Protein AF-A0A1M3BI63-F1 (afdb_monomer_lite)

Foldseek 3Di:
DDDDDDPDPPPPPPPDDDADLAQVLVQQLQVCVQVVVLVSNLVQAAPVQCVVQPSVNSSVLLVVLCLQQLWPGKDKDRWDHWDADPNWTWIWIFMWTAHQAFGTQTAIQIFTDDPSGTHDDSQSSDGPGDPQWDKHWDKDFAAFAFAAEQVGHTCWGTHLVPIDGPLPPLSCLACPHKAADDPVCQVVVSSQVDDHRRIAHPDHNRNLCRPQRRFGMYGFIWIAHPVRDIDTSGTHDTGHHDYFYWHEDSVVSVVQQVVCVPPAAWAWDADLAALGTHYIYHCQFAFWDQPFQLLLLLLVVLCVVVVVFDQQDWDAFAQFDDWPNDTDGFPPSGGDIGGNVRCSVSSGLRVQLQSQQVSNLQSSQVSLVLLPAPHQAQAWDPVSCVVPVGDGFHDDSDQDHTRRSSQVSRRDDPGIDGNSSSNQSVSCVSNVNDRHHNYGGDPPNTGD

Secondary structure (DSSP, 8-state):
-----------------PPPHHHHHHHHHHHHHHHT-HHHHHHTB-HHHHHHH-HHHHHHHHHHHHHHTTEEEEEEPPP---EEETTEEEEEEEEEEEESSS-EEEEEEEEEEETTEE---GGGGSTT--TTEEEEEEEEPPPPPPEE-TTS-EEEBS-GGG-B-TTTHHHHHHH--EEPPPTTTHHHHHHTTPPTT--EE-SHHHHHTHHHHH-B-EEEEEEEETTS-EEEEEEE--B----EEB---HHHHHHHHHHHTT-S-EEEEE-TTT--EEEEEETTTT--B--GGGGHHHHHHHHHHTTS--TT-EEEEESEEEETTEEEEPGGG--EEEEHHHHHHTT-HHHHTTHHHHH-HHHHHHHHHHHTTTB---SS-HHHHHHH-PPPBB--SS--STHHHHHHTTT-TT-BB-HHHHHHHHHHHHTTT-PPP---B-SGGG--

Sequence (448 aa):
MGVLALVAFIVGAAMGVPGSPEKDAANRFAEAWQAKDFAAMYAELNDASQEATGMKKFIAEYREARDIATMRGLVADSAEDSRSEEGETVVPVPLKIKTVAFGIVDSELDLPWSEGGIDWAPFLVFPGLRRGEKLEAETELAPRAPILAADGTPLAEGEATEREHPMGSAAIDVTGEIGEASEEEEPKLAMLGFPPETPVGISGLERAFNRRLAGKPGGKLLAVASGGKSRVLAEGQPVPGAPVKTTIDPYLQETAVAALAGRAGGVALLDAKTGDVRALAGQAFSAPQPPGSTFKIITTVAALEKNLVSLDDEFEIVDGINVGGRFIENANGEYCGGTFRQAFAESCNADFLPLGPQIGNEEMVGIAEKFGFNSPPTLYSAAIAKEVEPAESTIPTEIGEEVDLAVSAIGQGEVLATPLQMASVAQTIANDGVRMPTSIVRTKKLRP

Structure (mmCIF, N/CA/C/O backbone):
data_AF-A0A1M3BI63-F1
#
_entry.id   AF-A0A1M3BI63-F1
#
loop_
_atom_site.group_PDB
_atom_site.id
_atom_site.type_symbol
_atom_site.label_atom_id
_atom_site.label_alt_id
_atom_site.label_comp_id
_atom_site.label_asym_id
_atom_site.label_entity_id
_atom_site.label_seq_id
_atom_site.pdbx_PDB_ins_code
_atom_site.Cartn_x
_atom_site.Cartn_y
_atom_site.Cartn_z
_atom_site.occupancy
_atom_site.B_iso_or_equiv
_atom_site.auth_seq_id
_atom_site.auth_comp_id
_atom_site.auth_asym_id
_atom_site.auth_atom_id
_atom_site.pdbx_PDB_model_num
ATOM 1 N N . MET A 1 1 ? -30.454 0.168 -12.549 1.00 36.97 1 MET A N 1
ATOM 2 C CA . MET A 1 1 ? -31.107 -0.626 -11.486 1.00 36.97 1 MET A CA 1
ATOM 3 C C . MET A 1 1 ? -30.091 -0.778 -10.361 1.00 36.97 1 MET A C 1
ATOM 5 O O . MET A 1 1 ? -29.120 -1.478 -10.564 1.00 36.97 1 MET A O 1
ATOM 9 N N . GLY A 1 2 ? -30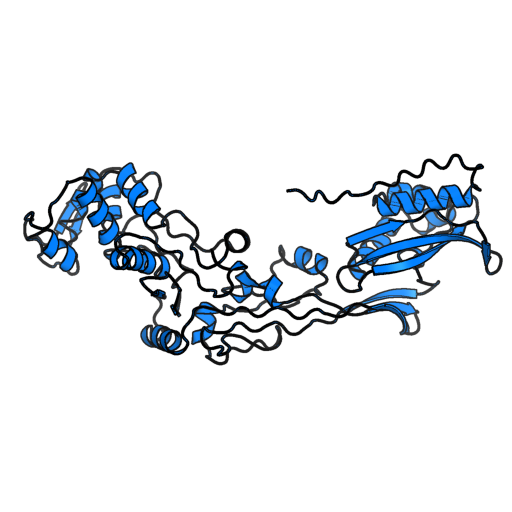.105 -0.052 -9.249 1.00 32.94 2 GLY A N 1
ATOM 10 C CA . GLY A 1 2 ? -31.210 0.585 -8.545 1.00 32.94 2 GLY A CA 1
ATOM 11 C C . GLY A 1 2 ? -31.417 -0.138 -7.216 1.00 32.94 2 GLY A C 1
ATOM 12 O O . GLY A 1 2 ? -32.339 -0.932 -7.130 1.00 32.94 2 GLY A O 1
ATOM 13 N N . VAL A 1 3 ? -30.558 0.119 -6.223 1.00 27.58 3 VAL A N 1
ATOM 14 C CA . VAL A 1 3 ? -30.869 -0.088 -4.797 1.00 27.58 3 VAL A CA 1
ATOM 15 C C . VAL A 1 3 ? -30.186 1.041 -4.019 1.00 27.58 3 VAL A C 1
ATOM 17 O O . VAL A 1 3 ? -29.031 0.932 -3.618 1.00 27.58 3 VAL A O 1
ATOM 20 N N . LEU A 1 4 ? -30.888 2.170 -3.881 1.00 28.48 4 LEU A N 1
ATOM 21 C CA . LEU A 1 4 ? -30.585 3.161 -2.852 1.00 28.48 4 LEU A CA 1
ATOM 22 C C . LEU A 1 4 ? -30.922 2.524 -1.499 1.00 28.48 4 LEU A C 1
ATOM 24 O O . LEU A 1 4 ? -32.070 2.147 -1.267 1.00 28.48 4 LEU A O 1
ATOM 28 N N . ALA A 1 5 ? -29.932 2.403 -0.617 1.00 30.58 5 ALA A N 1
ATOM 29 C CA . ALA A 1 5 ? -30.165 2.060 0.777 1.00 30.58 5 ALA A CA 1
ATOM 30 C C . ALA A 1 5 ? -30.815 3.268 1.465 1.00 30.58 5 ALA A C 1
ATOM 32 O O . ALA A 1 5 ? -30.180 4.297 1.693 1.00 30.58 5 ALA A O 1
ATOM 33 N N . LEU A 1 6 ? -32.113 3.146 1.726 1.00 25.53 6 LEU A N 1
ATOM 34 C CA . LEU A 1 6 ? -32.912 4.114 2.459 1.00 25.53 6 LEU A CA 1
ATOM 35 C C . LEU A 1 6 ? -32.449 4.101 3.927 1.00 25.53 6 LEU A C 1
ATOM 37 O O . LEU A 1 6 ? -32.741 3.161 4.664 1.00 25.53 6 LEU A O 1
ATOM 41 N N . VAL A 1 7 ? -31.704 5.119 4.358 1.00 29.08 7 VAL A N 1
ATOM 42 C CA . VAL A 1 7 ? -31.498 5.384 5.788 1.00 29.08 7 VAL A CA 1
ATOM 43 C C . VAL A 1 7 ? -32.808 5.968 6.304 1.00 29.08 7 VAL A C 1
ATOM 45 O O . VAL A 1 7 ? -33.140 7.118 6.021 1.00 29.08 7 VAL A O 1
ATOM 48 N N . ALA A 1 8 ? -33.598 5.146 6.991 1.00 30.88 8 ALA A N 1
ATOM 49 C CA . ALA A 1 8 ? -34.823 5.586 7.638 1.00 30.88 8 ALA A CA 1
ATOM 50 C C . ALA A 1 8 ? -34.463 6.474 8.837 1.00 30.88 8 ALA A C 1
ATOM 52 O O . ALA A 1 8 ? -34.027 5.991 9.878 1.00 30.88 8 ALA A O 1
ATOM 53 N N . PHE A 1 9 ? -34.628 7.782 8.668 1.00 30.33 9 PHE A N 1
ATOM 54 C CA . PHE A 1 9 ? -34.638 8.744 9.761 1.00 30.33 9 PHE A CA 1
ATOM 55 C C . PHE A 1 9 ? -36.023 8.648 10.416 1.00 30.33 9 PHE A C 1
ATOM 57 O O . PHE A 1 9 ? -37.003 9.174 9.888 1.00 30.33 9 PHE A O 1
ATOM 64 N N . ILE A 1 10 ? -36.142 7.907 11.518 1.00 30.83 10 ILE A N 1
ATOM 65 C CA . ILE A 1 10 ? -37.358 7.942 12.335 1.00 30.83 10 ILE A CA 1
ATOM 66 C C . ILE A 1 10 ? -37.286 9.235 13.150 1.00 30.83 10 ILE A C 1
ATOM 68 O O . ILE A 1 10 ? -36.706 9.269 14.228 1.00 30.83 10 ILE A O 1
ATOM 72 N N . VAL A 1 11 ? -37.857 10.319 12.619 1.00 35.19 11 VAL A N 1
ATOM 73 C CA . VAL A 1 11 ? -38.288 11.438 13.464 1.00 35.19 11 VAL A CA 1
ATOM 74 C C . VAL A 1 11 ? -39.589 10.992 14.116 1.00 35.19 11 VAL A C 1
ATOM 76 O O . VAL A 1 11 ? -40.668 11.100 13.531 1.00 35.19 11 VAL A O 1
ATOM 79 N N . GLY A 1 12 ? -39.485 10.436 15.318 1.00 34.50 12 GLY A N 1
ATOM 80 C CA . GLY A 1 12 ? -40.633 10.249 16.190 1.00 34.50 12 GLY A CA 1
ATOM 81 C C . GLY A 1 12 ? -41.097 11.610 16.692 1.00 34.50 12 GLY A C 1
ATOM 82 O O . GLY A 1 12 ? -40.661 12.061 17.743 1.00 34.50 12 GLY A O 1
ATOM 83 N N . ALA A 1 13 ? -41.981 12.278 15.951 1.00 38.53 13 ALA A N 1
ATOM 84 C CA . ALA A 1 13 ? -42.767 13.380 16.496 1.00 38.53 13 ALA A CA 1
ATOM 85 C C . ALA A 1 13 ? -43.799 12.796 17.477 1.00 38.53 13 ALA A C 1
ATOM 87 O O . ALA A 1 13 ? -44.966 12.599 17.138 1.00 38.53 13 ALA A O 1
ATOM 88 N N . ALA A 1 14 ? -43.350 12.458 18.685 1.00 39.03 14 ALA A N 1
ATOM 89 C CA . ALA A 1 14 ? -44.231 12.123 19.787 1.00 39.03 14 ALA A CA 1
ATOM 90 C C . ALA A 1 14 ? -44.846 13.427 20.315 1.00 39.03 14 ALA A C 1
ATOM 92 O O . ALA A 1 14 ? -44.200 14.201 21.015 1.00 39.03 14 ALA A O 1
ATOM 93 N N . MET A 1 15 ? -46.115 13.681 19.985 1.00 42.97 15 MET A N 1
ATOM 94 C CA . MET A 1 15 ? -46.959 14.553 20.804 1.00 42.97 15 MET A CA 1
ATOM 95 C C . MET A 1 15 ? -47.206 13.828 22.136 1.00 42.97 15 MET A C 1
ATOM 97 O O . MET A 1 15 ? -48.193 13.111 22.288 1.00 42.97 15 MET A O 1
ATOM 101 N N . GLY A 1 16 ? -46.239 13.926 23.048 1.00 37.34 16 GLY A N 1
ATOM 102 C CA . GLY A 1 16 ? -46.241 13.284 24.357 1.00 37.34 16 GLY A CA 1
ATOM 103 C C . GLY A 1 16 ? -46.721 14.222 25.460 1.00 37.34 16 GLY A C 1
ATOM 104 O O . GLY A 1 16 ? -46.484 15.428 25.426 1.00 37.34 16 GLY A O 1
ATOM 105 N N . VAL A 1 17 ? -47.399 13.638 26.448 1.00 49.69 17 VAL A N 1
ATOM 106 C CA . VAL A 1 17 ? -47.542 14.170 27.813 1.00 49.69 17 VAL A CA 1
ATOM 107 C C . VAL A 1 17 ? -46.186 14.742 28.264 1.00 49.69 17 VAL A C 1
ATOM 109 O O . VAL A 1 17 ? -45.181 14.101 27.953 1.00 49.69 17 VAL A O 1
ATOM 112 N N . PRO A 1 18 ? -46.117 15.905 28.951 1.00 55.31 18 PRO A N 1
ATOM 113 C CA . PRO A 1 18 ? -44.840 16.427 29.429 1.00 55.31 18 PRO A CA 1
ATOM 114 C C . PRO A 1 18 ? -44.104 15.326 30.197 1.00 55.31 18 PRO A C 1
ATOM 116 O O . PRO A 1 18 ? -44.678 14.752 31.128 1.00 55.31 18 PRO A O 1
ATOM 119 N N . GLY A 1 19 ? -42.888 14.995 29.759 1.00 62.78 19 GLY A N 1
ATOM 120 C CA . GLY A 1 19 ? -42.015 14.093 30.495 1.00 62.78 19 GLY A CA 1
ATOM 121 C C . GLY A 1 19 ? -41.752 14.658 31.886 1.00 62.78 19 GLY A C 1
ATOM 122 O O . GLY A 1 19 ? -41.910 15.858 32.134 1.00 62.78 19 GLY A O 1
ATOM 123 N N . SER A 1 20 ? -41.400 13.792 32.832 1.00 88.94 20 SER A N 1
ATOM 124 C CA . SER A 1 20 ? -40.892 14.291 34.102 1.00 88.94 20 SER A CA 1
ATOM 125 C C . SER A 1 20 ? -39.556 15.020 33.865 1.00 88.94 20 SER A C 1
ATOM 127 O O . SER A 1 20 ? -38.831 14.662 32.929 1.00 88.94 20 SER A O 1
ATOM 129 N N . PRO A 1 21 ? -39.217 16.055 34.658 1.00 92.56 21 PRO A N 1
ATOM 130 C CA . PRO A 1 21 ? -37.995 16.836 34.452 1.00 92.56 21 PRO A CA 1
ATOM 131 C C . PRO A 1 21 ? -36.731 15.976 34.339 1.00 92.56 21 PRO A C 1
ATOM 133 O O . PRO A 1 21 ? -35.867 16.259 33.509 1.00 92.56 21 PRO A O 1
ATOM 136 N N . GLU A 1 22 ? -36.654 14.898 35.122 1.00 94.75 22 GLU A N 1
ATOM 137 C CA . GLU A 1 22 ? -35.546 13.949 35.094 1.00 94.75 22 GLU A CA 1
ATOM 138 C C . GLU A 1 22 ? -35.460 13.162 33.778 1.00 94.75 22 GLU A C 1
ATOM 140 O O . GLU A 1 22 ? -34.371 12.963 33.239 1.00 94.75 22 GLU A O 1
ATOM 145 N N . LYS A 1 23 ? -36.605 12.775 33.203 1.00 95.81 23 LYS A N 1
ATOM 146 C CA . LYS A 1 23 ? -36.672 12.061 31.923 1.00 95.81 23 LYS A CA 1
ATOM 147 C C . LYS A 1 23 ? -36.265 12.958 30.759 1.00 95.81 23 LYS A C 1
ATOM 149 O O . LYS A 1 23 ? -35.543 12.531 29.857 1.00 95.81 23 LYS A O 1
ATOM 154 N N . ASP A 1 24 ? -36.702 14.213 30.782 1.00 95.69 24 ASP A N 1
ATOM 155 C CA . ASP A 1 24 ? -36.343 15.192 29.758 1.00 95.69 24 ASP A CA 1
ATOM 156 C C . ASP A 1 24 ? -34.837 15.495 29.779 1.00 95.69 24 ASP A C 1
ATOM 158 O O . ASP A 1 24 ? -34.213 15.594 28.721 1.00 95.69 24 ASP A O 1
ATOM 162 N N . ALA A 1 25 ? -34.237 15.607 30.967 1.00 96.62 25 ALA A N 1
ATOM 163 C CA . ALA A 1 25 ? -32.796 15.796 31.114 1.00 96.62 25 ALA A CA 1
ATOM 164 C C . ALA A 1 25 ? -31.989 14.571 30.658 1.00 96.62 25 ALA A C 1
ATOM 166 O O . ALA A 1 25 ? -31.012 14.724 29.927 1.00 96.62 25 ALA A O 1
ATOM 167 N N . ALA A 1 26 ? -32.428 13.356 31.001 1.00 97.62 26 ALA A N 1
ATOM 168 C CA . ALA A 1 26 ? -31.796 12.119 30.539 1.00 97.62 26 ALA A CA 1
ATOM 169 C C . ALA A 1 26 ? -31.791 11.998 29.003 1.00 97.62 26 ALA A C 1
ATOM 171 O O . ALA A 1 26 ? -30.763 11.656 28.415 1.00 97.62 26 ALA A O 1
ATOM 172 N N . ASN A 1 27 ? -32.902 12.344 28.340 1.00 97.94 27 ASN A N 1
ATOM 173 C CA . ASN A 1 27 ? -32.964 12.381 26.875 1.00 97.94 27 ASN A CA 1
ATOM 174 C C . ASN A 1 27 ? -31.972 13.401 26.293 1.00 97.94 27 ASN A C 1
ATOM 176 O O . ASN A 1 27 ? -31.188 13.046 25.415 1.00 97.94 27 ASN A O 1
ATOM 180 N N . ARG A 1 28 ? -31.940 14.641 26.808 1.00 98.19 28 ARG A N 1
ATOM 181 C CA . ARG A 1 28 ? -30.989 15.668 26.336 1.00 98.19 28 ARG A CA 1
ATOM 182 C C . ARG A 1 28 ? -29.536 15.258 26.557 1.00 98.19 28 ARG A C 1
ATOM 184 O O . ARG A 1 28 ? -28.706 15.461 25.673 1.00 98.19 28 ARG A O 1
ATOM 191 N N . PHE A 1 29 ? -29.234 14.638 27.695 1.00 98.44 29 PHE A N 1
ATOM 192 C CA . PHE A 1 29 ? -27.909 14.104 27.990 1.00 98.44 29 PHE A CA 1
ATOM 193 C C . PHE A 1 29 ? -27.486 13.050 26.960 1.00 98.44 29 PHE A C 1
ATOM 195 O O . PHE A 1 29 ? -26.388 13.117 26.405 1.00 98.44 29 PHE A O 1
ATOM 202 N N . ALA A 1 30 ? -28.369 12.095 26.665 1.00 97.62 30 ALA A N 1
ATOM 203 C CA . ALA A 1 30 ? -28.096 11.018 25.723 1.00 97.62 30 ALA A CA 1
ATOM 204 C C . ALA A 1 30 ? -27.988 11.518 24.270 1.00 97.62 30 ALA A C 1
ATOM 206 O O . ALA A 1 30 ? -27.075 11.118 23.541 1.00 97.62 30 ALA A O 1
ATOM 207 N N . GLU A 1 31 ? -28.856 12.448 23.862 1.00 97.62 31 GLU A N 1
ATOM 208 C CA . GLU A 1 31 ? -28.796 13.124 22.561 1.00 97.62 31 GLU A CA 1
ATOM 209 C C . GLU A 1 31 ? -27.489 13.910 22.395 1.00 97.62 31 GLU A C 1
ATOM 211 O O . GLU A 1 31 ? -26.821 13.805 21.360 1.00 97.62 31 GLU A O 1
ATOM 216 N N . ALA A 1 32 ? -27.078 14.646 23.430 1.00 98.12 32 ALA A N 1
ATOM 217 C CA . ALA A 1 32 ? -25.812 15.365 23.451 1.00 98.12 32 ALA A CA 1
ATOM 218 C C . ALA A 1 32 ? -24.616 14.404 23.364 1.00 98.12 32 ALA A C 1
ATOM 220 O O . ALA A 1 32 ? -23.676 14.658 22.606 1.00 98.12 32 ALA A O 1
ATOM 221 N N . TRP A 1 33 ? -24.665 13.256 24.049 1.00 97.38 33 TRP A N 1
ATOM 222 C CA . TRP A 1 33 ? -23.612 12.244 23.956 1.00 97.38 33 TRP A CA 1
ATOM 223 C C . TRP A 1 33 ? -23.505 11.644 22.556 1.00 97.38 33 TRP A C 1
ATOM 225 O O . TRP A 1 33 ? -22.409 11.565 21.990 1.00 97.38 33 TRP A O 1
ATOM 235 N N . GLN A 1 34 ? -24.644 11.304 21.951 1.00 96.56 34 GLN A N 1
ATOM 236 C CA . GLN A 1 34 ? -24.724 10.845 20.567 1.00 96.56 34 GLN A CA 1
ATOM 237 C C . GLN A 1 34 ? -24.146 11.884 19.590 1.00 96.56 34 GLN A C 1
ATOM 239 O O . GLN A 1 34 ? -23.422 11.524 18.656 1.00 96.56 34 GLN A O 1
ATOM 244 N N . ALA A 1 35 ? -24.409 13.173 19.826 1.00 96.69 35 ALA A N 1
ATOM 245 C CA . ALA A 1 35 ? -23.875 14.289 19.046 1.00 96.69 35 ALA A CA 1
ATOM 246 C C . ALA A 1 35 ? -22.408 14.641 19.370 1.00 96.69 35 ALA A C 1
ATOM 248 O O . ALA A 1 35 ? -21.803 15.442 18.654 1.00 96.69 35 ALA A O 1
ATOM 249 N N . LYS A 1 36 ? -21.814 14.023 20.403 1.00 96.19 36 LYS A N 1
ATOM 250 C CA . LYS A 1 36 ? -20.487 14.352 20.963 1.00 96.19 36 LYS A CA 1
ATOM 251 C C . LYS A 1 36 ? -20.392 15.789 21.496 1.00 96.19 36 LYS A C 1
ATOM 253 O O . LYS A 1 36 ? -19.298 16.357 21.549 1.00 96.19 36 LYS A O 1
ATOM 258 N N . ASP A 1 37 ? -21.519 16.364 21.902 1.00 97.94 37 ASP A N 1
ATOM 259 C CA . ASP A 1 37 ? -21.600 17.669 22.550 1.00 97.94 37 ASP A CA 1
ATOM 260 C C . ASP A 1 37 ? -21.446 17.514 24.067 1.00 97.94 37 ASP A C 1
ATOM 262 O O . ASP A 1 37 ? -22.402 17.518 24.842 1.00 97.94 37 ASP A O 1
ATOM 266 N N . PHE A 1 38 ? -20.198 17.355 24.506 1.00 97.81 38 PHE A N 1
ATOM 267 C CA . PHE A 1 38 ? -19.898 17.174 25.925 1.00 97.81 38 PHE A CA 1
ATOM 268 C C . PHE A 1 38 ? -20.241 18.398 26.784 1.00 97.81 38 PHE A C 1
ATOM 270 O O . PHE A 1 38 ? -20.395 18.251 27.992 1.00 97.81 38 PHE A O 1
ATOM 277 N N . ALA A 1 39 ? -20.343 19.594 26.193 1.00 97.88 39 ALA A N 1
ATOM 278 C CA . ALA A 1 39 ? -20.739 20.790 26.928 1.00 97.88 39 ALA A CA 1
ATOM 279 C C . ALA A 1 39 ? -22.238 20.748 27.250 1.00 97.88 39 ALA A C 1
ATOM 281 O O . ALA A 1 39 ? -22.618 21.014 28.388 1.00 97.88 39 ALA A O 1
ATOM 282 N N . ALA A 1 40 ? -23.068 20.341 26.283 1.00 98.25 40 ALA A N 1
ATOM 283 C CA . ALA A 1 40 ? -24.489 20.106 26.512 1.00 98.25 40 ALA A CA 1
ATOM 284 C C . ALA A 1 40 ? -24.728 18.946 27.493 1.00 98.25 40 ALA A C 1
ATOM 286 O O . ALA A 1 40 ? -25.530 19.097 28.405 1.00 98.25 40 ALA A O 1
ATOM 287 N N . MET A 1 41 ? -23.975 17.840 27.392 1.00 98.31 41 MET A N 1
ATOM 288 C CA . MET A 1 41 ? -24.044 16.759 28.392 1.00 98.31 41 MET A CA 1
ATOM 289 C C . MET A 1 41 ? -23.742 17.272 29.804 1.00 98.31 41 MET A C 1
ATOM 291 O O . MET A 1 41 ? -24.447 16.953 30.756 1.00 98.31 41 MET A O 1
ATOM 295 N N . TYR A 1 42 ? -22.682 18.071 29.941 1.00 98.44 42 TYR A N 1
ATOM 296 C CA . TYR A 1 42 ? -22.253 18.607 31.228 1.00 98.44 42 TYR A CA 1
ATOM 297 C C . TYR A 1 42 ? -23.283 19.572 31.838 1.00 98.44 42 TYR A C 1
ATOM 299 O O . TYR A 1 42 ? -23.411 19.638 33.057 1.00 98.44 42 TYR A O 1
ATOM 307 N N . ALA A 1 43 ? -24.036 20.295 31.006 1.00 98.12 43 ALA A N 1
ATOM 308 C CA . ALA A 1 43 ? -25.071 21.223 31.455 1.00 98.12 43 ALA A CA 1
ATOM 309 C C . ALA A 1 43 ? -26.301 20.532 32.075 1.00 98.12 43 ALA A C 1
ATOM 311 O O . ALA A 1 43 ? -27.030 21.176 32.822 1.00 98.12 43 ALA A O 1
ATOM 312 N N . GLU A 1 44 ? -26.523 19.243 31.798 1.00 98.44 44 GLU A N 1
ATOM 313 C CA . GLU A 1 44 ? -27.617 18.456 32.396 1.00 98.44 44 GLU A CA 1
ATOM 314 C C . GLU A 1 44 ? -27.260 17.887 33.785 1.00 98.44 44 GLU A C 1
ATOM 316 O O . GLU A 1 44 ? -28.098 17.269 34.444 1.00 98.44 44 GLU A O 1
ATOM 321 N N . LEU A 1 45 ? -26.015 18.069 34.241 1.00 98.31 45 LEU A N 1
ATOM 322 C CA . LEU A 1 45 ? -25.561 17.619 35.557 1.00 98.31 45 LEU A CA 1
ATOM 323 C C . LEU A 1 45 ? -26.014 18.572 36.666 1.00 98.31 45 LEU A C 1
ATOM 325 O O . LEU A 1 45 ? -26.106 19.778 36.440 1.00 98.31 45 LEU A O 1
ATOM 329 N N . ASN A 1 46 ? -26.208 18.050 37.880 1.00 98.00 46 ASN A N 1
ATOM 330 C CA . ASN A 1 46 ? -26.456 18.887 39.057 1.00 98.00 46 ASN A CA 1
ATOM 331 C C . ASN A 1 46 ? -25.207 19.702 39.465 1.00 98.00 46 ASN A C 1
ATOM 333 O O . ASN A 1 46 ? -24.071 19.362 39.111 1.00 98.00 46 ASN A O 1
ATOM 337 N N . ASP A 1 47 ? -25.412 20.775 40.235 1.00 97.94 47 ASP A N 1
ATOM 338 C CA . ASP A 1 47 ? -24.342 21.706 40.628 1.00 97.94 47 ASP A CA 1
ATOM 339 C C . ASP A 1 47 ? -23.200 20.998 41.382 1.00 97.94 47 ASP A C 1
ATOM 341 O O . ASP A 1 47 ? -22.024 21.257 41.119 1.00 97.94 47 ASP A O 1
ATOM 345 N N . ALA A 1 48 ? -23.535 20.049 42.265 1.00 97.44 48 ALA A N 1
ATOM 346 C CA . ALA A 1 48 ? -22.561 19.280 43.038 1.00 97.44 48 ALA A CA 1
ATOM 347 C C . ALA A 1 48 ? -21.634 18.436 42.141 1.00 97.44 48 ALA A C 1
ATOM 349 O O . ALA A 1 48 ? -20.415 18.423 42.336 1.00 97.44 48 ALA A O 1
ATOM 350 N N . SER A 1 49 ? -22.186 17.771 41.123 1.00 97.62 49 SER A N 1
ATOM 351 C CA . SER A 1 49 ? -21.426 16.972 40.150 1.00 97.62 49 SER A CA 1
ATOM 352 C C . SER A 1 49 ? -20.535 17.846 39.277 1.00 97.62 49 SER A C 1
ATOM 354 O O . SER A 1 49 ? -19.379 17.489 39.005 1.00 97.62 49 SER A O 1
ATOM 356 N N . GLN A 1 50 ? -21.056 19.004 38.852 1.00 97.81 50 GLN A N 1
ATOM 357 C CA . GLN A 1 50 ? -20.293 19.984 38.087 1.00 97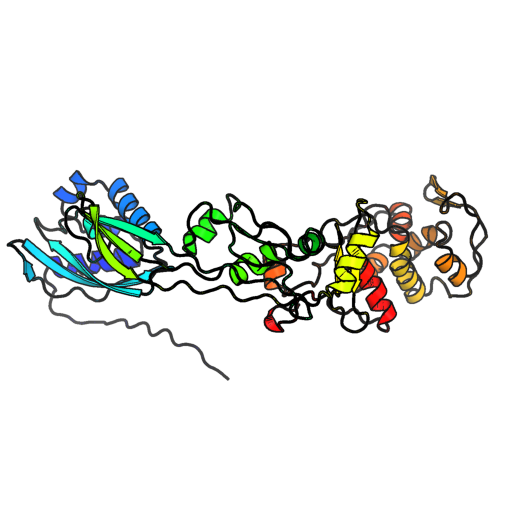.81 50 GLN A CA 1
ATOM 358 C C . GLN A 1 50 ? -19.100 20.504 38.902 1.00 97.81 50 GLN A C 1
ATOM 360 O O . GLN A 1 50 ? -17.972 20.511 38.406 1.00 97.81 50 GLN A O 1
ATOM 365 N N . GLU A 1 51 ? -19.305 20.883 40.164 1.00 96.94 51 GLU A N 1
ATOM 366 C CA . GLU A 1 51 ? -18.228 21.363 41.035 1.00 96.94 51 GLU A CA 1
ATOM 367 C C . GLU A 1 51 ? -17.181 20.272 41.314 1.00 96.94 51 GLU A C 1
ATOM 369 O O . GLU A 1 51 ? -15.978 20.521 41.198 1.00 96.94 51 GLU A O 1
ATOM 374 N N . ALA A 1 52 ? -17.619 19.047 41.621 1.00 96.44 52 ALA A N 1
ATOM 375 C CA . ALA A 1 52 ? -16.730 17.946 41.988 1.00 96.44 52 ALA A CA 1
ATOM 376 C C . ALA A 1 52 ? -15.845 17.452 40.828 1.00 96.44 52 ALA A C 1
ATOM 378 O O . ALA A 1 52 ? -14.701 17.034 41.043 1.00 96.44 52 ALA A O 1
ATOM 379 N N . THR A 1 53 ? -16.361 17.469 39.597 1.00 95.56 53 THR A N 1
ATOM 380 C CA . THR A 1 53 ? -15.653 16.928 38.426 1.00 95.56 53 THR A CA 1
ATOM 381 C C . THR A 1 53 ? -14.981 18.024 37.612 1.00 95.56 53 THR A C 1
ATOM 383 O O . THR A 1 53 ? -13.812 17.895 37.244 1.00 95.56 53 THR A O 1
ATOM 386 N N . GLY A 1 54 ? -15.698 19.111 37.332 1.00 97.75 54 GLY A N 1
ATOM 387 C CA . GLY A 1 54 ? -15.283 20.134 36.383 1.00 97.75 54 GLY A CA 1
ATOM 388 C C . GLY A 1 54 ? -15.343 19.664 34.921 1.00 97.75 54 GLY A C 1
ATOM 389 O O . GLY A 1 54 ? -15.001 18.531 34.574 1.00 97.75 54 GLY A O 1
ATOM 390 N N . MET A 1 55 ? -15.702 20.577 34.014 1.00 97.62 55 MET A N 1
ATOM 391 C CA . MET A 1 55 ? -15.937 20.257 32.596 1.00 97.62 55 MET A CA 1
ATOM 392 C C . MET A 1 55 ? -14.730 19.617 31.890 1.00 97.62 55 MET A C 1
ATOM 394 O O . MET A 1 55 ? -14.889 18.694 31.096 1.00 97.62 55 MET A O 1
ATOM 398 N N . LYS A 1 56 ? -13.498 20.056 32.187 1.00 97.81 56 LYS A N 1
ATOM 399 C CA . LYS A 1 56 ? -12.292 19.485 31.555 1.00 97.81 56 LYS A CA 1
ATOM 400 C C . LYS A 1 56 ? -12.101 18.006 31.891 1.00 97.81 56 LYS A C 1
ATOM 402 O O . LYS A 1 56 ? -11.763 17.233 30.999 1.00 97.81 56 LYS A O 1
ATOM 407 N N . LYS A 1 57 ? -12.311 17.628 33.155 1.00 97.44 57 LYS A N 1
ATOM 408 C CA . LYS A 1 57 ? -12.167 16.242 33.608 1.00 97.44 57 LYS A CA 1
ATOM 409 C C . LYS A 1 57 ? -13.287 15.377 33.043 1.00 97.44 57 LYS A C 1
ATOM 411 O O . LYS A 1 57 ? -12.995 14.329 32.493 1.00 97.44 57 LYS A O 1
ATOM 416 N N . PHE A 1 58 ? -14.529 15.863 33.072 1.00 98.19 58 PHE A N 1
ATOM 417 C CA . PHE A 1 58 ? -15.675 15.180 32.465 1.00 98.19 58 PHE A CA 1
ATOM 418 C C . PHE A 1 58 ? -15.412 14.808 30.996 1.00 98.19 58 PHE A C 1
ATOM 420 O O . PHE A 1 58 ? -15.569 13.656 30.600 1.00 98.19 58 PHE A O 1
ATOM 427 N N . ILE A 1 59 ? -14.928 15.766 30.196 1.00 98.12 59 ILE A N 1
ATOM 428 C CA . ILE A 1 59 ? -14.583 15.525 28.787 1.00 98.12 59 ILE A CA 1
ATOM 429 C C . ILE A 1 59 ? -13.456 14.492 28.653 1.00 98.12 59 ILE A C 1
ATOM 431 O O . ILE A 1 59 ? -13.500 13.664 27.744 1.00 98.12 59 ILE A O 1
ATOM 435 N N . ALA A 1 60 ? -12.434 14.558 29.511 1.00 97.25 60 ALA A N 1
ATOM 436 C CA . ALA A 1 60 ? -11.314 13.621 29.474 1.00 97.25 60 ALA A CA 1
ATOM 437 C C . ALA A 1 60 ? -11.769 12.183 29.768 1.00 97.25 60 ALA A C 1
ATOM 439 O O . ALA A 1 60 ? -11.443 11.292 28.994 1.00 97.25 60 ALA A O 1
ATOM 440 N N . GLU A 1 61 ? -12.596 11.988 30.796 1.00 97.06 61 GLU A N 1
ATOM 441 C CA . GLU A 1 61 ? -13.112 10.677 31.217 1.00 97.06 61 GLU A CA 1
ATOM 442 C C . GLU A 1 61 ? -13.953 10.015 30.105 1.00 97.06 61 GLU A C 1
ATOM 444 O O . GLU A 1 61 ? -13.765 8.843 29.784 1.00 97.06 61 GLU A O 1
ATOM 449 N N . TYR A 1 62 ? -14.820 10.775 29.420 1.00 97.25 62 TYR A N 1
ATOM 450 C CA . TYR A 1 62 ? -15.577 10.244 28.276 1.00 97.25 62 TYR A CA 1
ATOM 451 C C . TYR A 1 62 ? -14.713 9.957 27.045 1.00 97.25 62 TYR A C 1
ATOM 453 O O . TYR A 1 62 ? -15.028 9.047 26.276 1.00 97.25 62 TYR A O 1
ATOM 461 N N . ARG A 1 63 ? -13.650 10.737 26.807 1.00 95.00 63 ARG A N 1
ATOM 462 C CA . ARG A 1 63 ? -12.715 10.476 25.700 1.00 95.00 63 ARG A CA 1
ATOM 463 C C . ARG A 1 63 ? -11.895 9.221 25.967 1.00 95.00 63 ARG A C 1
ATOM 465 O O . ARG A 1 63 ? -11.820 8.374 25.088 1.00 95.00 63 ARG A O 1
ATOM 472 N N . GLU A 1 64 ? -11.378 9.076 27.180 1.00 94.50 64 GLU A N 1
ATOM 473 C CA . GLU A 1 64 ? -10.651 7.885 27.613 1.00 94.50 64 GLU A CA 1
ATOM 474 C C . GLU A 1 64 ? -11.531 6.633 27.504 1.00 94.50 64 GLU A C 1
ATOM 476 O O . GLU A 1 64 ? -11.144 5.669 26.847 1.00 94.50 64 GLU A O 1
ATOM 481 N N . ALA A 1 65 ? -12.764 6.673 28.022 1.00 95.44 65 ALA A N 1
ATOM 482 C CA . ALA A 1 65 ? -13.704 5.558 27.894 1.00 95.44 65 ALA A CA 1
ATOM 483 C C . ALA A 1 65 ? -14.027 5.221 26.427 1.00 95.44 65 ALA A C 1
ATOM 485 O O . ALA A 1 65 ? -14.091 4.049 26.051 1.00 95.44 65 ALA A O 1
ATOM 486 N N . ARG A 1 66 ? -14.193 6.243 25.575 1.00 93.62 66 ARG A N 1
ATOM 487 C CA . ARG A 1 66 ? -14.423 6.072 24.134 1.00 93.62 66 ARG A CA 1
ATOM 488 C C . ARG A 1 66 ? -13.254 5.361 23.453 1.00 93.62 66 ARG A C 1
ATOM 490 O O . ARG A 1 66 ? -13.499 4.515 22.590 1.00 93.62 66 ARG A O 1
ATOM 497 N N . ASP A 1 67 ? -12.027 5.717 23.813 1.00 91.19 67 ASP A N 1
ATOM 498 C CA . ASP A 1 67 ? -10.815 5.154 23.225 1.00 91.19 67 ASP A CA 1
ATOM 499 C C . ASP A 1 67 ? -10.596 3.711 23.711 1.00 91.19 67 ASP A C 1
ATOM 501 O O . ASP A 1 67 ? -10.439 2.821 22.875 1.00 91.19 67 ASP A O 1
ATOM 505 N N . ILE A 1 68 ? -10.744 3.446 25.018 1.00 93.06 68 ILE A N 1
ATOM 506 C CA . ILE A 1 68 ? -10.687 2.092 25.608 1.00 93.06 68 ILE A CA 1
ATOM 507 C C . ILE A 1 68 ? -11.724 1.166 24.962 1.00 93.06 68 ILE A C 1
ATOM 509 O O . ILE A 1 68 ? -11.399 0.060 24.537 1.00 93.06 68 ILE A O 1
ATOM 513 N N . ALA A 1 69 ? -12.975 1.615 24.827 1.00 93.88 69 ALA A N 1
ATOM 514 C CA . ALA A 1 69 ? -14.031 0.822 24.201 1.00 93.88 69 ALA A CA 1
ATOM 515 C C . ALA A 1 69 ? -13.968 0.812 22.665 1.00 93.88 69 ALA A C 1
ATOM 517 O O . ALA A 1 69 ? -14.803 0.169 22.030 1.00 93.88 69 ALA A O 1
ATOM 518 N N . THR A 1 70 ? -13.012 1.500 22.031 1.00 92.19 70 THR A N 1
ATOM 519 C CA . THR A 1 70 ? -12.902 1.638 20.565 1.00 92.19 70 THR A CA 1
ATOM 520 C C . THR A 1 70 ? -14.208 2.121 19.908 1.00 92.19 70 THR A C 1
ATOM 522 O O . THR A 1 70 ? -14.610 1.673 18.828 1.00 92.19 70 THR A O 1
ATOM 525 N N . MET A 1 71 ? -14.930 3.028 20.573 1.00 93.06 71 MET A N 1
ATOM 526 C CA . MET A 1 71 ? -16.276 3.442 20.171 1.00 93.06 71 MET A CA 1
ATOM 527 C C . MET A 1 71 ? -16.264 4.221 18.848 1.00 93.06 71 MET A C 1
ATOM 529 O O . MET A 1 71 ? -15.626 5.271 18.696 1.00 93.06 71 MET A O 1
ATOM 533 N N . ARG A 1 72 ? -17.060 3.742 17.886 1.00 91.38 72 ARG A N 1
ATOM 534 C CA . ARG A 1 72 ? -17.291 4.378 16.578 1.00 91.38 72 ARG A CA 1
ATOM 535 C C . ARG A 1 72 ? -18.597 5.143 16.505 1.00 91.38 72 ARG A C 1
ATOM 537 O O . ARG A 1 72 ? -18.680 6.120 15.761 1.00 91.38 72 ARG A O 1
ATOM 544 N N . GLY A 1 73 ? -19.592 4.721 17.270 1.00 92.94 73 GLY A N 1
ATOM 545 C CA . GLY A 1 73 ? -20.878 5.390 17.332 1.00 92.94 73 GLY A CA 1
ATOM 546 C C . GLY A 1 73 ? -21.682 4.941 18.537 1.00 92.94 73 GLY A C 1
ATOM 547 O O . GLY A 1 73 ? -21.447 3.867 19.084 1.00 92.94 73 GLY A O 1
ATOM 548 N N . LEU A 1 74 ? -22.636 5.777 18.907 1.00 95.94 74 LEU A N 1
ATOM 549 C CA . LEU A 1 74 ? -23.612 5.539 19.954 1.00 95.94 74 LEU A CA 1
ATOM 550 C C . LEU A 1 74 ? -24.970 5.923 19.376 1.00 95.94 74 LEU A C 1
ATOM 552 O O . LEU A 1 74 ? -25.065 6.915 18.654 1.00 95.94 74 LEU A O 1
ATOM 556 N N . VAL A 1 75 ? -25.978 5.106 19.642 1.00 96.75 75 VAL A N 1
ATOM 557 C CA . VAL A 1 75 ? -27.380 5.432 19.393 1.00 96.75 75 VAL A CA 1
ATOM 558 C C . VAL A 1 75 ? -28.099 5.326 20.724 1.00 96.75 75 VAL A C 1
ATOM 560 O O . VAL A 1 75 ? -27.995 4.284 21.369 1.00 96.75 75 VAL A O 1
ATOM 563 N N . ALA A 1 76 ? -28.777 6.391 21.127 1.00 95.56 76 ALA A N 1
ATOM 564 C CA . ALA A 1 76 ? -29.640 6.387 22.296 1.00 95.56 76 ALA A CA 1
ATOM 565 C C . ALA A 1 76 ? -31.101 6.249 21.865 1.00 95.56 76 ALA A C 1
ATOM 567 O O . ALA A 1 76 ? -31.545 6.955 20.955 1.00 95.56 76 ALA A O 1
ATOM 568 N N . ASP A 1 77 ? -31.830 5.345 22.513 1.00 94.88 77 ASP A N 1
ATOM 569 C CA . ASP A 1 77 ? -33.290 5.343 22.462 1.00 94.88 77 ASP A CA 1
ATOM 570 C C . ASP A 1 77 ? -33.839 6.329 23.509 1.00 94.88 77 ASP A C 1
ATOM 572 O O . ASP A 1 77 ? -33.092 6.912 24.300 1.00 94.88 77 ASP A O 1
ATOM 576 N N . SER A 1 78 ? -35.155 6.558 23.499 1.00 94.88 78 SER A N 1
ATOM 577 C CA . SER A 1 78 ? -35.768 7.447 24.489 1.00 94.88 78 SER A CA 1
ATOM 578 C C . SER A 1 78 ? -35.594 6.880 25.897 1.00 94.88 78 SER A C 1
ATOM 580 O O . SER A 1 78 ? -35.794 5.684 26.109 1.00 94.88 78 SER A O 1
ATOM 582 N N . ALA A 1 79 ? -35.260 7.755 26.844 1.00 95.62 79 ALA A N 1
ATOM 583 C CA . ALA A 1 79 ? -35.205 7.430 28.259 1.00 95.62 79 ALA A CA 1
ATOM 584 C C . ALA A 1 79 ? -36.514 6.773 28.721 1.00 95.62 79 ALA A C 1
ATOM 586 O O . ALA A 1 79 ? -37.610 7.143 28.280 1.00 95.62 79 ALA A O 1
ATOM 587 N N . GLU A 1 80 ? -36.402 5.812 29.629 1.00 95.25 80 GLU A N 1
ATOM 588 C CA . GLU A 1 80 ? -37.547 5.169 30.262 1.00 95.25 80 GLU A CA 1
ATOM 589 C C . GLU A 1 80 ? -38.111 6.040 31.396 1.00 95.25 80 GLU A C 1
ATOM 591 O O . GLU A 1 80 ? -37.622 7.137 31.679 1.00 95.25 80 GLU A O 1
ATOM 596 N N . ASP A 1 81 ? -39.207 5.598 32.011 1.00 93.44 81 ASP A N 1
ATOM 597 C CA . ASP A 1 81 ? -39.730 6.276 33.198 1.00 93.44 81 ASP A CA 1
ATOM 598 C C . ASP A 1 81 ? -38.786 6.070 34.391 1.00 93.44 81 ASP A C 1
ATOM 600 O O . ASP A 1 81 ? -38.154 5.020 34.532 1.00 93.44 81 ASP A O 1
ATOM 604 N N . SER A 1 82 ? -38.693 7.082 35.257 1.00 92.19 82 SER A N 1
ATOM 605 C CA . SER A 1 82 ? -37.820 7.028 36.426 1.00 92.19 82 SER A CA 1
ATOM 606 C C . SER A 1 82 ? -38.247 5.917 37.394 1.00 92.19 82 SER A C 1
ATOM 608 O O . SER A 1 82 ? -39.435 5.667 37.623 1.00 92.19 82 SER A O 1
ATOM 610 N N . ARG A 1 83 ? -37.261 5.239 37.984 1.00 93.88 83 ARG A N 1
ATOM 611 C CA . ARG A 1 83 ? -37.449 4.201 39.006 1.00 93.88 83 ARG A CA 1
ATOM 612 C C . ARG A 1 83 ? -36.675 4.546 40.271 1.00 93.88 83 ARG A C 1
ATOM 614 O O . ARG A 1 83 ? -35.695 5.283 40.228 1.00 93.88 83 ARG A O 1
ATOM 621 N N . SER A 1 84 ? -37.133 4.027 41.411 1.00 90.75 84 SER A N 1
ATOM 622 C CA . SER A 1 84 ? -36.391 4.148 42.666 1.00 90.75 84 SER A CA 1
ATOM 623 C C . SER A 1 84 ? -35.523 2.913 42.878 1.00 90.75 84 SER A C 1
ATOM 625 O O . SER A 1 84 ? -36.048 1.802 42.961 1.00 90.75 84 SER A O 1
ATOM 627 N N . GLU A 1 85 ? -34.214 3.114 42.998 1.00 85.12 85 GLU A N 1
ATOM 628 C CA . GLU A 1 85 ? -33.236 2.067 43.294 1.00 85.12 85 GLU A CA 1
ATOM 629 C C . GLU A 1 85 ? -32.419 2.464 44.516 1.00 85.12 85 GLU A C 1
ATOM 631 O O . GLU A 1 85 ? -31.860 3.551 44.569 1.00 85.12 85 GLU A O 1
ATOM 636 N N . GLU A 1 86 ? -32.406 1.609 45.542 1.00 82.75 86 GLU A N 1
ATOM 637 C CA . GLU A 1 86 ? -31.683 1.856 46.804 1.00 82.75 86 GLU A CA 1
ATOM 638 C C . GLU A 1 86 ? -32.000 3.214 47.476 1.00 82.75 86 GLU A C 1
ATOM 640 O O . GLU A 1 86 ? -31.241 3.704 48.308 1.00 82.75 86 GLU A O 1
ATOM 645 N N . GLY A 1 87 ? -33.166 3.800 47.173 1.00 84.25 87 GLY A N 1
ATOM 646 C CA . GLY A 1 87 ? -33.592 5.110 47.677 1.00 84.25 87 GLY A CA 1
ATOM 647 C C . GLY A 1 87 ? -33.167 6.302 46.811 1.00 84.25 87 GLY A C 1
ATOM 648 O O . GLY A 1 87 ? -33.537 7.430 47.129 1.00 84.25 87 GLY A O 1
ATOM 649 N N . GLU A 1 88 ? -32.452 6.068 45.711 1.00 88.44 88 GLU A N 1
ATOM 650 C CA . GLU A 1 88 ? -32.097 7.058 44.692 1.00 88.44 88 GLU A CA 1
ATOM 651 C C . GLU A 1 88 ? -33.137 7.038 43.551 1.00 88.44 88 GLU A C 1
ATOM 653 O O . GLU A 1 88 ? -33.787 6.018 43.303 1.00 88.44 88 GLU A O 1
ATOM 658 N N . THR A 1 89 ? -33.347 8.176 42.881 1.00 94.56 89 THR A N 1
ATOM 659 C CA . THR A 1 89 ? -34.157 8.244 41.648 1.00 94.56 89 THR A CA 1
ATOM 660 C C . THR A 1 89 ? -33.231 8.020 40.465 1.00 94.56 89 THR A C 1
ATOM 662 O O . THR A 1 89 ? -32.235 8.725 40.340 1.00 94.56 89 THR A O 1
ATOM 665 N N . VAL A 1 90 ? -33.549 7.060 39.604 1.00 95.88 90 VAL A N 1
ATOM 666 C CA . VAL A 1 90 ? -32.716 6.661 38.466 1.00 95.88 90 VAL A CA 1
ATOM 667 C C . VAL A 1 90 ? -33.554 6.680 37.195 1.00 95.88 90 VAL A C 1
ATOM 669 O O . VAL A 1 90 ? -34.698 6.225 37.196 1.00 95.88 90 VAL A O 1
ATOM 672 N N . VAL A 1 91 ? -32.986 7.206 36.112 1.00 97.12 91 VAL A N 1
ATOM 673 C CA . VAL A 1 91 ? -33.603 7.242 34.785 1.00 97.12 91 VAL A CA 1
ATOM 674 C C . VAL A 1 91 ? -32.820 6.324 33.839 1.00 97.12 91 VAL A C 1
ATOM 676 O O . VAL A 1 91 ? -31.694 6.669 33.470 1.00 97.12 91 VAL A O 1
ATOM 679 N N . PRO A 1 92 ? -33.377 5.168 33.439 1.00 97.25 92 PRO A N 1
ATOM 680 C CA . PRO A 1 92 ? -32.724 4.272 32.490 1.00 97.25 92 PRO A CA 1
ATOM 681 C C . PRO A 1 92 ? -32.733 4.858 31.077 1.00 97.25 92 PRO A C 1
ATOM 683 O O . PRO A 1 92 ? -33.760 5.347 30.598 1.00 97.25 92 PRO A O 1
ATOM 686 N N . VAL A 1 93 ? -31.601 4.777 30.383 1.00 97.75 93 VAL A N 1
ATOM 687 C CA . VAL A 1 93 ? -31.482 5.145 28.968 1.00 97.75 93 VAL A CA 1
ATOM 688 C C . VAL A 1 93 ? -30.935 3.956 28.181 1.00 97.75 93 VAL A C 1
ATOM 690 O O . VAL A 1 93 ? -29.764 3.611 28.362 1.00 97.75 93 VAL A O 1
ATOM 693 N N . PRO A 1 94 ? -31.723 3.324 27.295 1.00 97.75 94 PRO A N 1
ATOM 694 C CA . PRO A 1 94 ? -31.219 2.260 26.436 1.00 97.75 94 PRO A CA 1
ATOM 695 C C . PRO A 1 94 ? -30.242 2.811 25.390 1.00 97.75 94 PRO A C 1
ATOM 697 O O . PRO A 1 94 ? -30.530 3.781 24.682 1.00 97.75 94 PRO A O 1
ATOM 700 N N . LEU A 1 95 ? -29.070 2.184 25.286 1.00 96.88 95 LEU A N 1
ATOM 701 C CA . LEU A 1 95 ? -27.982 2.598 24.406 1.00 96.88 95 LEU A CA 1
ATOM 702 C C . LEU A 1 95 ? -27.487 1.434 23.550 1.00 96.88 95 LEU A C 1
ATOM 704 O O . LEU A 1 95 ? -27.253 0.324 24.026 1.00 96.88 95 LEU A O 1
ATOM 708 N N . LYS A 1 96 ? -27.199 1.738 22.283 1.00 97.50 96 LYS A N 1
ATOM 709 C CA . LYS A 1 96 ? -26.496 0.846 21.355 1.00 97.50 96 LYS A CA 1
ATOM 710 C C . LYS A 1 96 ? -25.178 1.465 20.939 1.00 97.50 96 LYS A C 1
ATOM 712 O O . LYS A 1 96 ? -25.125 2.372 20.105 1.00 97.50 96 LYS A O 1
ATOM 717 N N . ILE A 1 97 ? -24.093 0.946 21.498 1.00 96.75 97 ILE A N 1
ATOM 718 C CA . ILE A 1 97 ? -22.735 1.418 21.243 1.00 96.75 97 ILE A CA 1
ATOM 719 C C . ILE A 1 97 ? -22.058 0.493 20.237 1.00 96.75 97 ILE A C 1
ATOM 721 O O . ILE A 1 97 ? -21.883 -0.700 20.469 1.00 96.75 97 ILE A O 1
ATOM 725 N N . LYS A 1 98 ? -21.641 1.053 19.102 1.00 95.44 98 LYS A N 1
ATOM 726 C CA . LYS A 1 98 ? -20.843 0.351 18.093 1.00 95.44 98 LYS A CA 1
ATOM 727 C C . LYS A 1 98 ? -19.365 0.523 18.416 1.00 95.44 98 LYS A C 1
ATOM 729 O O . LYS A 1 98 ? -18.858 1.647 18.367 1.00 95.44 98 LYS A O 1
ATOM 734 N N . THR A 1 99 ? -18.676 -0.580 18.671 1.00 94.06 99 THR A N 1
ATOM 735 C CA . THR A 1 99 ? -17.223 -0.621 18.891 1.00 94.06 99 THR A CA 1
ATOM 736 C C . THR A 1 99 ? -16.509 -1.220 17.677 1.00 94.06 99 THR A C 1
ATOM 738 O O . THR A 1 99 ? -17.162 -1.755 16.774 1.00 94.06 99 THR A O 1
ATOM 741 N N . VAL A 1 100 ? -15.179 -1.106 17.613 1.00 90.88 100 VAL A N 1
ATOM 742 C CA . VAL A 1 100 ? -14.395 -1.812 16.587 1.00 90.88 100 VAL A CA 1
ATOM 743 C C . VAL A 1 100 ? -14.062 -3.234 17.020 1.00 90.88 100 VAL A C 1
ATOM 745 O O . VAL A 1 100 ? -14.283 -4.151 16.231 1.00 90.88 100 VAL A O 1
ATOM 748 N N . ALA A 1 101 ? -13.566 -3.406 18.248 1.00 90.81 101 ALA A N 1
ATOM 749 C CA . ALA A 1 101 ? -13.039 -4.683 18.733 1.00 90.81 101 ALA A CA 1
ATOM 750 C C . ALA A 1 101 ? -14.061 -5.539 19.507 1.00 90.81 101 ALA A C 1
ATOM 752 O O . ALA A 1 101 ? -13.914 -6.753 19.566 1.00 90.81 101 ALA A O 1
ATOM 753 N N . PHE A 1 102 ? -15.125 -4.948 20.064 1.00 93.75 102 PHE A N 1
ATOM 754 C CA . PHE A 1 102 ? -16.010 -5.614 21.040 1.00 93.75 102 PHE A CA 1
ATOM 755 C C . PHE A 1 102 ? -17.459 -5.795 20.553 1.00 93.75 102 PHE A C 1
ATOM 757 O O . PHE A 1 102 ? -18.364 -6.055 21.341 1.00 93.75 102 PHE A O 1
ATOM 764 N N . GLY A 1 103 ? -17.710 -5.621 19.251 1.00 90.75 103 GLY A N 1
ATOM 765 C CA . GLY A 1 103 ? -19.048 -5.728 18.668 1.00 90.75 103 GLY A CA 1
ATOM 766 C C . GLY A 1 103 ? -19.987 -4.564 19.019 1.00 90.75 103 GLY A C 1
ATOM 767 O O . GLY A 1 103 ? -19.570 -3.406 19.131 1.00 90.75 103 GLY A O 1
ATOM 768 N N . ILE A 1 104 ? -21.285 -4.860 19.112 1.00 93.69 104 ILE A N 1
ATOM 769 C CA . ILE A 1 104 ? -22.312 -3.895 19.525 1.00 93.69 104 ILE A CA 1
ATOM 770 C C . ILE A 1 104 ? -22.631 -4.152 20.994 1.00 93.69 104 ILE A C 1
ATOM 772 O O . ILE A 1 104 ? -23.048 -5.255 21.339 1.00 93.69 104 ILE A O 1
ATOM 776 N N . VAL A 1 105 ? -22.470 -3.130 21.828 1.00 95.50 105 VAL A N 1
ATOM 777 C CA . VAL A 1 105 ? -22.921 -3.146 23.221 1.00 95.50 105 VAL A CA 1
ATOM 778 C C . VAL A 1 105 ? -24.346 -2.612 23.248 1.00 95.50 105 VAL A C 1
ATOM 780 O O . VAL A 1 105 ? -24.566 -1.450 22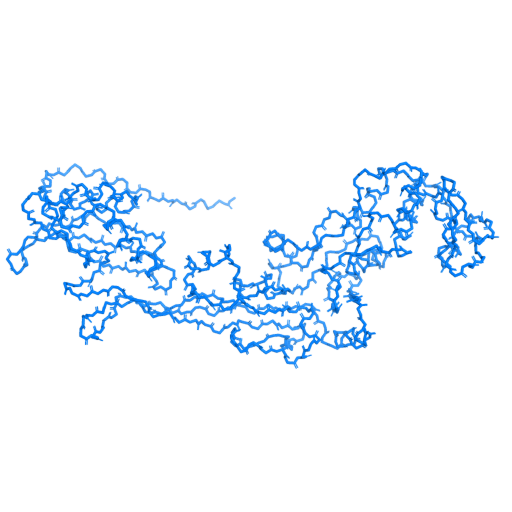.912 1.00 95.50 105 VAL A O 1
ATOM 783 N N . ASP A 1 106 ? -25.297 -3.476 23.582 1.00 95.31 106 ASP A N 1
ATOM 784 C CA . ASP A 1 106 ? -26.721 -3.158 23.735 1.00 95.31 106 ASP A CA 1
ATOM 785 C C . ASP A 1 106 ? -27.032 -3.230 25.236 1.00 95.31 106 ASP A C 1
ATOM 787 O O . ASP A 1 106 ? -27.051 -4.319 25.812 1.00 95.31 106 ASP A O 1
ATOM 791 N N . SER A 1 107 ? -27.103 -2.071 25.895 1.00 94.69 107 SER A N 1
ATOM 792 C CA . SER A 1 107 ? -27.185 -1.966 27.357 1.00 94.69 107 SER A CA 1
ATOM 793 C C . SER A 1 107 ? -27.865 -0.670 27.782 1.00 94.69 107 SER A C 1
ATOM 795 O O . SER A 1 107 ? -27.880 0.312 27.046 1.00 94.69 107 SER A O 1
ATOM 797 N N . GLU A 1 108 ? -28.369 -0.644 29.010 1.00 94.88 108 GLU A N 1
ATOM 798 C CA . GLU A 1 108 ? -28.916 0.557 29.639 1.00 94.88 108 GLU A CA 1
ATOM 799 C C . GLU A 1 108 ? -27.818 1.342 30.372 1.00 94.88 108 GLU A C 1
ATOM 801 O O . GLU A 1 108 ? -26.900 0.758 30.964 1.00 94.88 108 GLU A O 1
ATOM 806 N N . LEU A 1 109 ? -27.904 2.673 30.311 1.00 96.69 109 LEU A N 1
ATOM 807 C CA . LEU A 1 109 ? -27.213 3.584 31.216 1.00 96.69 109 LEU A CA 1
ATOM 808 C C . LEU A 1 109 ? -28.226 4.120 32.226 1.00 96.69 109 LEU A C 1
ATOM 810 O O . LEU A 1 109 ? -29.130 4.872 31.872 1.00 96.69 109 LEU A O 1
ATOM 814 N N . ASP A 1 110 ? -28.036 3.745 33.480 1.00 95.81 110 ASP A N 1
ATOM 815 C CA . ASP A 1 110 ? -28.825 4.230 34.602 1.00 95.81 110 ASP A CA 1
ATOM 816 C C . ASP A 1 110 ? -28.290 5.594 35.053 1.00 95.81 110 ASP A C 1
ATOM 818 O O . ASP A 1 110 ? -27.189 5.679 35.597 1.00 95.81 110 ASP A O 1
ATOM 822 N N . LEU A 1 111 ? -29.047 6.666 34.797 1.00 97.00 111 LEU A N 1
ATOM 823 C CA . LEU A 1 111 ? -28.684 8.038 35.164 1.00 97.00 111 LEU A CA 1
ATOM 824 C C . LEU A 1 111 ? -29.339 8.423 36.499 1.00 97.00 111 LEU A C 1
ATOM 826 O O . LEU A 1 111 ? -30.558 8.618 36.536 1.00 97.00 111 LEU A O 1
ATOM 830 N N . PRO A 1 112 ? -28.576 8.558 37.597 1.00 96.56 112 PRO A N 1
ATOM 831 C CA . PRO A 1 112 ? -29.130 9.002 38.866 1.00 96.56 112 PRO A CA 1
ATOM 832 C C . PRO A 1 112 ? -29.535 10.477 38.778 1.00 96.56 112 PRO A C 1
ATOM 834 O O . PRO A 1 112 ? -28.852 11.289 38.151 1.00 96.56 112 PRO A O 1
ATOM 837 N N . TRP A 1 113 ? -30.647 10.831 39.411 1.00 95.69 113 TRP A N 1
ATOM 838 C CA . TRP A 1 113 ? -31.201 12.179 39.425 1.00 95.69 113 TRP A CA 1
ATOM 839 C C . TRP A 1 113 ? -31.374 12.672 40.857 1.00 95.69 113 TRP A C 1
ATOM 841 O O . TRP A 1 113 ? -32.088 12.067 41.664 1.00 95.69 113 TRP A O 1
ATOM 851 N N . SER A 1 114 ? -30.758 13.806 41.167 1.00 95.50 114 SER A N 1
ATOM 852 C CA . SER A 1 114 ? -30.888 14.462 42.464 1.00 95.50 114 SER A CA 1
ATOM 853 C C . SER A 1 114 ? -30.643 15.962 42.328 1.00 95.50 114 SER A C 1
ATOM 855 O O . SER A 1 114 ? -29.975 16.424 41.406 1.00 95.50 114 SER A O 1
ATOM 857 N N . GLU A 1 115 ? -31.230 16.744 43.236 1.00 91.31 115 GLU A N 1
ATOM 858 C CA . GLU A 1 115 ? -30.967 18.189 43.337 1.00 91.31 115 GLU A CA 1
ATOM 859 C C . GLU A 1 115 ? -31.179 18.976 42.023 1.00 91.31 115 GLU A C 1
ATOM 861 O O . GLU A 1 115 ? -30.561 20.010 41.793 1.00 91.31 115 GLU A O 1
ATOM 866 N N . GLY A 1 116 ? -32.099 18.512 41.168 1.00 92.94 116 GLY A N 1
ATOM 867 C CA . GLY A 1 116 ? -32.485 19.200 39.932 1.00 92.94 116 GLY A CA 1
ATOM 868 C C . GLY A 1 116 ? -31.609 18.910 38.709 1.00 92.94 116 GLY A C 1
ATOM 869 O O . GLY A 1 116 ? -31.796 19.577 37.694 1.00 92.94 116 GLY A O 1
ATOM 870 N N . GLY A 1 117 ? -30.703 17.930 38.781 1.00 96.81 117 GLY A N 1
ATOM 871 C CA . GLY A 1 117 ? -29.869 17.503 37.656 1.00 96.81 117 GLY A CA 1
ATOM 872 C C . GLY A 1 117 ? -29.433 16.040 37.754 1.00 96.81 117 GLY A C 1
ATOM 873 O O . GLY A 1 117 ? -29.755 15.333 38.713 1.00 96.81 117 GLY A O 1
ATOM 874 N N . ILE A 1 118 ? -28.673 15.585 36.758 1.00 98.00 118 ILE A N 1
ATOM 875 C CA . ILE A 1 118 ? -28.041 14.262 36.783 1.00 98.00 118 ILE A CA 1
ATOM 876 C C . ILE A 1 118 ? -26.911 14.272 37.821 1.00 98.00 118 ILE A C 1
ATOM 878 O O . ILE A 1 118 ? -26.008 15.111 37.761 1.00 98.00 118 ILE A O 1
ATOM 882 N N . ASP A 1 119 ? -26.958 13.328 38.756 1.00 97.00 119 ASP A N 1
ATOM 883 C CA . ASP A 1 119 ? -25.913 13.092 39.750 1.00 97.00 119 ASP A CA 1
ATOM 884 C C . ASP A 1 119 ? -24.832 12.198 39.139 1.00 97.00 119 ASP A C 1
ATOM 886 O O . ASP A 1 119 ? -24.937 10.968 39.090 1.00 97.00 119 ASP A O 1
ATOM 890 N N . TRP A 1 120 ? -23.827 12.846 38.555 1.00 97.44 120 TRP A N 1
ATOM 891 C CA . TRP A 1 120 ? -22.830 12.186 37.733 1.00 97.44 120 TRP A CA 1
ATOM 892 C C . TRP A 1 120 ? -21.604 11.763 38.527 1.00 97.44 120 TRP A C 1
ATOM 894 O O . TRP A 1 120 ? -21.030 12.515 39.313 1.00 97.44 120 TRP A O 1
ATOM 904 N N . ALA A 1 121 ? -21.119 10.566 38.211 1.00 95.19 121 ALA A N 1
ATOM 905 C CA . ALA A 1 121 ? -19.860 10.046 38.712 1.00 95.19 121 ALA A CA 1
ATOM 906 C C . ALA A 1 121 ? -19.121 9.258 37.616 1.00 95.19 121 ALA A C 1
ATOM 908 O O . ALA A 1 121 ? -19.747 8.830 36.643 1.00 95.19 121 ALA A O 1
ATOM 909 N N . PRO A 1 122 ? -17.805 8.996 37.774 1.00 95.06 122 PRO A N 1
ATOM 910 C CA . PRO A 1 122 ? -16.980 8.395 36.721 1.00 95.06 122 PRO A CA 1
ATOM 911 C C . PRO A 1 122 ? -17.473 7.054 36.171 1.00 95.06 122 PRO A C 1
ATOM 913 O O . PRO A 1 122 ? -17.177 6.726 35.032 1.00 95.06 122 PRO A O 1
ATOM 916 N N . PHE A 1 123 ? -18.254 6.277 36.925 1.00 94.81 123 PHE A N 1
ATOM 917 C CA . PHE A 1 123 ? -18.811 5.022 36.413 1.00 94.81 123 PHE A CA 1
ATOM 918 C C . PHE A 1 123 ? -19.890 5.239 35.335 1.00 94.81 123 PHE A C 1
ATOM 920 O O . PHE A 1 123 ? -20.236 4.303 34.639 1.00 94.81 123 PHE A O 1
ATOM 927 N N . LEU A 1 124 ? -20.406 6.452 35.129 1.00 97.06 124 LEU A N 1
ATOM 928 C CA . LEU A 1 124 ? -21.403 6.722 34.084 1.00 97.06 124 LEU A CA 1
ATOM 929 C C . LEU A 1 124 ? -20.793 6.929 32.689 1.00 97.06 124 LEU A C 1
ATOM 931 O O . LEU A 1 124 ? -21.528 7.131 31.728 1.00 97.06 124 LEU A O 1
ATOM 935 N N . VAL A 1 125 ? -19.463 6.870 32.546 1.00 97.19 125 VAL A N 1
ATOM 936 C CA . VAL A 1 125 ? -18.781 7.044 31.247 1.00 97.19 125 VAL A CA 1
ATOM 937 C C . VAL A 1 125 ? -19.053 5.914 30.253 1.00 97.19 125 VAL A C 1
ATOM 939 O O . VAL A 1 125 ? -18.803 6.072 29.057 1.00 97.19 125 VAL A O 1
ATOM 942 N N . PHE A 1 126 ? -19.541 4.768 30.734 1.00 97.31 126 PHE A N 1
ATOM 943 C CA . PHE A 1 126 ? -19.873 3.618 29.904 1.00 97.31 126 PHE A CA 1
ATOM 944 C C . PHE A 1 126 ? -21.005 2.795 30.542 1.00 97.31 126 PHE A C 1
ATOM 946 O O . PHE A 1 126 ? -20.958 2.545 31.749 1.00 97.31 126 PHE A O 1
ATOM 953 N N . PRO A 1 127 ? -22.016 2.349 29.770 1.00 96.19 127 PRO A N 1
ATOM 954 C CA . PRO A 1 127 ? -23.141 1.604 30.319 1.00 96.19 127 PRO A CA 1
ATOM 955 C C . PRO A 1 127 ? -22.697 0.301 30.983 1.00 96.19 127 PRO A C 1
ATOM 957 O O . PRO A 1 127 ? -21.760 -0.378 30.556 1.00 96.19 127 PRO A O 1
ATOM 960 N N . GLY A 1 128 ? -23.400 -0.040 32.056 1.00 93.75 128 GLY A N 1
ATOM 961 C CA . GLY A 1 128 ? -23.150 -1.236 32.837 1.00 93.75 128 GLY A CA 1
ATOM 962 C C . GLY A 1 128 ? -22.044 -1.111 33.876 1.00 93.75 128 GLY A C 1
ATOM 963 O O . GLY A 1 128 ? -21.974 -2.025 34.685 1.00 93.75 128 GLY A O 1
ATOM 964 N N . LEU A 1 129 ? -21.200 -0.066 33.906 1.00 96.12 129 LEU A N 1
ATOM 965 C CA . LEU A 1 129 ? -20.229 0.224 34.984 1.00 96.12 129 LEU A CA 1
ATOM 966 C C . LEU A 1 129 ? -20.928 0.493 36.338 1.00 96.12 129 LEU A C 1
ATOM 968 O O . LEU A 1 129 ? -22.009 1.069 36.373 1.00 96.12 129 LEU A O 1
ATOM 972 N N . ARG A 1 130 ? -20.323 0.084 37.464 1.00 93.56 130 ARG A N 1
ATOM 973 C CA . ARG A 1 130 ? -20.838 0.335 38.828 1.00 93.56 130 ARG A CA 1
ATOM 974 C C . ARG A 1 130 ? -19.892 1.246 39.605 1.00 93.56 130 ARG A C 1
ATOM 976 O O . ARG A 1 130 ? -18.716 1.386 39.264 1.00 93.56 130 ARG A O 1
ATOM 983 N N . ARG A 1 131 ? -20.388 1.834 40.700 1.00 91.31 131 ARG A N 1
ATOM 984 C CA . ARG A 1 131 ? -19.578 2.652 41.622 1.00 91.31 131 ARG A CA 1
ATOM 985 C C . ARG A 1 131 ? -18.283 1.917 42.013 1.00 91.31 131 ARG A C 1
ATOM 987 O O . ARG A 1 131 ? -18.321 0.803 42.529 1.00 91.31 131 ARG A O 1
ATOM 994 N N . GLY A 1 132 ? -17.141 2.567 41.782 1.00 91.75 132 GLY A N 1
ATOM 995 C CA . GLY A 1 132 ? -15.807 2.042 42.104 1.00 91.75 132 GLY A CA 1
ATOM 996 C C . GLY A 1 132 ? -15.171 1.141 41.039 1.00 91.75 132 GLY A C 1
ATOM 997 O O . GLY A 1 132 ? -14.039 0.693 41.237 1.00 91.75 132 GLY A O 1
ATOM 998 N N . GLU A 1 133 ? -15.856 0.883 39.924 1.00 96.12 133 GLU A N 1
ATOM 999 C CA . GLU A 1 133 ? -15.287 0.181 38.775 1.00 96.12 133 GLU A CA 1
ATOM 1000 C C . GLU A 1 133 ? -14.770 1.154 37.714 1.00 96.12 133 GLU A C 1
ATOM 1002 O O . GLU A 1 133 ? -15.236 2.289 37.596 1.00 96.12 133 GLU A O 1
ATOM 1007 N N . LYS A 1 134 ? -13.799 0.684 36.932 1.00 95.69 134 LYS A N 1
ATOM 1008 C CA . LYS A 1 134 ? -13.254 1.374 35.763 1.00 95.69 134 LYS A CA 1
ATOM 1009 C C . LYS A 1 134 ? -13.399 0.517 34.519 1.00 95.69 134 LYS A C 1
ATOM 1011 O O . LYS A 1 134 ? -13.512 -0.704 34.617 1.00 95.69 134 LYS A O 1
ATOM 1016 N N . LEU A 1 135 ? -13.391 1.174 33.369 1.00 96.62 135 LEU A N 1
ATOM 1017 C CA . LEU A 1 135 ? -13.383 0.510 32.078 1.00 96.62 135 LEU A CA 1
ATOM 1018 C C . LEU A 1 135 ? -11.957 0.080 31.730 1.00 96.62 135 LEU A C 1
ATOM 1020 O O . LEU A 1 135 ? -11.046 0.899 31.785 1.00 96.62 135 LEU A O 1
ATOM 1024 N N . GLU A 1 136 ? -11.775 -1.176 31.343 1.00 95.62 136 GLU A N 1
ATOM 1025 C CA . GLU A 1 136 ? -10.516 -1.692 30.799 1.00 95.62 136 GLU A CA 1
ATOM 1026 C C . GLU A 1 136 ? -10.797 -2.551 29.564 1.00 95.62 136 GLU A C 1
ATOM 1028 O O . GLU A 1 136 ? -11.902 -3.068 29.393 1.00 95.62 136 GLU A O 1
ATOM 1033 N N . ALA A 1 137 ? -9.802 -2.705 28.695 1.00 93.75 137 ALA A N 1
ATOM 1034 C CA . ALA A 1 137 ? -9.901 -3.504 27.483 1.00 93.75 137 ALA A CA 1
ATOM 1035 C C . ALA A 1 137 ? -8.777 -4.541 27.435 1.00 93.75 137 ALA A C 1
ATOM 1037 O O . ALA A 1 137 ? -7.598 -4.197 27.477 1.00 93.75 137 ALA A O 1
ATOM 1038 N N . GLU A 1 138 ? -9.149 -5.807 27.282 1.00 93.62 138 GLU A N 1
ATOM 1039 C CA . GLU A 1 138 ? -8.235 -6.877 26.892 1.00 93.62 138 GLU A CA 1
ATOM 1040 C C . GLU A 1 138 ? -8.372 -7.068 25.383 1.00 93.62 138 GLU A C 1
ATOM 1042 O O . GLU A 1 138 ? -9.441 -7.447 24.906 1.00 93.62 138 GLU A O 1
ATOM 1047 N N . THR A 1 139 ? -7.314 -6.781 24.625 1.00 91.50 139 THR A N 1
ATOM 1048 C CA . THR A 1 139 ? -7.331 -6.919 23.162 1.00 91.50 139 THR A CA 1
ATOM 1049 C C . THR A 1 139 ? -6.737 -8.255 22.745 1.00 91.50 139 THR A C 1
ATOM 1051 O O . THR A 1 139 ? -5.672 -8.646 23.215 1.00 91.50 139 THR A O 1
ATOM 1054 N N . GLU A 1 140 ? -7.411 -8.930 21.823 1.00 92.44 140 GLU A N 1
ATOM 1055 C CA . GLU A 1 140 ? -6.946 -10.161 21.197 1.00 92.44 140 GLU A CA 1
ATOM 1056 C C . GLU A 1 140 ? -6.686 -9.898 19.711 1.00 92.44 140 GLU A C 1
ATOM 1058 O O . GLU A 1 140 ? -7.551 -9.385 18.993 1.00 92.44 140 GLU A O 1
ATOM 1063 N N . LEU A 1 141 ? -5.485 -10.227 19.239 1.00 90.81 141 LEU A N 1
ATOM 1064 C CA . LEU A 1 141 ? -5.114 -10.113 17.831 1.00 90.81 141 LEU A CA 1
ATOM 1065 C C . LEU A 1 141 ? -5.232 -11.481 17.164 1.00 90.81 141 LEU A C 1
ATOM 1067 O O . LEU A 1 141 ? -4.822 -12.493 17.727 1.00 90.81 141 LEU A O 1
ATOM 1071 N N . ALA A 1 142 ? -5.788 -11.512 15.954 1.00 87.81 142 ALA A N 1
ATOM 1072 C CA . ALA A 1 142 ? -5.727 -12.714 15.136 1.00 87.81 142 ALA A CA 1
ATOM 1073 C C . ALA A 1 142 ? -4.350 -12.839 14.463 1.00 87.81 142 ALA A C 1
ATOM 1075 O O . ALA A 1 142 ? -3.734 -11.810 14.162 1.00 87.81 142 ALA A O 1
ATOM 1076 N N . PRO A 1 143 ? -3.933 -14.070 14.110 1.00 87.94 143 PRO A N 1
ATOM 1077 C CA . PRO A 1 143 ? -2.724 -14.293 13.336 1.00 87.94 143 PRO A CA 1
ATOM 1078 C C . PRO A 1 143 ? -2.700 -13.470 12.054 1.00 87.94 143 PRO A C 1
ATOM 1080 O O . PRO A 1 143 ? -3.676 -13.428 11.287 1.00 87.94 143 PRO A O 1
ATOM 1083 N N . ARG A 1 144 ? -1.552 -12.844 11.793 1.00 94.25 144 ARG A N 1
ATOM 1084 C CA . ARG A 1 144 ? -1.324 -12.116 10.547 1.00 94.25 144 ARG A CA 1
ATOM 1085 C C . ARG A 1 144 ? -1.311 -13.097 9.375 1.00 94.25 144 ARG A C 1
ATOM 1087 O O . ARG A 1 144 ? -0.561 -14.069 9.349 1.00 94.25 144 ARG A O 1
ATOM 1094 N N . ALA A 1 145 ? -2.122 -12.832 8.358 1.00 97.69 145 ALA A N 1
ATOM 1095 C CA . ALA A 1 145 ? -2.264 -13.749 7.233 1.00 97.69 145 ALA A CA 1
ATOM 1096 C C . ALA A 1 145 ? -0.967 -13.886 6.412 1.00 97.69 145 ALA A C 1
ATOM 1098 O O . ALA A 1 145 ? -0.170 -12.945 6.350 1.00 97.69 145 ALA A O 1
ATOM 1099 N N . PRO A 1 146 ? -0.749 -15.030 5.743 1.00 97.75 146 PRO A N 1
ATOM 1100 C CA . PRO A 1 146 ? 0.457 -15.242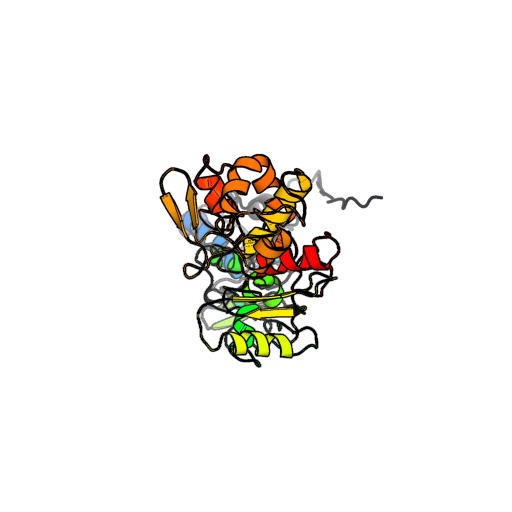 4.960 1.00 97.75 146 PRO A CA 1
ATOM 1101 C C . PRO A 1 146 ? 0.414 -14.522 3.605 1.00 97.75 146 PRO A C 1
ATOM 1103 O O . PRO A 1 146 ? -0.650 -14.299 3.006 1.00 97.75 146 PRO A O 1
ATOM 1106 N N . ILE A 1 147 ? 1.602 -14.213 3.093 1.00 98.50 147 ILE A N 1
ATOM 1107 C CA . ILE A 1 147 ? 1.834 -13.835 1.699 1.00 98.50 147 ILE A CA 1
ATOM 1108 C C . ILE A 1 147 ? 2.352 -15.080 0.985 1.00 98.50 147 ILE A C 1
ATOM 1110 O O . ILE A 1 147 ? 3.341 -15.676 1.398 1.00 98.50 147 ILE A O 1
ATOM 1114 N N . LEU A 1 148 ? 1.671 -15.488 -0.081 1.00 98.38 148 LEU A N 1
ATOM 1115 C CA . LEU A 1 148 ? 1.917 -16.748 -0.776 1.00 98.38 148 LEU A CA 1
ATOM 1116 C C . LEU A 1 148 ? 2.394 -16.487 -2.199 1.00 98.38 148 LEU A C 1
ATOM 1118 O O . LEU A 1 148 ? 1.838 -15.630 -2.885 1.00 98.38 148 LEU A O 1
ATOM 1122 N N . ALA A 1 149 ? 3.346 -17.281 -2.670 1.00 98.19 149 ALA A N 1
ATOM 1123 C CA . ALA A 1 149 ? 3.762 -17.333 -4.062 1.00 98.19 149 ALA A CA 1
ATOM 1124 C C . ALA A 1 149 ? 2.660 -17.880 -4.994 1.00 98.19 149 ALA A C 1
ATOM 1126 O O . ALA A 1 149 ? 1.570 -18.299 -4.577 1.00 98.19 149 ALA A O 1
ATOM 1127 N N . ALA A 1 150 ? 2.948 -17.901 -6.295 1.00 97.81 150 ALA A N 1
ATOM 1128 C CA . ALA A 1 150 ? 2.064 -18.403 -7.341 1.00 97.81 150 ALA A CA 1
ATOM 1129 C C . ALA A 1 150 ? 1.603 -19.856 -7.122 1.00 97.81 150 ALA A C 1
ATOM 1131 O O . ALA A 1 150 ? 0.433 -20.180 -7.374 1.00 97.81 150 ALA A O 1
ATOM 1132 N N . ASP A 1 151 ? 2.501 -20.715 -6.651 1.00 97.25 151 ASP A N 1
ATOM 1133 C CA . ASP A 1 151 ? 2.271 -22.135 -6.368 1.00 97.25 151 ASP A CA 1
ATOM 1134 C C . ASP A 1 151 ? 1.659 -22.382 -4.976 1.00 97.25 151 ASP A C 1
ATOM 1136 O O . ASP A 1 151 ? 1.089 -23.442 -4.739 1.00 97.25 151 ASP A O 1
ATOM 1140 N N . GLY A 1 152 ? 1.652 -21.368 -4.105 1.00 97.50 152 GLY A N 1
ATOM 1141 C CA . GLY A 1 152 ? 1.176 -21.457 -2.725 1.00 97.50 152 GLY A CA 1
ATOM 1142 C C . GLY A 1 152 ? 2.286 -21.560 -1.680 1.00 97.50 152 GLY A C 1
ATOM 1143 O O . GLY A 1 152 ? 1.956 -21.587 -0.499 1.00 97.50 152 GLY A O 1
ATOM 1144 N N . THR A 1 153 ? 3.559 -21.572 -2.085 1.00 97.06 153 THR A N 1
ATOM 1145 C CA . THR A 1 153 ? 4.704 -21.520 -1.167 1.00 97.06 153 THR A CA 1
ATOM 1146 C C . THR A 1 153 ? 4.643 -20.239 -0.322 1.00 97.06 153 THR A C 1
ATOM 1148 O O . THR A 1 153 ? 4.449 -19.158 -0.893 1.00 97.06 153 THR A O 1
ATOM 1151 N N . PRO A 1 154 ? 4.771 -20.307 1.016 1.00 96.94 154 PRO A N 1
ATOM 1152 C CA . PRO A 1 154 ? 4.779 -19.111 1.849 1.00 96.94 154 PRO A CA 1
ATOM 1153 C C . PRO A 1 154 ? 6.030 -18.261 1.602 1.00 96.94 154 PRO A C 1
ATOM 1155 O O . PRO A 1 154 ? 7.158 -18.727 1.734 1.00 96.94 154 PRO A O 1
ATOM 1158 N N . LEU A 1 155 ? 5.812 -16.996 1.241 1.00 97.38 155 LEU A N 1
ATOM 1159 C CA . LEU A 1 155 ? 6.852 -15.967 1.165 1.00 97.38 155 LEU A CA 1
ATOM 1160 C C . LEU A 1 155 ? 7.011 -15.249 2.513 1.00 97.38 155 LEU A C 1
ATOM 1162 O O . LEU A 1 155 ? 8.115 -14.862 2.883 1.00 97.38 155 LEU A O 1
ATOM 1166 N N . ALA A 1 156 ? 5.902 -15.074 3.236 1.00 97.44 156 ALA A N 1
ATOM 1167 C CA . ALA A 1 156 ? 5.880 -14.604 4.616 1.00 97.44 156 ALA A CA 1
ATOM 1168 C C . ALA A 1 156 ? 4.708 -15.247 5.365 1.00 97.44 156 ALA A C 1
ATOM 1170 O O . ALA A 1 156 ? 3.602 -15.321 4.817 1.00 97.44 156 ALA A O 1
ATOM 1171 N N . GLU A 1 157 ? 4.922 -15.689 6.600 1.00 95.62 157 GLU A N 1
ATOM 1172 C CA . GLU A 1 157 ? 3.895 -16.301 7.450 1.00 95.62 157 GLU A CA 1
ATOM 1173 C C . GLU A 1 157 ? 4.203 -16.141 8.946 1.00 95.62 157 GLU A C 1
ATOM 1175 O O . GLU A 1 157 ? 5.203 -15.536 9.315 1.00 95.62 157 GLU A O 1
ATOM 1180 N N . GLY A 1 158 ? 3.306 -16.625 9.807 1.00 91.81 158 GLY A N 1
ATOM 1181 C CA . GLY A 1 158 ? 3.434 -16.491 11.260 1.00 91.81 158 GLY A CA 1
ATOM 1182 C C . GLY A 1 158 ? 2.880 -15.179 11.819 1.00 91.81 158 GLY A C 1
ATOM 1183 O O . GLY A 1 158 ? 2.360 -14.327 11.084 1.00 91.81 158 GLY A O 1
ATOM 1184 N N . GLU A 1 159 ? 2.970 -15.048 13.142 1.00 89.81 159 GLU A N 1
ATOM 1185 C CA . GLU A 1 159 ? 2.528 -13.869 13.888 1.00 89.81 159 GLU A CA 1
ATOM 1186 C C . GLU A 1 159 ? 3.309 -12.616 13.486 1.00 89.81 159 GLU A C 1
ATOM 1188 O O . GLU A 1 159 ? 4.434 -12.693 13.004 1.00 89.81 159 GLU A O 1
ATOM 1193 N N . ALA A 1 160 ? 2.732 -11.430 13.693 1.00 88.62 160 ALA A N 1
ATOM 1194 C CA . ALA A 1 160 ? 3.404 -10.183 13.317 1.00 88.62 160 ALA A CA 1
ATOM 1195 C C . ALA A 1 160 ? 4.722 -9.959 14.090 1.00 88.62 160 ALA A C 1
ATOM 1197 O O . ALA A 1 160 ? 5.670 -9.415 13.534 1.00 88.62 160 ALA A O 1
ATOM 1198 N N . THR A 1 161 ? 4.788 -10.404 15.349 1.00 88.75 161 THR A N 1
ATOM 1199 C CA . THR A 1 161 ? 5.973 -10.306 16.222 1.00 88.75 161 THR A CA 1
ATOM 1200 C C . THR A 1 161 ? 7.042 -11.357 15.927 1.00 88.75 161 THR A C 1
ATOM 1202 O O . THR A 1 161 ? 8.196 -11.176 16.298 1.00 88.75 161 THR A O 1
ATOM 1205 N N . GLU A 1 162 ? 6.662 -12.455 15.276 1.00 90.44 162 GLU A N 1
ATOM 1206 C CA . GLU A 1 162 ? 7.527 -13.597 14.958 1.00 90.44 162 GLU A CA 1
ATOM 1207 C C . GLU A 1 162 ? 7.434 -13.898 13.459 1.00 90.44 162 GLU A C 1
ATOM 1209 O O . GLU A 1 162 ? 7.313 -15.046 13.041 1.00 90.44 162 GLU A O 1
ATOM 1214 N N . ARG A 1 163 ? 7.406 -12.843 12.636 1.00 94.00 163 ARG A N 1
ATOM 1215 C CA . ARG A 1 163 ? 7.149 -12.980 11.205 1.00 94.00 163 ARG A CA 1
ATOM 1216 C C . ARG A 1 163 ? 8.281 -13.752 10.539 1.00 94.00 163 ARG A C 1
ATOM 1218 O O . ARG A 1 163 ? 9.437 -13.334 10.586 1.00 94.00 163 ARG A O 1
ATOM 1225 N N . GLU A 1 164 ? 7.942 -14.856 9.885 1.00 93.81 164 GLU A N 1
ATOM 1226 C CA . GLU A 1 164 ? 8.906 -15.731 9.228 1.00 93.81 164 GLU A CA 1
ATOM 1227 C C . GLU A 1 164 ? 8.882 -15.555 7.711 1.00 93.81 164 GLU A C 1
ATOM 1229 O O . GLU A 1 164 ? 7.831 -15.348 7.101 1.00 93.81 164 GLU A O 1
ATOM 1234 N N . HIS A 1 165 ? 10.053 -15.718 7.094 1.00 94.81 165 HIS A N 1
ATOM 1235 C CA . HIS A 1 165 ? 10.239 -15.756 5.646 1.00 94.81 165 HIS A CA 1
ATOM 1236 C C . HIS A 1 165 ? 10.890 -17.093 5.270 1.00 94.81 165 HIS A C 1
ATOM 1238 O O . HIS A 1 165 ? 12.119 -17.191 5.289 1.00 94.81 165 HIS A O 1
ATOM 1244 N N . PRO A 1 166 ? 10.112 -18.142 4.937 1.00 92.25 166 PRO A N 1
ATOM 1245 C CA . PRO A 1 166 ? 10.664 -19.481 4.700 1.00 92.25 166 PRO A CA 1
ATOM 1246 C C . PRO A 1 166 ? 11.690 -19.560 3.562 1.00 92.25 166 PRO A C 1
ATOM 1248 O O . PRO A 1 166 ? 12.604 -20.379 3.608 1.00 92.25 166 PRO A O 1
ATOM 1251 N N . MET A 1 167 ? 11.589 -18.672 2.568 1.00 89.81 167 MET A N 1
ATOM 1252 C CA . MET A 1 167 ? 12.579 -18.532 1.487 1.00 89.81 167 MET A CA 1
ATOM 1253 C C . MET A 1 167 ? 13.754 -17.598 1.847 1.00 89.81 167 MET A C 1
ATOM 1255 O O . MET A 1 167 ? 14.535 -17.193 0.984 1.00 89.81 167 MET A O 1
ATOM 1259 N N . GLY A 1 168 ? 13.880 -17.218 3.118 1.00 87.44 168 GLY A N 1
ATOM 1260 C CA . GLY A 1 168 ? 14.907 -16.314 3.621 1.00 87.44 168 GLY A CA 1
ATOM 1261 C C . GLY A 1 168 ? 14.850 -14.928 2.979 1.00 87.44 168 GLY A C 1
ATOM 1262 O O . GLY A 1 168 ? 13.786 -14.418 2.623 1.00 87.44 168 GLY A O 1
ATOM 1263 N N . SER A 1 169 ? 16.025 -14.321 2.798 1.00 82.38 169 SER A N 1
ATOM 1264 C CA . SER A 1 169 ? 16.156 -12.971 2.236 1.00 82.38 169 SER A CA 1
ATOM 1265 C C . SER A 1 169 ? 15.583 -12.836 0.826 1.00 82.38 169 SER A C 1
ATOM 1267 O O . SER A 1 169 ? 15.181 -11.742 0.444 1.00 82.38 169 SER A O 1
ATOM 1269 N N . ALA A 1 170 ? 15.478 -13.934 0.069 1.00 81.69 170 ALA A N 1
ATOM 1270 C CA . ALA A 1 170 ? 14.922 -13.897 -1.276 1.00 81.69 170 ALA A CA 1
ATOM 1271 C C . ALA A 1 170 ? 13.435 -13.512 -1.305 1.00 81.69 170 ALA A C 1
ATOM 1273 O O . ALA A 1 170 ? 12.973 -12.957 -2.301 1.00 81.69 170 ALA A O 1
ATOM 1274 N N . ALA A 1 171 ? 12.685 -13.782 -0.231 1.00 86.44 171 ALA A N 1
ATOM 1275 C CA . ALA A 1 171 ? 11.299 -13.338 -0.119 1.00 86.44 171 ALA A CA 1
ATOM 1276 C C . ALA A 1 171 ? 11.180 -11.867 0.296 1.00 86.44 171 ALA A C 1
ATOM 1278 O O . ALA A 1 171 ? 10.243 -11.210 -0.152 1.00 86.44 171 ALA A O 1
ATOM 1279 N N . ILE A 1 172 ? 12.117 -11.349 1.099 1.00 89.56 172 ILE A N 1
ATOM 1280 C CA . ILE A 1 172 ? 12.036 -10.011 1.712 1.00 89.56 172 ILE A CA 1
ATOM 1281 C C . ILE A 1 172 ? 11.993 -8.905 0.654 1.00 89.56 172 ILE A C 1
ATOM 1283 O O . ILE A 1 172 ? 11.209 -7.970 0.792 1.00 89.56 172 ILE A O 1
ATOM 1287 N N . ASP A 1 173 ? 12.728 -9.050 -0.451 1.00 88.12 173 ASP A N 1
ATOM 1288 C CA . ASP A 1 173 ? 12.689 -8.090 -1.566 1.00 88.12 173 ASP A CA 1
ATOM 1289 C C . ASP A 1 173 ? 11.274 -7.905 -2.144 1.00 88.12 173 ASP A C 1
ATOM 1291 O O . ASP A 1 173 ? 10.934 -6.840 -2.655 1.00 88.12 173 ASP A O 1
ATOM 1295 N N . VAL A 1 174 ? 10.424 -8.933 -2.045 1.00 93.38 174 VAL A N 1
ATOM 1296 C CA . VAL A 1 174 ? 9.018 -8.882 -2.456 1.00 93.38 174 VAL A CA 1
ATOM 1297 C C . VAL A 1 174 ? 8.127 -8.517 -1.275 1.00 93.38 174 VAL A C 1
ATOM 1299 O O . VAL A 1 174 ? 7.341 -7.570 -1.342 1.00 93.38 174 VAL A O 1
ATOM 1302 N N . THR A 1 175 ? 8.178 -9.312 -0.208 1.00 95.75 175 THR A N 1
ATOM 1303 C CA . THR A 1 175 ? 7.238 -9.205 0.908 1.00 95.75 175 THR A CA 1
ATOM 1304 C C . THR A 1 175 ? 7.428 -7.908 1.662 1.00 95.75 175 THR A C 1
ATOM 1306 O O . THR A 1 175 ? 6.447 -7.356 2.138 1.00 95.75 175 THR A O 1
ATOM 1309 N N . GLY A 1 176 ? 8.646 -7.383 1.708 1.00 94.44 176 GLY A N 1
ATOM 1310 C CA . GLY A 1 176 ? 9.026 -6.353 2.652 1.00 94.44 176 GLY A CA 1
ATOM 1311 C C . GLY A 1 176 ? 9.045 -6.885 4.077 1.00 94.44 176 GLY A C 1
ATOM 1312 O O . GLY A 1 176 ? 9.031 -8.098 4.311 1.00 94.44 176 GLY A O 1
ATOM 1313 N N . GLU A 1 177 ? 9.066 -5.943 5.006 1.00 93.50 177 GLU A N 1
ATOM 1314 C CA . GLU A 1 177 ? 9.315 -6.171 6.422 1.00 93.50 177 GLU A CA 1
ATOM 1315 C C . GLU A 1 177 ? 8.162 -5.649 7.281 1.00 93.50 177 GLU A C 1
ATOM 1317 O O . GLU A 1 177 ? 7.372 -4.786 6.871 1.00 93.50 177 GLU A O 1
ATOM 1322 N N . ILE A 1 178 ? 8.102 -6.179 8.499 1.00 95.56 178 ILE A N 1
ATOM 1323 C CA . ILE A 1 178 ? 7.252 -5.690 9.578 1.00 95.56 178 ILE A CA 1
ATOM 1324 C C . ILE A 1 178 ? 8.121 -4.887 10.549 1.00 95.56 178 ILE A C 1
ATOM 1326 O O . ILE A 1 178 ? 9.266 -5.248 10.806 1.00 95.56 178 ILE A O 1
ATOM 1330 N N . GLY A 1 179 ? 7.573 -3.805 11.089 1.00 95.12 179 GLY A N 1
ATOM 1331 C CA . GLY A 1 179 ? 8.221 -2.973 12.091 1.00 95.12 179 GLY A CA 1
ATOM 1332 C C . GLY A 1 179 ? 7.209 -2.150 12.879 1.00 95.12 179 GLY A C 1
ATOM 1333 O O . GLY A 1 179 ? 6.011 -2.437 12.874 1.00 95.12 179 GLY A O 1
ATOM 1334 N N . GLU A 1 180 ? 7.704 -1.128 13.562 1.00 94.75 180 GLU A N 1
ATOM 1335 C CA . GLU A 1 180 ? 6.873 -0.189 14.313 1.00 94.75 180 GLU A CA 1
ATOM 1336 C C . GLU A 1 180 ? 6.074 0.715 13.365 1.00 94.75 180 GLU A C 1
ATOM 1338 O O . GLU A 1 180 ? 6.532 1.076 12.276 1.00 94.75 180 GLU A O 1
ATOM 1343 N N . ALA A 1 181 ? 4.856 1.062 13.777 1.00 93.81 181 ALA A N 1
ATOM 1344 C CA . ALA A 1 181 ? 4.029 2.006 13.041 1.00 93.81 181 ALA A CA 1
ATOM 1345 C C . ALA A 1 181 ? 4.626 3.415 13.142 1.00 93.81 181 ALA A C 1
ATOM 1347 O O . ALA A 1 181 ? 5.197 3.791 14.163 1.00 93.81 181 ALA A O 1
ATOM 1348 N N . SER A 1 182 ? 4.473 4.215 12.088 1.00 91.62 182 SER A N 1
ATOM 1349 C CA . SER A 1 182 ? 4.870 5.625 12.151 1.00 91.62 182 SER A CA 1
ATOM 1350 C C . SER A 1 182 ? 3.952 6.427 13.087 1.00 91.62 182 SER A C 1
ATOM 1352 O O . SER A 1 182 ? 2.780 6.082 13.256 1.00 91.62 182 SER A O 1
ATOM 1354 N N . GLU A 1 183 ? 4.433 7.560 13.615 1.00 91.69 183 GLU A N 1
ATOM 1355 C CA . GLU A 1 183 ? 3.633 8.473 14.460 1.00 91.69 183 GLU A CA 1
ATOM 1356 C C . GLU A 1 183 ? 2.317 8.926 13.787 1.00 91.69 183 GLU A C 1
ATOM 1358 O O . GLU A 1 183 ? 1.330 9.235 14.453 1.00 91.69 183 GLU A O 1
ATOM 1363 N N . GLU A 1 184 ? 2.276 8.958 12.449 1.00 90.44 184 GLU A N 1
ATOM 1364 C CA . GLU A 1 184 ? 1.072 9.298 11.682 1.00 90.44 184 GLU A CA 1
ATOM 1365 C C . GLU A 1 184 ? 0.088 8.118 11.542 1.00 90.44 184 GLU A C 1
ATOM 1367 O O . GLU A 1 184 ? -1.124 8.310 11.379 1.00 90.44 184 GLU A O 1
ATOM 1372 N N . GLU A 1 185 ? 0.589 6.883 11.573 1.00 90.50 185 GLU A N 1
ATOM 1373 C CA . GLU A 1 185 ? -0.208 5.663 11.439 1.00 90.50 185 GLU A CA 1
ATOM 1374 C C . GLU A 1 185 ? -0.777 5.178 12.770 1.00 90.50 185 GLU A C 1
ATOM 1376 O O . GLU A 1 185 ? -1.904 4.675 12.785 1.00 90.50 185 GLU A O 1
ATOM 1381 N N . GLU A 1 186 ? -0.063 5.367 13.881 1.00 90.38 186 GLU A N 1
ATOM 1382 C CA . GLU A 1 186 ? -0.491 4.908 15.207 1.00 90.38 186 GLU A CA 1
ATOM 1383 C C . GLU A 1 186 ? -1.919 5.349 15.577 1.00 90.38 186 GLU A C 1
ATOM 1385 O O . GLU A 1 186 ? -2.741 4.481 15.894 1.00 90.38 186 GLU A O 1
ATOM 1390 N N . PRO A 1 187 ? -2.317 6.635 15.449 1.00 88.75 187 PRO A N 1
ATOM 1391 C CA . PRO A 1 187 ? -3.688 7.040 15.758 1.00 88.75 187 PRO A CA 1
ATOM 1392 C C . PRO A 1 187 ? -4.719 6.370 14.841 1.00 88.75 187 PRO A C 1
ATOM 1394 O O . PRO A 1 187 ? -5.837 6.064 15.263 1.00 88.75 187 PRO A O 1
ATOM 1397 N N . LYS A 1 188 ? -4.360 6.111 13.575 1.00 89.00 188 LYS A N 1
ATOM 1398 C CA . LYS A 1 188 ? -5.246 5.447 12.604 1.00 89.00 188 LYS A CA 1
ATOM 1399 C C . LYS A 1 188 ? -5.457 3.978 12.988 1.00 89.00 188 LYS A C 1
ATOM 1401 O O . LYS A 1 188 ? -6.579 3.481 12.869 1.00 89.00 188 LYS A O 1
ATOM 1406 N N . LEU A 1 189 ? -4.413 3.304 13.471 1.00 90.69 189 LEU A N 1
ATOM 1407 C CA . LEU A 1 189 ? -4.449 1.921 13.955 1.00 90.69 189 LEU A CA 1
ATOM 1408 C C . LEU A 1 189 ? -5.209 1.793 15.277 1.00 90.69 189 LEU A C 1
ATOM 1410 O O . LEU A 1 189 ? -6.084 0.932 15.381 1.00 90.69 189 LEU A O 1
ATOM 1414 N N . ALA A 1 190 ? -4.975 2.703 16.224 1.00 87.88 190 ALA A N 1
ATOM 1415 C CA . ALA A 1 190 ? -5.715 2.768 17.483 1.00 87.88 190 ALA A CA 1
ATOM 1416 C C . ALA A 1 190 ? -7.222 2.919 17.231 1.00 87.88 190 ALA A C 1
ATOM 1418 O O . ALA A 1 190 ? -8.045 2.192 17.787 1.00 87.88 190 ALA A O 1
ATOM 1419 N N . MET A 1 191 ? -7.609 3.777 16.279 1.00 85.31 191 MET A N 1
ATOM 1420 C CA . MET A 1 191 ? -9.007 3.882 15.857 1.00 85.31 191 MET A CA 1
ATOM 1421 C C . MET A 1 191 ? -9.554 2.561 15.295 1.00 85.31 191 MET A C 1
ATOM 1423 O O . MET A 1 191 ? -10.762 2.327 15.363 1.00 85.31 191 MET A O 1
ATOM 1427 N N . LEU A 1 192 ? -8.721 1.718 14.684 1.00 88.62 192 LEU A N 1
ATOM 1428 C CA . LEU A 1 192 ? -9.079 0.384 14.183 1.00 88.62 192 LEU A CA 1
ATOM 1429 C C . LEU A 1 192 ? -9.016 -0.711 15.267 1.00 88.62 192 LEU A C 1
ATOM 1431 O O . LEU A 1 192 ? -9.247 -1.874 14.945 1.00 88.62 192 LEU A O 1
ATOM 1435 N N . GLY A 1 193 ? -8.780 -0.339 16.527 1.00 89.12 193 GLY A N 1
ATOM 1436 C CA . GLY A 1 193 ? -8.751 -1.240 17.677 1.00 89.12 193 GLY A CA 1
ATOM 1437 C C . GLY A 1 193 ? -7.427 -1.974 17.867 1.00 89.12 193 GLY A C 1
ATOM 1438 O O . GLY A 1 193 ? -7.378 -2.907 18.660 1.00 89.12 193 GLY A O 1
ATOM 1439 N N . PHE A 1 194 ? -6.375 -1.605 17.129 1.00 91.44 194 PHE A N 1
ATOM 1440 C CA . PHE A 1 194 ? -5.051 -2.183 17.340 1.00 91.44 194 PHE A CA 1
ATOM 1441 C C . PHE A 1 194 ? -4.387 -1.517 18.551 1.00 91.44 194 PHE A C 1
ATOM 1443 O O . PHE A 1 194 ? -4.413 -0.285 18.636 1.00 91.44 194 PHE A O 1
ATOM 1450 N N . PRO A 1 195 ? -3.792 -2.294 19.472 1.00 89.06 195 PRO A N 1
ATOM 1451 C CA . PRO A 1 195 ? -3.016 -1.745 20.575 1.00 89.06 195 PRO A CA 1
ATOM 1452 C C . PRO A 1 195 ? -1.830 -0.902 20.080 1.00 89.06 195 PRO A C 1
ATOM 1454 O O . PRO A 1 195 ? -1.332 -1.145 18.972 1.00 89.06 195 PRO A O 1
ATOM 1457 N N . PRO A 1 196 ? -1.334 0.041 20.900 1.00 88.00 196 PRO A N 1
ATOM 1458 C CA . PRO A 1 196 ? -0.038 0.676 20.667 1.00 88.00 196 PRO A CA 1
ATOM 1459 C C . PRO A 1 196 ? 1.064 -0.367 20.449 1.00 88.00 196 PRO A C 1
ATOM 1461 O O . PRO A 1 196 ? 0.944 -1.494 20.929 1.00 88.00 196 PRO A O 1
ATOM 1464 N N . GLU A 1 197 ? 2.116 0.005 19.717 1.00 88.31 197 GLU A N 1
ATOM 1465 C CA . GLU A 1 197 ? 3.276 -0.861 19.433 1.00 88.31 197 GLU A CA 1
ATOM 1466 C C . GLU A 1 197 ? 2.944 -2.153 18.652 1.00 88.31 197 GLU A C 1
ATOM 1468 O O . GLU A 1 197 ? 3.807 -3.011 18.471 1.00 88.31 197 GLU A O 1
ATOM 1473 N N . THR A 1 198 ? 1.714 -2.308 18.139 1.00 90.81 198 THR A N 1
ATOM 1474 C CA . THR A 1 198 ? 1.373 -3.441 17.266 1.00 90.81 198 THR A CA 1
ATOM 1475 C C . THR A 1 198 ? 2.232 -3.390 15.998 1.00 90.81 198 THR A C 1
ATOM 1477 O O . THR A 1 198 ? 2.125 -2.411 15.252 1.00 90.81 198 THR A O 1
ATOM 1480 N N . PRO A 1 199 ? 3.016 -4.441 15.684 1.00 93.75 199 PRO A N 1
ATOM 1481 C CA . PRO A 1 199 ? 3.849 -4.439 14.491 1.00 93.75 199 PRO A CA 1
ATOM 1482 C C . PRO A 1 199 ? 3.018 -4.370 13.203 1.00 93.75 199 PRO A C 1
ATOM 1484 O O . PRO A 1 199 ? 2.025 -5.088 13.030 1.00 93.75 199 PRO A O 1
ATOM 1487 N N . VAL A 1 200 ? 3.446 -3.526 12.268 1.00 95.62 200 VAL A N 1
ATOM 1488 C CA . VAL A 1 200 ? 2.802 -3.313 10.966 1.00 95.62 200 VAL A CA 1
ATOM 1489 C C . VAL A 1 200 ? 3.775 -3.518 9.823 1.00 95.62 200 VAL A C 1
ATOM 1491 O O . VAL A 1 200 ? 4.985 -3.446 9.992 1.00 95.62 200 VAL A O 1
ATOM 1494 N N . GLY A 1 201 ? 3.250 -3.763 8.626 1.00 96.25 201 GLY A N 1
ATOM 1495 C CA . GLY A 1 201 ? 4.091 -3.788 7.438 1.00 96.25 201 GLY A CA 1
ATOM 1496 C C . GLY A 1 201 ? 4.641 -2.401 7.111 1.00 96.25 201 GLY A C 1
ATOM 1497 O O . GLY A 1 201 ? 3.857 -1.493 6.842 1.00 96.25 201 GLY A O 1
ATOM 1498 N N . ILE A 1 202 ? 5.966 -2.260 7.086 1.00 94.69 202 ILE A N 1
ATOM 1499 C CA . ILE A 1 202 ? 6.665 -0.986 6.839 1.00 94.69 202 ILE A CA 1
ATOM 1500 C C . ILE A 1 202 ? 7.231 -0.884 5.417 1.00 94.69 202 ILE A C 1
ATOM 1502 O O . ILE A 1 202 ? 7.514 0.208 4.924 1.00 94.69 202 ILE A O 1
ATOM 1506 N N . SER A 1 203 ? 7.346 -2.008 4.705 1.00 93.81 203 SER A N 1
ATOM 1507 C CA . SER A 1 203 ? 7.801 -2.040 3.314 1.00 93.81 203 SER A CA 1
ATOM 1508 C C . SER A 1 203 ? 7.118 -3.147 2.501 1.00 93.81 203 SER A C 1
ATOM 1510 O O . SER A 1 203 ? 6.347 -3.950 3.031 1.00 93.81 203 SER A O 1
ATOM 1512 N N . GLY A 1 204 ? 7.357 -3.153 1.185 1.00 94.50 204 GLY A N 1
ATOM 1513 C CA . GLY A 1 204 ? 6.904 -4.204 0.268 1.00 94.50 204 GLY A CA 1
ATOM 1514 C C . GLY A 1 204 ? 5.400 -4.498 0.312 1.00 94.50 204 GLY A C 1
ATOM 1515 O O . GLY A 1 204 ? 4.558 -3.607 0.475 1.00 94.50 204 GLY A O 1
ATOM 1516 N N . LEU A 1 205 ? 5.054 -5.774 0.131 1.00 97.00 205 LEU A N 1
ATOM 1517 C CA . LEU A 1 205 ? 3.672 -6.250 0.196 1.00 97.00 205 LEU A CA 1
ATOM 1518 C C . LEU A 1 205 ? 3.099 -6.263 1.621 1.00 97.00 205 LEU A C 1
ATOM 1520 O O . LEU A 1 205 ? 1.882 -6.151 1.768 1.00 97.00 205 LEU A O 1
ATOM 1524 N N . GLU A 1 206 ? 3.934 -6.351 2.656 1.00 97.31 206 GLU A N 1
ATOM 1525 C CA . GLU A 1 206 ? 3.521 -6.232 4.053 1.00 97.31 206 GLU A CA 1
ATOM 1526 C C . GLU A 1 206 ? 2.889 -4.858 4.302 1.00 97.31 206 GLU A C 1
ATOM 1528 O O . GLU A 1 206 ? 1.804 -4.788 4.887 1.00 97.31 206 GLU A O 1
ATOM 1533 N N . ARG A 1 207 ? 3.499 -3.774 3.795 1.00 96.00 207 ARG A N 1
ATOM 1534 C CA . ARG A 1 207 ? 2.924 -2.417 3.840 1.00 96.00 207 ARG A CA 1
ATOM 1535 C C . ARG A 1 207 ? 1.716 -2.283 2.921 1.00 96.00 207 ARG A C 1
ATOM 1537 O O . ARG A 1 207 ? 0.641 -1.896 3.374 1.00 96.00 207 ARG A O 1
ATOM 1544 N N . ALA A 1 208 ? 1.851 -2.679 1.652 1.00 96.38 208 ALA A N 1
ATOM 1545 C CA . ALA A 1 208 ? 0.781 -2.555 0.651 1.00 96.38 208 ALA A CA 1
ATOM 1546 C C . ALA A 1 208 ? -0.514 -3.280 1.037 1.00 96.38 208 ALA A C 1
ATOM 1548 O O . ALA A 1 208 ? -1.609 -2.851 0.676 1.00 96.38 208 ALA A O 1
ATOM 1549 N N . PHE A 1 209 ? -0.409 -4.373 1.789 1.00 97.62 209 PHE A N 1
ATOM 1550 C CA . PHE A 1 209 ? -1.555 -5.156 2.223 1.00 97.62 209 PHE A CA 1
ATOM 1551 C C . PHE A 1 209 ? -1.730 -5.174 3.742 1.00 97.62 209 PHE A C 1
ATOM 1553 O O . PHE A 1 209 ? -2.459 -6.035 4.235 1.00 97.62 209 PHE A O 1
ATOM 1560 N N . ASN A 1 210 ? -1.160 -4.214 4.484 1.00 96.19 210 ASN A N 1
ATOM 1561 C CA . ASN A 1 210 ? -1.139 -4.241 5.950 1.00 96.19 210 ASN A CA 1
ATOM 1562 C C . ASN A 1 210 ? -2.529 -4.472 6.561 1.00 96.19 210 ASN A C 1
ATOM 1564 O O . ASN A 1 210 ? -2.738 -5.423 7.310 1.00 96.19 210 ASN A O 1
ATOM 1568 N N . ARG A 1 211 ? -3.528 -3.683 6.143 1.00 92.88 211 ARG A N 1
ATOM 1569 C CA . ARG A 1 211 ? -4.920 -3.807 6.619 1.00 92.88 211 ARG A CA 1
ATOM 1570 C C . ARG A 1 211 ? -5.562 -5.153 6.294 1.00 92.88 211 ARG A C 1
ATOM 1572 O O . ARG A 1 211 ? -6.436 -5.621 7.017 1.00 92.88 211 ARG A O 1
ATOM 1579 N N . ARG A 1 212 ? -5.185 -5.755 5.166 1.00 95.50 212 ARG A N 1
ATOM 1580 C CA . ARG A 1 212 ? -5.713 -7.049 4.730 1.00 95.50 212 ARG A CA 1
ATOM 1581 C C . ARG A 1 212 ? -5.063 -8.192 5.509 1.00 95.50 212 ARG A C 1
ATOM 1583 O O . ARG A 1 212 ? -5.768 -9.131 5.870 1.00 95.50 212 ARG A O 1
ATOM 1590 N N . LEU A 1 213 ? -3.752 -8.113 5.723 1.00 97.50 213 LEU A N 1
ATOM 1591 C CA . LEU A 1 213 ? -2.956 -9.140 6.387 1.00 97.50 213 LEU A CA 1
ATOM 1592 C C . LEU A 1 213 ? -3.176 -9.136 7.904 1.00 97.50 213 LEU A C 1
ATOM 1594 O O . LEU A 1 213 ? -3.254 -10.210 8.488 1.00 97.50 213 LEU A O 1
ATOM 1598 N N . ALA A 1 214 ? -3.334 -7.964 8.524 1.00 95.19 214 ALA A N 1
ATOM 1599 C CA . ALA A 1 214 ? -3.528 -7.823 9.969 1.00 95.19 214 ALA A CA 1
ATOM 1600 C C . ALA A 1 214 ? -4.911 -8.285 10.465 1.00 95.19 214 ALA A C 1
ATOM 1602 O O . ALA A 1 214 ? -5.065 -8.632 11.630 1.00 95.19 214 ALA A O 1
ATOM 1603 N N . GLY A 1 215 ? -5.931 -8.286 9.600 1.00 93.44 215 GLY A N 1
ATOM 1604 C CA . GLY A 1 215 ? -7.290 -8.640 10.010 1.00 93.44 215 GLY A CA 1
ATOM 1605 C C . GLY A 1 215 ? -7.942 -7.566 10.883 1.00 93.44 215 GLY A C 1
ATOM 1606 O O . GLY A 1 215 ? -7.788 -6.369 10.625 1.00 93.44 215 GLY A O 1
ATOM 1607 N N . LYS A 1 216 ? -8.735 -7.988 11.871 1.00 92.56 216 LYS A N 1
ATOM 1608 C CA . LYS A 1 216 ? -9.374 -7.095 12.845 1.00 92.56 216 LYS A CA 1
ATOM 1609 C C . LYS A 1 216 ? -9.148 -7.596 14.272 1.00 92.56 216 LYS A C 1
ATOM 1611 O O . LYS A 1 216 ? -9.408 -8.777 14.514 1.00 92.56 216 LYS A O 1
ATOM 1616 N N . PRO A 1 217 ? -8.759 -6.710 15.199 1.00 93.50 217 PRO A N 1
ATOM 1617 C CA . PRO A 1 217 ? -8.697 -7.026 16.619 1.00 93.50 217 PRO A CA 1
ATOM 1618 C C . PRO A 1 217 ? -10.067 -7.407 17.178 1.00 93.50 217 PRO A C 1
ATOM 1620 O O . PRO A 1 217 ? -11.102 -6.930 16.703 1.00 93.50 217 PRO A O 1
ATOM 1623 N N . GLY A 1 218 ? -10.043 -8.262 18.189 1.00 94.62 218 GLY A N 1
ATOM 1624 C CA . GLY A 1 218 ? -11.166 -8.607 19.048 1.00 94.62 218 GLY A CA 1
ATOM 1625 C C . GLY A 1 218 ? -10.774 -8.443 20.513 1.00 94.62 218 GLY A C 1
ATOM 1626 O O . GLY A 1 218 ? -9.816 -7.741 20.833 1.00 94.62 218 GLY A O 1
ATOM 1627 N N . GLY A 1 219 ? -11.488 -9.119 21.403 1.00 95.25 219 GLY A N 1
ATOM 1628 C CA . GLY A 1 219 ? -11.171 -9.203 22.821 1.00 95.25 219 GLY A CA 1
ATOM 1629 C C . GLY A 1 219 ? -12.367 -8.888 23.709 1.00 95.25 219 GLY A C 1
ATOM 1630 O O . GLY A 1 219 ? -13.523 -9.053 23.308 1.00 95.25 219 GLY A O 1
ATOM 1631 N N . LYS A 1 220 ? -12.090 -8.436 24.932 1.00 96.38 220 LYS A N 1
ATOM 1632 C CA . LYS A 1 220 ? -13.088 -8.200 25.979 1.00 96.38 220 LYS A CA 1
ATOM 1633 C C . LYS A 1 220 ? -13.005 -6.784 26.517 1.00 96.38 220 LYS A C 1
ATOM 1635 O O . LYS A 1 220 ? -11.939 -6.302 26.885 1.00 96.38 220 LYS A O 1
ATOM 1640 N N . LEU A 1 221 ? -14.168 -6.162 26.639 1.00 96.69 221 LEU A N 1
ATOM 1641 C CA . LEU A 1 221 ? -14.349 -4.932 27.389 1.00 96.69 221 LEU A CA 1
ATOM 1642 C C . LEU A 1 221 ? -14.771 -5.294 28.811 1.00 96.69 221 LEU A C 1
ATOM 1644 O O . LEU A 1 221 ? -15.744 -6.029 29.008 1.00 96.69 221 LEU A O 1
ATOM 1648 N N . LEU A 1 222 ? -14.041 -4.795 29.798 1.00 97.12 222 LEU A N 1
ATOM 1649 C CA . LEU A 1 222 ? -14.160 -5.182 31.194 1.00 97.12 222 LEU A CA 1
ATOM 1650 C C . LEU A 1 222 ? -14.552 -3.994 32.064 1.00 97.12 222 LEU A C 1
ATOM 1652 O O . LEU A 1 222 ? -14.102 -2.869 31.863 1.00 97.12 222 LEU A O 1
ATOM 1656 N N . ALA A 1 223 ? -15.343 -4.279 33.090 1.00 97.19 223 ALA A N 1
ATOM 1657 C CA . ALA A 1 223 ? -15.450 -3.425 34.258 1.00 97.19 223 ALA A CA 1
ATOM 1658 C C . ALA A 1 223 ? -14.594 -4.012 35.379 1.00 97.19 223 ALA A C 1
ATOM 1660 O O . ALA A 1 223 ? -14.798 -5.168 35.762 1.00 97.19 223 ALA A O 1
ATOM 1661 N N . VAL A 1 224 ? -13.654 -3.230 35.902 1.00 96.88 224 VAL A N 1
ATOM 1662 C CA . VAL A 1 224 ? -12.657 -3.677 36.881 1.00 96.88 224 VAL A CA 1
ATOM 1663 C C . VAL A 1 224 ? -12.823 -2.906 38.183 1.00 96.88 224 VAL A C 1
ATOM 1665 O O . VAL A 1 224 ? -12.706 -1.683 38.217 1.00 96.88 224 VAL A O 1
ATOM 1668 N N . ALA A 1 225 ? -13.113 -3.619 39.271 1.00 95.12 225 ALA A N 1
ATOM 1669 C CA . ALA A 1 225 ? -13.243 -3.042 40.606 1.00 95.12 225 ALA A CA 1
ATOM 1670 C C . ALA A 1 225 ? -11.866 -2.819 41.252 1.00 95.12 225 ALA A C 1
ATOM 1672 O O . ALA A 1 225 ? -10.913 -3.542 40.966 1.00 95.12 225 ALA A O 1
ATOM 1673 N N . SER A 1 226 ? -11.768 -1.913 42.234 1.00 85.88 226 SER A N 1
ATOM 1674 C CA . SER A 1 226 ? -10.492 -1.595 42.913 1.00 85.88 226 SER A CA 1
ATOM 1675 C C . SER A 1 226 ? -9.797 -2.790 43.595 1.00 85.88 226 SER A C 1
ATOM 1677 O O . SER A 1 226 ? -8.613 -2.720 43.900 1.00 85.88 226 SER A O 1
ATOM 1679 N N . GLY A 1 227 ? -10.520 -3.889 43.843 1.00 85.31 227 GLY A N 1
ATOM 1680 C CA . GLY A 1 227 ? -9.976 -5.145 44.374 1.00 85.31 227 GLY A CA 1
ATOM 1681 C C . GLY A 1 227 ? -9.512 -6.155 43.314 1.00 85.31 227 GLY A C 1
ATOM 1682 O O . GLY A 1 227 ? -9.304 -7.314 43.662 1.00 85.31 227 GLY A O 1
ATOM 1683 N N . GLY A 1 228 ? -9.432 -5.765 42.036 1.00 85.62 228 GLY A N 1
ATOM 1684 C CA . GLY A 1 228 ? -8.982 -6.608 40.917 1.00 85.62 228 GLY A CA 1
ATOM 1685 C C . GLY A 1 228 ? -10.023 -7.596 40.380 1.00 85.62 228 GLY A C 1
ATOM 1686 O O . GLY A 1 228 ? -9.732 -8.366 39.471 1.00 85.62 228 GLY A O 1
ATOM 1687 N N . LYS A 1 229 ? -11.248 -7.599 40.923 1.00 92.56 229 LYS A N 1
ATOM 1688 C CA . LYS A 1 229 ? -12.355 -8.381 40.355 1.00 92.56 229 LYS A CA 1
ATOM 1689 C C . LYS A 1 229 ? -12.851 -7.694 39.086 1.00 92.56 229 LYS A C 1
ATOM 1691 O O . LYS A 1 229 ? -13.175 -6.509 39.140 1.00 92.56 229 LYS A O 1
ATOM 1696 N N . SER A 1 230 ? -12.958 -8.446 37.996 1.00 95.06 230 SER A N 1
ATOM 1697 C CA . SER A 1 230 ? -13.468 -7.959 36.717 1.00 95.06 230 SER A CA 1
ATOM 1698 C C . SER A 1 230 ? -14.756 -8.671 36.300 1.00 95.06 230 SER A C 1
ATOM 1700 O O . SER A 1 230 ? -15.059 -9.784 36.740 1.00 95.06 230 SER A O 1
ATOM 1702 N N . ARG A 1 231 ? -15.533 -8.007 35.445 1.00 96.12 231 ARG A N 1
ATOM 1703 C CA . ARG A 1 231 ? -16.706 -8.567 34.762 1.00 96.12 231 ARG A CA 1
ATOM 1704 C C . ARG A 1 231 ? -16.724 -8.100 33.314 1.00 96.12 231 ARG A C 1
ATOM 1706 O O . ARG A 1 231 ? -16.347 -6.969 33.023 1.00 96.12 231 ARG A O 1
ATOM 1713 N N . VAL A 1 232 ? -17.184 -8.966 32.423 1.00 96.50 232 VAL A N 1
ATOM 1714 C CA . VAL A 1 232 ? -17.248 -8.672 30.989 1.00 96.50 232 VAL A CA 1
ATOM 1715 C C . VAL A 1 232 ? -18.475 -7.811 30.702 1.00 96.50 232 VAL A C 1
ATOM 1717 O O . VAL A 1 232 ? -19.588 -8.171 31.081 1.00 96.50 232 VAL A O 1
ATOM 1720 N N . LEU A 1 233 ? -18.250 -6.671 30.056 1.00 95.94 233 LEU A N 1
ATOM 1721 C CA . LEU A 1 233 ? -19.283 -5.775 29.533 1.00 95.94 233 LEU A CA 1
ATOM 1722 C C . LEU A 1 233 ? -19.634 -6.120 28.086 1.00 95.94 233 LEU A C 1
ATOM 1724 O O . LEU A 1 233 ? -20.800 -6.087 27.705 1.00 95.94 233 LEU A O 1
ATOM 1728 N N . ALA A 1 234 ? -18.620 -6.444 27.285 1.00 95.81 234 ALA A N 1
ATOM 1729 C CA . ALA A 1 234 ? -18.767 -6.814 25.886 1.00 95.81 234 ALA A CA 1
ATOM 1730 C C . ALA A 1 234 ? -17.597 -7.690 25.435 1.00 95.81 234 ALA A C 1
ATOM 1732 O O . ALA A 1 234 ? -16.511 -7.633 26.010 1.00 95.81 234 ALA A O 1
ATOM 1733 N N . GLU A 1 235 ? -17.813 -8.480 24.390 1.00 95.56 235 GLU A N 1
ATOM 1734 C CA . GLU A 1 235 ? -16.791 -9.333 23.793 1.00 95.56 235 GLU A CA 1
ATOM 1735 C C . GLU A 1 235 ? -16.961 -9.341 22.274 1.00 95.56 235 GLU A C 1
ATOM 1737 O O . GLU A 1 235 ? -18.079 -9.417 21.758 1.00 95.56 235 GLU A O 1
ATOM 1742 N N . GLY A 1 236 ? -15.847 -9.268 21.554 1.00 93.88 236 GLY A N 1
ATOM 1743 C CA . GLY A 1 236 ? -15.808 -9.410 20.107 1.00 93.88 236 GLY A CA 1
ATOM 1744 C C . GLY A 1 236 ? -14.734 -10.403 19.707 1.00 93.88 236 GLY A C 1
ATOM 1745 O O . GLY A 1 236 ? -13.656 -10.445 20.286 1.00 93.88 236 GLY A O 1
ATOM 1746 N N . GLN A 1 237 ? -15.031 -11.231 18.714 1.00 94.06 237 GLN A N 1
ATOM 1747 C CA . GLN A 1 237 ? -14.071 -12.214 18.226 1.00 94.06 237 GLN A CA 1
ATOM 1748 C C . GLN A 1 237 ? -13.122 -11.553 17.219 1.00 94.06 237 GLN A C 1
ATOM 1750 O O . GLN A 1 237 ? -13.608 -10.862 16.311 1.00 94.06 237 GLN A O 1
ATOM 1755 N N . PRO A 1 238 ? -11.798 -11.760 17.339 1.00 93.75 238 PRO A N 1
ATOM 1756 C CA . PRO A 1 238 ? -10.862 -11.246 16.356 1.00 93.75 238 PRO A CA 1
ATOM 1757 C C . PRO A 1 238 ? -11.130 -11.902 14.997 1.00 93.75 238 PRO A C 1
ATOM 1759 O O . PRO A 1 238 ? -11.520 -13.068 14.897 1.00 93.75 238 PRO A O 1
ATOM 1762 N N . VAL A 1 239 ? -10.943 -11.141 13.920 1.00 93.31 239 VAL A N 1
ATOM 1763 C CA . VAL A 1 239 ? -11.145 -11.633 12.554 1.00 93.31 239 VAL A CA 1
ATOM 1764 C C . VAL A 1 239 ? -9.778 -11.808 11.905 1.00 93.31 239 VAL A C 1
ATOM 1766 O O . VAL A 1 239 ? -9.100 -10.800 11.694 1.00 93.31 239 VAL A O 1
ATOM 1769 N N . PRO A 1 240 ? -9.381 -13.039 11.533 1.00 92.69 240 PRO A N 1
ATOM 1770 C CA . PRO A 1 240 ? -8.123 -13.272 10.842 1.00 92.69 240 PRO A CA 1
ATOM 1771 C C . PRO A 1 240 ? -7.986 -12.441 9.573 1.00 92.69 240 PRO A C 1
ATOM 1773 O O . PRO A 1 240 ? -8.959 -12.188 8.850 1.00 92.69 240 PRO A O 1
ATOM 1776 N N . GLY A 1 241 ? -6.748 -12.043 9.288 1.00 94.50 241 GLY A N 1
ATOM 1777 C CA . GLY A 1 241 ? -6.412 -11.447 8.008 1.00 94.50 241 GLY A CA 1
ATOM 1778 C C . GLY A 1 241 ? -6.710 -12.392 6.848 1.00 94.50 241 GLY A C 1
ATOM 1779 O O . GLY A 1 241 ? -6.874 -13.604 7.003 1.00 94.50 241 GLY A O 1
ATOM 1780 N N . ALA A 1 242 ? -6.740 -11.838 5.643 1.00 96.75 242 ALA A N 1
ATOM 1781 C CA . ALA A 1 242 ? -6.913 -12.629 4.436 1.00 96.75 242 ALA A CA 1
ATOM 1782 C C . ALA A 1 242 ? -5.584 -12.736 3.677 1.00 96.75 242 ALA A C 1
ATOM 1784 O O . ALA A 1 242 ? -4.970 -11.704 3.395 1.00 96.75 242 ALA A O 1
ATOM 1785 N N . PRO A 1 243 ? -5.160 -13.942 3.261 1.00 97.62 243 PRO A N 1
ATOM 1786 C CA . PRO A 1 243 ? -3.876 -14.116 2.600 1.00 97.62 243 PRO A CA 1
ATOM 1787 C C . PRO A 1 243 ? -3.806 -13.347 1.279 1.00 97.62 243 PRO A C 1
ATOM 1789 O O . PRO A 1 243 ? -4.825 -13.081 0.615 1.00 97.62 243 PRO A O 1
ATOM 1792 N N . VAL A 1 244 ? -2.584 -13.001 0.886 1.00 98.31 244 VAL A N 1
ATOM 1793 C CA . VAL A 1 244 ? -2.279 -12.388 -0.409 1.00 98.31 244 VAL A CA 1
ATOM 1794 C C . VAL A 1 244 ? -1.538 -13.409 -1.252 1.00 98.31 244 VAL A C 1
ATOM 1796 O O . VAL A 1 244 ? -0.410 -13.770 -0.948 1.00 98.31 244 VAL A O 1
ATOM 1799 N N . LYS A 1 245 ? -2.181 -13.874 -2.326 1.00 98.31 245 LYS A N 1
ATOM 1800 C CA . LYS A 1 245 ? -1.541 -14.752 -3.307 1.00 98.31 245 LYS A CA 1
ATOM 1801 C C . LYS A 1 245 ? -0.940 -13.929 -4.443 1.00 98.31 245 LYS A C 1
ATOM 1803 O O . LYS A 1 245 ? -1.677 -13.222 -5.145 1.00 98.31 245 LYS A O 1
ATOM 1808 N N . THR A 1 246 ? 0.369 -14.044 -4.622 1.00 98.44 246 THR A N 1
ATOM 1809 C CA . THR A 1 246 ? 1.155 -13.305 -5.606 1.00 98.44 246 THR A CA 1
ATOM 1810 C C . THR A 1 246 ? 1.258 -14.051 -6.939 1.00 98.44 246 THR A C 1
ATOM 1812 O O . THR A 1 246 ? 0.780 -15.181 -7.107 1.00 98.44 246 THR A O 1
ATOM 1815 N N . THR A 1 247 ? 1.843 -13.389 -7.930 1.00 98.50 247 THR A N 1
ATOM 1816 C CA . THR A 1 247 ? 2.230 -13.965 -9.225 1.00 98.50 247 THR A CA 1
ATOM 1817 C C . THR A 1 247 ? 3.672 -14.476 -9.245 1.00 98.50 247 THR A C 1
ATOM 1819 O O . THR A 1 247 ? 4.061 -15.067 -10.255 1.00 98.50 247 THR A O 1
ATOM 1822 N N . ILE A 1 248 ? 4.412 -14.284 -8.144 1.00 98.38 248 ILE A N 1
ATOM 1823 C CA . ILE A 1 248 ? 5.826 -14.634 -7.993 1.00 98.38 248 ILE A CA 1
ATOM 1824 C C . ILE A 1 248 ? 6.018 -16.135 -8.128 1.00 98.38 248 ILE A C 1
ATOM 1826 O O . ILE A 1 248 ? 5.325 -16.918 -7.477 1.00 98.38 248 ILE A O 1
ATOM 1830 N N . ASP A 1 249 ? 6.967 -16.516 -8.968 1.00 98.25 249 ASP A N 1
ATOM 1831 C CA . ASP A 1 249 ? 7.443 -17.882 -9.099 1.00 98.25 249 ASP A CA 1
ATOM 1832 C C . ASP A 1 249 ? 8.636 -18.074 -8.145 1.00 98.25 249 ASP A C 1
ATOM 1834 O O . ASP A 1 249 ? 9.633 -17.361 -8.292 1.00 98.25 249 ASP A O 1
ATOM 1838 N N . PRO A 1 250 ? 8.556 -18.987 -7.157 1.00 97.12 250 PRO A N 1
ATOM 1839 C CA . PRO A 1 250 ? 9.618 -19.159 -6.167 1.00 97.12 250 PRO A CA 1
ATOM 1840 C C . PRO A 1 250 ? 10.991 -19.460 -6.772 1.00 97.12 250 PRO A C 1
ATOM 1842 O O . PRO A 1 250 ? 11.994 -18.899 -6.336 1.00 97.12 250 PRO A O 1
ATOM 1845 N N . TYR A 1 251 ? 11.041 -20.294 -7.813 1.00 96.69 251 TYR A N 1
ATOM 1846 C CA . TYR A 1 251 ? 12.297 -20.678 -8.448 1.00 96.69 251 TYR A CA 1
ATOM 1847 C C . TYR A 1 251 ? 12.935 -19.494 -9.183 1.00 96.69 251 TYR A C 1
ATOM 1849 O O . TYR A 1 251 ? 14.141 -19.249 -9.066 1.00 96.69 251 TYR A O 1
ATOM 1857 N N . LEU A 1 252 ? 12.130 -18.720 -9.918 1.00 97.56 252 LEU A N 1
ATOM 1858 C CA . LEU A 1 252 ? 12.622 -17.509 -10.578 1.00 97.56 252 LEU A CA 1
ATOM 1859 C C . LEU A 1 252 ? 13.045 -16.441 -9.567 1.00 97.56 252 LEU A C 1
ATOM 1861 O O . LEU A 1 252 ? 14.026 -15.742 -9.813 1.00 97.56 252 LEU A O 1
ATOM 1865 N N . GLN A 1 253 ? 12.347 -16.334 -8.435 1.00 97.56 253 GLN A N 1
ATOM 1866 C CA . GLN A 1 253 ? 12.686 -15.403 -7.363 1.00 97.56 253 GLN A CA 1
ATOM 1867 C C . GLN A 1 253 ? 14.058 -15.714 -6.754 1.00 97.56 253 GLN A C 1
ATOM 1869 O O . GLN A 1 253 ? 14.920 -14.838 -6.713 1.00 97.56 253 GLN A O 1
ATOM 1874 N N . GLU A 1 254 ? 14.303 -16.963 -6.352 1.00 95.56 254 GLU A N 1
ATOM 1875 C CA . GLU A 1 254 ? 15.614 -17.388 -5.844 1.00 95.56 254 GLU A CA 1
ATOM 1876 C C . GLU A 1 254 ? 16.716 -17.182 -6.884 1.00 95.56 254 GLU A C 1
ATOM 1878 O O . GLU A 1 254 ? 17.799 -16.698 -6.559 1.00 95.56 254 GLU A O 1
ATOM 1883 N N . THR A 1 255 ? 16.425 -17.488 -8.151 1.00 96.06 255 THR A N 1
ATOM 1884 C CA . THR A 1 255 ? 17.372 -17.289 -9.254 1.00 96.06 255 THR A CA 1
ATOM 1885 C C . THR A 1 255 ? 17.717 -15.809 -9.440 1.00 96.06 255 THR A C 1
ATOM 1887 O O . THR A 1 255 ? 18.890 -15.474 -9.605 1.00 96.06 255 THR A O 1
ATOM 1890 N N . ALA A 1 256 ? 16.728 -14.911 -9.387 1.00 96.06 256 ALA A N 1
ATOM 1891 C CA . ALA A 1 256 ? 16.936 -13.470 -9.519 1.00 96.06 256 ALA A CA 1
ATOM 1892 C C . ALA A 1 256 ? 17.798 -12.908 -8.376 1.00 96.06 256 ALA A C 1
ATOM 1894 O O . ALA A 1 256 ? 18.726 -12.135 -8.618 1.00 96.06 256 ALA A O 1
ATOM 1895 N N . VAL A 1 257 ? 17.542 -13.347 -7.142 1.00 94.69 257 VAL A N 1
ATOM 1896 C CA . VAL A 1 257 ? 18.313 -12.946 -5.955 1.00 94.69 257 VAL A CA 1
ATOM 1897 C C . VAL A 1 257 ? 19.737 -13.504 -6.017 1.00 94.69 257 VAL A C 1
ATOM 1899 O O . VAL A 1 257 ? 20.705 -12.775 -5.798 1.00 94.69 257 VAL A O 1
ATOM 1902 N N . ALA A 1 258 ? 19.894 -14.775 -6.394 1.00 94.12 258 ALA A N 1
ATOM 1903 C CA . ALA A 1 258 ? 21.203 -15.394 -6.578 1.00 94.12 258 ALA A CA 1
ATOM 1904 C C . ALA A 1 258 ? 22.023 -14.697 -7.678 1.00 94.12 258 ALA A C 1
ATOM 1906 O O . ALA A 1 258 ? 23.232 -14.524 -7.521 1.00 94.12 258 ALA A O 1
ATOM 1907 N N . ALA A 1 259 ? 21.377 -14.245 -8.758 1.00 94.69 259 ALA A N 1
ATOM 1908 C CA . ALA A 1 259 ? 22.029 -13.527 -9.852 1.00 94.69 259 ALA A CA 1
ATOM 1909 C C . ALA A 1 259 ? 22.593 -12.160 -9.428 1.00 94.69 259 ALA A C 1
ATOM 1911 O O . ALA A 1 259 ? 23.633 -11.747 -9.948 1.00 94.69 259 ALA A O 1
ATOM 1912 N N . LEU A 1 260 ? 21.964 -11.478 -8.462 1.00 93.56 260 LEU A N 1
ATOM 1913 C CA . LEU A 1 260 ? 22.534 -10.263 -7.869 1.00 93.56 260 LEU A CA 1
ATOM 1914 C C . LEU A 1 260 ? 23.830 -10.558 -7.105 1.00 93.56 260 LEU A C 1
ATOM 1916 O O . LEU A 1 260 ? 24.706 -9.697 -7.048 1.00 93.56 260 LEU A O 1
ATOM 1920 N N . ALA A 1 261 ? 23.980 -11.764 -6.545 1.00 92.25 261 ALA A N 1
ATOM 1921 C CA . ALA A 1 261 ? 25.179 -12.206 -5.829 1.00 92.25 261 ALA A CA 1
ATOM 1922 C C . ALA A 1 261 ? 25.657 -11.195 -4.760 1.00 92.25 261 ALA A C 1
ATOM 1924 O O . ALA A 1 261 ? 26.854 -10.947 -4.610 1.00 92.25 261 ALA A O 1
ATOM 1925 N N . GLY A 1 262 ? 24.709 -10.568 -4.053 1.00 88.06 262 GLY A N 1
ATOM 1926 C CA . GLY A 1 262 ? 24.973 -9.559 -3.019 1.00 88.06 262 GLY A CA 1
ATOM 1927 C C . GLY A 1 262 ? 25.389 -8.177 -3.538 1.00 88.06 262 GLY A C 1
ATOM 1928 O O . GLY A 1 262 ? 25.755 -7.315 -2.741 1.00 88.06 262 GLY A O 1
ATOM 1929 N N . ARG A 1 263 ? 25.357 -7.938 -4.854 1.00 92.69 263 ARG A N 1
ATOM 1930 C CA . ARG A 1 263 ? 25.621 -6.618 -5.439 1.00 92.69 263 ARG A CA 1
ATOM 1931 C C . ARG A 1 263 ? 24.400 -5.718 -5.287 1.00 92.69 263 ARG A C 1
ATOM 1933 O O . ARG A 1 263 ? 23.268 -6.166 -5.452 1.00 92.69 263 ARG A O 1
ATOM 1940 N N . ALA A 1 264 ? 24.648 -4.433 -5.047 1.00 91.06 264 ALA A N 1
ATOM 1941 C CA . ALA A 1 264 ? 23.608 -3.419 -5.141 1.00 91.06 264 ALA A CA 1
ATOM 1942 C C . ALA A 1 264 ? 23.065 -3.366 -6.578 1.00 91.06 264 ALA A C 1
ATOM 1944 O O . ALA A 1 264 ? 23.834 -3.300 -7.538 1.00 91.06 264 ALA A O 1
ATOM 1945 N N . GLY A 1 265 ? 21.744 -3.421 -6.716 1.00 92.25 265 GLY A N 1
ATOM 1946 C CA . GLY A 1 265 ? 21.052 -3.445 -7.997 1.00 92.25 265 GLY A CA 1
ATOM 1947 C C . GLY A 1 265 ? 19.625 -3.953 -7.836 1.00 92.25 265 GLY A C 1
ATOM 1948 O O . GLY A 1 265 ? 19.144 -4.147 -6.717 1.00 92.25 265 GLY A O 1
ATOM 1949 N N . GLY A 1 266 ? 18.947 -4.183 -8.955 1.00 94.38 266 GLY A N 1
ATOM 1950 C CA . GLY A 1 266 ? 17.625 -4.788 -8.949 1.00 94.38 266 GLY A CA 1
ATOM 1951 C C . GLY A 1 266 ? 17.371 -5.626 -10.192 1.00 94.38 266 GLY A C 1
ATOM 1952 O O . GLY A 1 266 ? 17.903 -5.346 -11.265 1.00 94.38 266 GLY A O 1
ATOM 1953 N N . VAL A 1 267 ? 16.553 -6.660 -10.034 1.00 96.62 267 VAL A N 1
ATOM 1954 C CA . VAL A 1 267 ? 16.158 -7.574 -11.110 1.00 96.62 267 VAL A CA 1
ATOM 1955 C C . VAL A 1 267 ? 14.642 -7.704 -11.095 1.00 96.62 267 VAL A C 1
ATOM 1957 O O . VAL A 1 267 ? 14.068 -8.062 -10.071 1.00 96.62 267 VAL A O 1
ATOM 1960 N N . ALA A 1 268 ? 13.992 -7.431 -12.226 1.00 97.12 268 ALA A N 1
ATOM 1961 C CA . ALA A 1 268 ? 12.555 -7.617 -12.401 1.00 97.12 268 ALA A CA 1
ATOM 1962 C C . ALA A 1 268 ? 12.289 -8.567 -13.569 1.00 97.12 268 ALA A C 1
ATOM 1964 O O . ALA A 1 268 ? 12.809 -8.366 -14.666 1.00 97.12 268 ALA A O 1
ATOM 1965 N N . LEU A 1 269 ? 11.472 -9.597 -13.342 1.00 98.12 269 LEU A N 1
ATOM 1966 C CA . LEU A 1 269 ? 11.033 -10.526 -14.382 1.00 98.12 269 LEU A CA 1
ATOM 1967 C C . LEU A 1 269 ? 9.527 -10.395 -14.567 1.00 98.12 269 LEU A C 1
ATOM 1969 O O . LEU A 1 269 ? 8.765 -10.529 -13.607 1.00 98.12 269 LEU A O 1
ATOM 1973 N N . LEU A 1 270 ? 9.105 -10.193 -15.813 1.00 98.44 270 LEU A N 1
ATOM 1974 C CA . LEU A 1 270 ? 7.702 -10.111 -16.204 1.00 98.44 270 LEU A CA 1
ATOM 1975 C C . LEU A 1 270 ? 7.348 -11.237 -17.168 1.00 98.44 270 LEU A C 1
ATOM 1977 O O . LEU A 1 270 ? 8.139 -11.629 -18.026 1.00 98.44 270 LEU A O 1
ATOM 1981 N N . ASP A 1 271 ? 6.116 -11.710 -17.074 1.00 98.06 271 ASP A N 1
ATOM 1982 C CA . ASP A 1 271 ? 5.490 -12.460 -18.150 1.00 98.06 271 ASP A CA 1
ATOM 1983 C C . ASP A 1 271 ? 5.159 -11.508 -19.309 1.00 98.06 271 ASP A C 1
ATOM 1985 O O . ASP A 1 271 ? 4.347 -10.596 -19.161 1.00 98.06 271 ASP A O 1
ATOM 1989 N N . ALA A 1 272 ? 5.784 -11.711 -20.471 1.00 96.19 272 ALA A N 1
ATOM 1990 C CA . ALA A 1 272 ? 5.685 -10.770 -21.587 1.00 96.19 272 ALA A CA 1
ATOM 1991 C C . ALA A 1 272 ? 4.244 -10.556 -22.094 1.00 96.19 272 ALA A C 1
ATOM 1993 O O . ALA A 1 272 ? 3.902 -9.463 -22.536 1.00 96.19 272 ALA A O 1
ATOM 1994 N N . LYS A 1 273 ? 3.387 -11.584 -22.032 1.00 96.44 273 LYS A N 1
ATOM 1995 C CA . LYS A 1 273 ? 2.023 -11.517 -22.580 1.00 96.44 273 LYS A CA 1
ATOM 1996 C C . LYS A 1 273 ? 1.004 -11.003 -21.570 1.00 96.44 273 LYS A C 1
ATOM 1998 O O . LYS A 1 273 ? 0.032 -10.366 -21.961 1.00 96.44 273 LYS A O 1
ATOM 2003 N N . THR A 1 274 ? 1.196 -11.287 -20.286 1.00 96.88 274 THR A N 1
ATOM 2004 C CA . THR A 1 274 ? 0.224 -10.925 -19.240 1.00 96.88 274 THR A CA 1
ATOM 2005 C C . THR A 1 274 ? 0.638 -9.725 -18.397 1.00 96.88 274 THR A C 1
ATOM 2007 O O . THR A 1 274 ? -0.225 -9.131 -17.755 1.00 96.88 274 THR A O 1
ATOM 2010 N N . GLY A 1 275 ? 1.927 -9.377 -18.384 1.00 97.44 275 GLY A N 1
ATOM 2011 C CA . GLY A 1 275 ? 2.509 -8.378 -17.488 1.00 97.44 275 GLY A CA 1
ATOM 2012 C C . GLY A 1 275 ? 2.708 -8.874 -16.052 1.00 97.44 275 GLY A C 1
ATOM 2013 O O . GLY A 1 275 ? 3.285 -8.156 -15.245 1.00 97.44 275 GLY A O 1
ATOM 2014 N N . ASP A 1 276 ? 2.275 -10.093 -15.708 1.00 98.44 276 ASP A N 1
ATOM 2015 C CA . ASP A 1 276 ? 2.424 -10.627 -14.352 1.00 98.44 276 ASP A CA 1
ATOM 2016 C C . ASP A 1 276 ? 3.892 -10.594 -13.902 1.00 98.44 276 ASP A C 1
ATOM 2018 O O . ASP A 1 276 ? 4.784 -11.101 -14.588 1.00 98.44 276 ASP A O 1
ATOM 2022 N N . VAL A 1 277 ? 4.130 -10.061 -12.707 1.00 98.50 277 VAL A N 1
ATOM 2023 C CA . VAL A 1 277 ? 5.458 -10.043 -12.093 1.00 98.50 277 VAL A CA 1
ATOM 2024 C C . VAL A 1 277 ? 5.811 -11.450 -11.626 1.00 98.50 277 VAL A C 1
ATOM 2026 O O . VAL A 1 277 ? 5.107 -12.034 -10.801 1.00 98.50 277 VAL A O 1
ATOM 2029 N N . ARG A 1 278 ? 6.899 -12.010 -12.149 1.00 98.38 278 ARG A N 1
ATOM 2030 C CA . ARG A 1 278 ? 7.367 -13.364 -11.824 1.00 98.38 278 ARG A CA 1
ATOM 2031 C C . ARG A 1 278 ? 8.473 -13.377 -10.774 1.00 98.38 278 ARG A C 1
ATOM 2033 O O . ARG A 1 278 ? 8.528 -14.331 -10.009 1.00 98.38 278 ARG A O 1
ATOM 2040 N N . ALA A 1 279 ? 9.301 -12.337 -10.717 1.00 98.00 279 ALA A N 1
ATOM 2041 C CA . ALA A 1 279 ? 10.318 -12.152 -9.683 1.00 98.00 279 ALA A CA 1
ATOM 2042 C C . ALA A 1 279 ? 10.686 -10.667 -9.537 1.00 98.00 279 ALA A C 1
ATOM 2044 O O . ALA A 1 279 ? 10.687 -9.938 -10.534 1.00 98.00 279 ALA A O 1
ATOM 2045 N N . LEU A 1 280 ? 11.019 -10.242 -8.316 1.00 96.19 280 LEU A N 1
ATOM 2046 C CA . LEU A 1 280 ? 11.587 -8.928 -7.990 1.00 96.19 280 LEU A CA 1
ATOM 2047 C C . LEU A 1 280 ? 12.696 -9.109 -6.956 1.00 96.19 280 LEU A C 1
ATOM 2049 O O . LEU A 1 280 ? 12.416 -9.547 -5.847 1.00 96.19 280 LEU A O 1
ATOM 2053 N N . ALA A 1 281 ? 13.929 -8.752 -7.295 1.00 94.88 281 ALA A N 1
ATOM 2054 C CA . ALA A 1 281 ? 15.066 -8.826 -6.380 1.00 94.88 281 ALA A CA 1
ATOM 2055 C C . ALA A 1 281 ? 15.745 -7.462 -6.230 1.00 94.88 281 ALA A C 1
ATOM 2057 O O . ALA A 1 281 ? 15.785 -6.677 -7.183 1.00 94.88 281 ALA A O 1
ATOM 2058 N N . GLY A 1 282 ? 16.303 -7.192 -5.053 1.00 92.50 282 GLY A N 1
ATOM 2059 C CA . GLY A 1 282 ? 16.930 -5.927 -4.692 1.00 92.50 282 GLY A CA 1
ATOM 2060 C C . GLY A 1 282 ? 16.005 -4.726 -4.901 1.00 92.50 282 GLY A C 1
ATOM 2061 O O . GLY A 1 282 ? 14.823 -4.741 -4.567 1.00 92.50 282 GLY A O 1
ATOM 2062 N N . GLN A 1 283 ? 16.529 -3.668 -5.513 1.00 91.44 283 GLN A N 1
ATOM 2063 C CA . GLN A 1 283 ? 15.821 -2.396 -5.702 1.00 91.44 283 GLN A CA 1
ATOM 2064 C C . GLN A 1 283 ? 14.892 -2.374 -6.932 1.00 91.44 283 GLN A C 1
ATOM 2066 O O . GLN A 1 283 ? 14.633 -1.318 -7.510 1.00 91.44 283 GLN A O 1
ATOM 2071 N N . ALA A 1 284 ? 14.387 -3.535 -7.359 1.00 92.50 284 ALA A N 1
ATOM 2072 C CA . ALA A 1 284 ? 13.699 -3.715 -8.639 1.00 92.50 284 ALA A CA 1
ATOM 2073 C C . ALA A 1 284 ? 12.508 -2.773 -8.885 1.00 92.50 284 ALA A C 1
ATOM 2075 O O . ALA A 1 284 ? 12.212 -2.481 -10.041 1.00 92.50 284 ALA A O 1
ATOM 2076 N N . PHE A 1 285 ? 11.830 -2.305 -7.835 1.00 89.81 285 PHE A N 1
ATOM 2077 C CA . PHE A 1 285 ? 10.644 -1.446 -7.947 1.00 89.81 285 PHE A CA 1
ATOM 2078 C C . PHE A 1 285 ? 10.638 -0.249 -6.982 1.00 89.81 285 PHE A C 1
ATOM 2080 O O . PHE A 1 285 ? 9.673 0.508 -6.970 1.00 89.81 285 PHE A O 1
ATOM 2087 N N . SER A 1 286 ? 11.678 -0.084 -6.158 1.00 86.75 286 SER A N 1
ATOM 2088 C CA . SER A 1 286 ? 11.687 0.866 -5.035 1.00 86.75 286 SER A CA 1
ATOM 2089 C C . SER A 1 286 ? 12.694 2.009 -5.174 1.00 86.75 286 SER A C 1
ATOM 2091 O O . SER A 1 286 ? 12.522 3.027 -4.509 1.00 86.75 286 SER A O 1
ATOM 2093 N N . ALA A 1 287 ? 13.710 1.885 -6.038 1.00 90.19 287 ALA A N 1
ATOM 2094 C CA . ALA A 1 287 ? 14.698 2.941 -6.270 1.00 90.19 287 ALA A CA 1
ATOM 2095 C C . ALA A 1 287 ? 14.862 3.223 -7.775 1.00 90.19 287 ALA A C 1
ATOM 2097 O O . ALA A 1 287 ? 15.641 2.545 -8.448 1.00 90.19 287 ALA A O 1
ATOM 2098 N N . PRO A 1 288 ? 14.132 4.206 -8.328 1.00 95.06 288 PRO A N 1
ATOM 2099 C CA . PRO A 1 288 ? 14.366 4.693 -9.682 1.00 95.06 288 PRO A CA 1
ATOM 2100 C C . PRO A 1 288 ? 15.804 5.206 -9.833 1.00 95.06 288 PRO A C 1
ATOM 2102 O O . PRO A 1 288 ? 16.311 5.908 -8.958 1.00 95.06 288 PRO A O 1
ATOM 2105 N N . GLN A 1 289 ? 16.469 4.844 -10.927 1.00 95.50 289 GLN A N 1
ATOM 2106 C CA . GLN A 1 289 ? 17.841 5.236 -11.269 1.00 95.50 289 GLN A CA 1
ATOM 2107 C C . GLN A 1 289 ? 17.907 5.625 -12.750 1.00 95.50 289 GLN A C 1
ATOM 2109 O O . GLN A 1 289 ? 17.032 5.207 -13.508 1.00 95.50 289 GLN A O 1
ATOM 2114 N N . PRO A 1 290 ? 18.926 6.370 -13.207 1.00 97.00 290 PRO A N 1
ATOM 2115 C CA . PRO A 1 290 ? 19.097 6.625 -14.631 1.00 97.00 290 PRO A CA 1
ATOM 2116 C C . PRO A 1 290 ? 19.099 5.312 -15.439 1.00 97.00 290 PRO A C 1
ATOM 2118 O O . PRO A 1 290 ? 19.952 4.455 -15.191 1.00 97.00 290 PRO A O 1
ATOM 2121 N N . PRO A 1 291 ? 18.157 5.110 -16.384 1.00 97.25 291 PRO A N 1
ATOM 2122 C CA . PRO A 1 291 ? 18.050 3.858 -17.142 1.00 97.25 291 PRO A CA 1
ATOM 2123 C C . PRO A 1 291 ? 19.228 3.623 -18.098 1.00 97.25 291 PRO A C 1
ATOM 2125 O O . PRO A 1 291 ? 19.432 2.497 -18.572 1.00 97.25 291 PRO A O 1
ATOM 2128 N N . GLY A 1 292 ? 19.984 4.678 -18.418 1.00 96.69 292 GLY A N 1
ATOM 2129 C CA . GLY A 1 292 ? 21.077 4.636 -19.382 1.00 96.69 292 GLY A CA 1
ATOM 2130 C C . GLY A 1 292 ? 20.618 4.089 -20.734 1.00 96.69 292 GLY A C 1
ATOM 2131 O O . GLY A 1 292 ? 19.469 4.272 -21.143 1.00 96.69 292 GLY A O 1
ATOM 2132 N N . SER A 1 293 ? 21.497 3.345 -21.408 1.00 96.88 293 SER A N 1
ATOM 2133 C CA . SER A 1 293 ? 21.257 2.822 -22.759 1.00 96.88 293 SER A CA 1
ATOM 2134 C C . SER A 1 293 ? 19.964 2.025 -22.932 1.00 96.88 293 SER A C 1
ATOM 2136 O O . SER A 1 293 ? 19.466 1.936 -24.050 1.00 96.88 293 SER A O 1
ATOM 2138 N N . THR A 1 294 ? 19.376 1.473 -21.866 1.00 97.56 294 THR A N 1
ATOM 2139 C CA . THR A 1 294 ? 18.085 0.774 -21.975 1.00 97.56 294 THR A CA 1
ATOM 2140 C C . THR A 1 294 ? 16.944 1.708 -22.406 1.00 97.56 294 THR A C 1
ATOM 2142 O O . THR A 1 294 ? 16.002 1.264 -23.062 1.00 97.56 294 THR A O 1
ATOM 2145 N N . PHE A 1 295 ? 17.052 3.014 -22.136 1.00 98.44 295 PHE A N 1
ATOM 2146 C CA . PHE A 1 295 ? 16.091 4.026 -22.583 1.00 98.44 295 PHE A CA 1
ATOM 2147 C C . PHE A 1 295 ? 16.120 4.269 -24.095 1.00 98.44 295 PHE A C 1
ATOM 2149 O O . PHE A 1 295 ? 15.135 4.738 -24.656 1.00 98.44 295 PHE A O 1
ATOM 2156 N N . LYS A 1 296 ? 17.192 3.878 -24.800 1.00 98.31 296 LYS A N 1
ATOM 2157 C CA . LYS A 1 296 ? 17.279 4.010 -26.264 1.00 98.31 296 LYS A CA 1
ATOM 2158 C C . LYS A 1 296 ? 16.166 3.265 -27.001 1.00 98.31 296 LYS A C 1
ATOM 2160 O O . LYS A 1 296 ? 15.898 3.581 -28.155 1.00 98.31 296 LYS A O 1
ATOM 2165 N N . ILE A 1 297 ? 15.477 2.324 -26.350 1.00 98.44 297 ILE A N 1
ATOM 2166 C CA . ILE A 1 297 ? 14.242 1.717 -26.866 1.00 98.44 297 ILE A CA 1
ATOM 2167 C C . ILE A 1 297 ? 13.154 2.785 -27.068 1.00 98.44 297 ILE A C 1
ATOM 2169 O O . ILE A 1 297 ? 12.551 2.837 -28.135 1.00 98.44 297 ILE A O 1
ATOM 2173 N N . ILE A 1 298 ? 12.944 3.667 -26.085 1.00 98.56 298 ILE A N 1
ATOM 2174 C CA . ILE A 1 298 ? 11.980 4.778 -26.151 1.00 98.56 298 ILE A CA 1
ATOM 2175 C C . ILE A 1 298 ? 12.368 5.742 -27.273 1.00 98.56 298 ILE A C 1
ATOM 2177 O O . ILE A 1 298 ? 11.553 6.036 -28.144 1.00 98.56 298 ILE A O 1
ATOM 2181 N N . THR A 1 299 ? 13.638 6.150 -27.309 1.00 98.56 299 THR A N 1
ATOM 2182 C CA . THR A 1 299 ? 14.187 7.026 -28.355 1.00 98.56 299 THR A CA 1
ATOM 2183 C C . THR A 1 299 ? 14.038 6.422 -29.749 1.00 98.56 299 THR A C 1
ATOM 2185 O O . THR A 1 299 ? 13.660 7.119 -30.684 1.00 98.56 299 THR A O 1
ATOM 2188 N N . THR A 1 300 ? 14.283 5.117 -29.891 1.00 98.44 300 THR A N 1
ATOM 2189 C CA . THR A 1 300 ? 14.106 4.381 -31.152 1.00 98.44 300 THR A CA 1
ATOM 2190 C C . THR A 1 300 ? 12.659 4.437 -31.618 1.00 98.44 300 THR A C 1
ATOM 2192 O O . THR A 1 300 ? 12.405 4.748 -32.778 1.00 98.44 300 THR A O 1
ATOM 2195 N N . VAL A 1 301 ? 11.705 4.167 -30.722 1.00 98.25 301 VAL A N 1
ATOM 2196 C CA . VAL A 1 301 ? 10.273 4.230 -31.047 1.00 98.25 301 VAL A CA 1
ATOM 2197 C C . VAL A 1 301 ? 9.886 5.641 -31.481 1.00 98.25 301 VAL A C 1
ATOM 2199 O O . VAL A 1 301 ? 9.304 5.798 -32.550 1.00 98.25 301 VAL A O 1
ATOM 2202 N N . ALA A 1 302 ? 10.278 6.664 -30.720 1.00 98.31 302 ALA A N 1
ATOM 2203 C CA . ALA A 1 302 ? 9.987 8.057 -31.048 1.00 98.31 302 ALA A CA 1
ATOM 2204 C C . ALA A 1 302 ? 10.585 8.482 -32.404 1.00 98.31 302 ALA A C 1
ATOM 2206 O O . ALA A 1 302 ? 9.911 9.115 -33.217 1.00 98.31 302 ALA A O 1
ATOM 2207 N N . ALA A 1 303 ? 11.835 8.100 -32.686 1.00 98.44 303 ALA A N 1
ATOM 2208 C CA . ALA A 1 303 ? 12.501 8.424 -33.946 1.00 98.44 303 ALA A CA 1
ATOM 2209 C C . ALA A 1 303 ? 11.835 7.744 -35.155 1.00 98.44 303 ALA A C 1
ATOM 2211 O O . ALA A 1 303 ? 11.672 8.380 -36.199 1.00 98.44 303 ALA A O 1
ATOM 2212 N N . LEU A 1 304 ? 11.412 6.483 -35.008 1.00 97.88 304 LEU A N 1
ATOM 2213 C CA . LEU A 1 304 ? 10.698 5.744 -36.050 1.00 97.88 304 LEU A CA 1
ATOM 2214 C C . LEU A 1 304 ? 9.280 6.294 -36.275 1.00 97.88 304 LEU A C 1
ATOM 2216 O O . LEU A 1 304 ? 8.900 6.514 -37.422 1.00 97.88 304 LEU A O 1
ATOM 2220 N N . GLU A 1 305 ? 8.508 6.570 -35.215 1.00 97.00 305 GLU A N 1
ATOM 2221 C CA . GLU A 1 305 ? 7.152 7.143 -35.337 1.00 97.00 305 GLU A CA 1
ATOM 2222 C C . GLU A 1 305 ? 7.175 8.524 -36.007 1.00 97.00 305 GLU A C 1
ATOM 2224 O O . GLU A 1 305 ? 6.302 8.849 -36.818 1.00 97.00 305 GLU A O 1
ATOM 2229 N N . LYS A 1 306 ? 8.224 9.311 -35.744 1.00 97.62 306 LYS A N 1
ATOM 2230 C CA . LYS A 1 306 ? 8.434 10.627 -36.356 1.00 97.62 306 LYS A CA 1
ATOM 2231 C C . LYS A 1 306 ? 9.103 10.564 -37.740 1.00 97.62 306 LYS A C 1
ATOM 2233 O O . LYS A 1 306 ? 9.271 11.603 -38.374 1.00 97.62 306 LYS A O 1
ATOM 2238 N N . ASN A 1 307 ? 9.429 9.370 -38.246 1.00 97.56 307 ASN A N 1
ATOM 2239 C CA . ASN A 1 307 ? 10.141 9.144 -39.514 1.00 97.56 307 ASN A CA 1
ATOM 2240 C C . ASN A 1 307 ? 11.478 9.908 -39.609 1.00 97.56 307 ASN A C 1
ATOM 2242 O O . ASN A 1 307 ? 11.854 10.374 -40.684 1.00 97.56 307 ASN A O 1
ATOM 2246 N N . LEU A 1 308 ? 12.180 10.070 -38.483 1.00 98.06 308 LEU A N 1
ATOM 2247 C CA . LEU A 1 308 ? 13.513 10.683 -38.452 1.00 98.06 308 LEU A CA 1
ATOM 2248 C C . LEU A 1 308 ? 14.596 9.727 -38.952 1.00 98.06 308 LEU A C 1
ATOM 2250 O O . LEU A 1 308 ? 15.635 10.178 -39.422 1.00 98.06 308 LEU A O 1
ATOM 2254 N N . VAL A 1 309 ? 14.347 8.423 -38.821 1.00 97.50 309 VAL A N 1
ATOM 2255 C CA . VAL A 1 309 ? 15.250 7.348 -39.230 1.00 97.50 309 VAL A CA 1
ATOM 2256 C C . VAL A 1 309 ? 14.460 6.180 -39.817 1.00 97.50 309 VAL A C 1
ATOM 2258 O O . VAL A 1 309 ? 13.314 5.930 -39.438 1.00 97.50 309 VAL A O 1
ATOM 2261 N N . SER A 1 310 ? 15.101 5.427 -40.701 1.00 97.44 310 SER A N 1
ATOM 2262 C CA . SER A 1 310 ? 14.737 4.074 -41.120 1.00 97.44 310 SER A CA 1
ATOM 2263 C C . SER A 1 310 ? 15.748 3.068 -40.563 1.00 97.44 310 SER A C 1
ATOM 2265 O O . SER A 1 310 ? 16.874 3.416 -40.223 1.00 97.44 310 SER A O 1
ATOM 2267 N N . LEU A 1 311 ? 15.373 1.787 -40.484 1.00 96.50 311 LEU A N 1
ATOM 2268 C CA . LEU A 1 311 ? 16.237 0.748 -39.892 1.00 96.50 311 LEU A CA 1
ATOM 2269 C C . LEU A 1 311 ? 17.576 0.557 -40.625 1.00 96.50 311 LEU A C 1
ATOM 2271 O O . LEU A 1 311 ? 18.532 0.084 -40.011 1.00 96.50 311 LEU A O 1
ATOM 2275 N N . ASP A 1 312 ? 17.619 0.914 -41.907 1.00 97.19 312 ASP A N 1
ATOM 2276 C CA . ASP A 1 312 ? 18.774 0.748 -42.789 1.00 97.19 312 ASP A CA 1
ATOM 2277 C C . ASP A 1 312 ? 19.485 2.082 -43.091 1.00 97.19 312 ASP A C 1
ATOM 2279 O O . ASP A 1 312 ? 20.401 2.104 -43.909 1.00 97.19 312 ASP A O 1
ATOM 2283 N N . ASP A 1 313 ? 19.089 3.184 -42.438 1.00 97.44 313 ASP A N 1
ATOM 2284 C CA . ASP A 1 313 ? 19.808 4.458 -42.551 1.00 97.44 313 ASP A CA 1
ATOM 2285 C C . ASP A 1 313 ? 21.218 4.309 -41.976 1.00 97.44 313 ASP A C 1
ATOM 2287 O O . ASP A 1 313 ? 21.391 3.718 -40.909 1.00 97.44 313 ASP A O 1
ATOM 2291 N N . GLU A 1 314 ? 22.220 4.828 -42.685 1.00 96.75 314 GLU A N 1
ATOM 2292 C CA . GLU A 1 314 ? 23.630 4.686 -42.318 1.00 96.75 314 GLU A CA 1
ATOM 2293 C C . GLU A 1 314 ? 24.150 5.893 -41.530 1.00 96.75 314 GLU A C 1
ATOM 2295 O O . GLU A 1 314 ? 23.966 7.047 -41.922 1.00 96.75 314 GLU A O 1
ATOM 2300 N N . PHE A 1 315 ? 24.869 5.597 -40.450 1.00 95.25 315 PHE A N 1
ATOM 2301 C CA . PHE A 1 315 ? 25.546 6.543 -39.575 1.00 95.25 315 PHE A CA 1
ATOM 2302 C C . PHE A 1 315 ? 27.065 6.355 -39.648 1.00 95.25 315 PHE A C 1
ATOM 2304 O O . PHE A 1 315 ? 27.569 5.253 -39.891 1.00 95.25 315 PHE A O 1
ATOM 2311 N N . GLU A 1 316 ? 27.806 7.443 -39.448 1.00 95.31 316 GLU A N 1
ATOM 2312 C CA . GLU A 1 316 ? 29.268 7.416 -39.449 1.00 95.31 316 GLU A CA 1
ATOM 2313 C C . GLU A 1 316 ? 29.800 6.596 -38.268 1.00 95.31 316 GLU A C 1
ATOM 2315 O O . GLU A 1 316 ? 29.309 6.703 -37.150 1.00 95.31 316 GLU A O 1
ATOM 2320 N N . ILE A 1 317 ? 30.834 5.790 -38.512 1.00 96.00 317 ILE A N 1
ATOM 2321 C CA . ILE A 1 317 ? 31.496 5.023 -37.456 1.00 96.00 317 ILE A CA 1
ATOM 2322 C C . ILE A 1 317 ? 32.461 5.949 -36.711 1.00 96.00 317 ILE A C 1
ATOM 2324 O O . ILE A 1 317 ? 33.549 6.251 -37.207 1.00 96.00 317 ILE A O 1
ATOM 2328 N N . VAL A 1 318 ? 32.070 6.371 -35.512 1.00 96.12 318 VAL A N 1
ATOM 2329 C CA . VAL A 1 318 ? 32.820 7.309 -34.660 1.00 96.12 318 VAL A CA 1
ATOM 2330 C C . VAL A 1 318 ? 32.887 6.803 -33.220 1.00 96.12 318 VAL A C 1
ATOM 2332 O O . VAL A 1 318 ? 32.147 5.898 -32.845 1.00 96.12 318 VAL A O 1
ATOM 2335 N N . ASP A 1 319 ? 33.773 7.373 -32.404 1.00 94.00 319 ASP A N 1
ATOM 2336 C CA . ASP A 1 319 ? 33.927 7.055 -30.975 1.00 94.00 319 ASP A CA 1
ATOM 2337 C C . ASP A 1 319 ? 33.119 7.972 -30.042 1.00 94.00 319 ASP A C 1
ATOM 2339 O O . ASP A 1 319 ? 33.070 7.751 -28.830 1.00 94.00 319 ASP A O 1
ATOM 2343 N N . GLY A 1 320 ? 32.452 8.988 -30.586 1.00 93.50 320 GLY A N 1
ATOM 2344 C CA . GLY A 1 320 ? 31.647 9.936 -29.829 1.00 93.50 320 GLY A CA 1
ATOM 2345 C C . GLY A 1 320 ? 31.206 11.129 -30.668 1.00 93.50 320 GLY A C 1
ATOM 2346 O O . GLY A 1 320 ? 31.500 11.226 -31.859 1.00 93.50 320 GLY A O 1
ATOM 2347 N N . ILE A 1 321 ? 30.496 12.063 -30.038 1.00 94.88 321 ILE A N 1
ATOM 2348 C CA . ILE A 1 321 ? 30.007 13.281 -30.694 1.00 94.88 321 ILE A CA 1
ATOM 2349 C C . ILE A 1 321 ? 30.017 14.479 -29.742 1.00 94.88 321 ILE A C 1
ATOM 2351 O O . ILE A 1 321 ? 29.901 14.333 -28.526 1.00 94.88 321 ILE A O 1
ATOM 2355 N N . ASN A 1 322 ? 30.161 15.686 -30.295 1.00 93.44 322 ASN A N 1
ATOM 2356 C CA . ASN A 1 322 ? 30.008 16.929 -29.541 1.00 93.44 322 ASN A CA 1
ATOM 2357 C C . ASN A 1 322 ? 28.545 17.378 -29.530 1.00 93.44 322 ASN A C 1
ATOM 2359 O O . ASN A 1 322 ? 27.972 17.615 -30.590 1.00 93.44 322 ASN A O 1
ATOM 2363 N N . VAL A 1 323 ? 27.984 17.583 -28.339 1.00 90.06 323 VAL A N 1
ATOM 2364 C CA . VAL A 1 323 ? 26.652 18.172 -28.138 1.00 90.06 323 VAL A CA 1
ATOM 2365 C C . VAL A 1 323 ? 26.792 19.388 -27.229 1.00 90.06 323 VAL A C 1
ATOM 2367 O O . VAL A 1 323 ? 27.374 19.280 -26.149 1.00 90.06 323 VAL A O 1
ATOM 2370 N N . GLY A 1 324 ? 26.329 20.563 -27.672 1.00 84.31 324 GLY A N 1
ATOM 2371 C CA . GLY A 1 324 ? 26.431 21.811 -26.898 1.00 84.31 324 GLY A CA 1
ATOM 2372 C C . GLY A 1 324 ? 27.842 22.139 -26.386 1.00 84.31 324 GLY A C 1
ATOM 2373 O O . GLY A 1 324 ? 28.004 22.679 -25.294 1.00 84.31 324 GLY A O 1
ATOM 2374 N N . GLY A 1 325 ? 28.881 21.770 -27.143 1.00 85.12 325 GLY A N 1
ATOM 2375 C CA . GLY A 1 325 ? 30.285 22.001 -26.779 1.00 85.12 325 GLY A CA 1
ATOM 2376 C C . GLY A 1 325 ? 30.900 20.974 -25.818 1.00 85.12 325 GLY A C 1
ATOM 2377 O O . GLY A 1 325 ? 32.049 21.151 -25.414 1.00 85.12 325 GLY A O 1
ATOM 2378 N N . ARG A 1 326 ? 30.182 19.899 -25.470 1.00 86.00 326 ARG A N 1
ATOM 2379 C CA . ARG A 1 326 ? 30.701 18.774 -24.682 1.00 86.00 326 ARG A CA 1
ATOM 2380 C C . ARG A 1 326 ? 30.829 17.527 -25.552 1.00 86.00 326 ARG A C 1
ATOM 2382 O O . ARG A 1 326 ? 29.853 17.102 -26.164 1.00 86.00 326 ARG A O 1
ATOM 2389 N N . PHE A 1 327 ? 32.012 16.920 -25.557 1.00 91.19 327 PHE A N 1
ATOM 2390 C CA . PHE A 1 327 ? 32.227 15.624 -26.194 1.00 91.19 327 PHE A CA 1
ATOM 2391 C C . PHE A 1 327 ? 31.653 14.509 -25.317 1.00 91.19 327 PHE A C 1
ATOM 2393 O O . PHE A 1 327 ? 31.921 14.464 -24.112 1.00 91.19 327 PHE A O 1
ATOM 2400 N N . ILE A 1 328 ? 30.845 13.640 -25.915 1.00 90.94 328 ILE A N 1
ATOM 2401 C CA . ILE A 1 328 ? 30.245 12.479 -25.264 1.00 90.94 328 ILE A CA 1
ATOM 2402 C C . ILE A 1 328 ? 30.684 11.238 -26.036 1.00 90.94 328 ILE A C 1
ATOM 2404 O O . ILE A 1 328 ? 30.372 11.088 -27.217 1.00 90.94 328 ILE A O 1
ATOM 2408 N N . GLU A 1 329 ? 31.414 10.367 -25.348 1.00 92.75 329 GLU A N 1
ATOM 2409 C CA . GLU A 1 329 ? 31.966 9.128 -25.891 1.00 92.75 329 GLU A CA 1
ATOM 2410 C C . GLU A 1 329 ? 30.906 8.019 -25.973 1.00 92.75 329 GLU A C 1
ATOM 2412 O O . GLU A 1 329 ? 29.956 7.945 -25.178 1.00 92.75 329 GLU A O 1
ATOM 2417 N N . ASN A 1 330 ? 31.098 7.108 -26.920 1.00 91.38 330 ASN A N 1
ATOM 2418 C CA . ASN A 1 330 ? 30.487 5.787 -26.891 1.00 91.38 330 ASN A CA 1
ATOM 2419 C C . ASN A 1 330 ? 31.022 4.976 -25.701 1.00 91.38 330 ASN A C 1
ATOM 2421 O O . ASN A 1 330 ? 32.058 5.294 -25.110 1.00 91.38 330 ASN A O 1
ATOM 2425 N N . ALA A 1 331 ? 30.303 3.916 -25.326 1.00 85.69 331 ALA A N 1
ATOM 2426 C CA . ALA A 1 331 ? 30.719 3.062 -24.219 1.00 85.69 331 ALA A CA 1
ATOM 2427 C C . ALA A 1 331 ? 32.157 2.558 -24.437 1.00 85.69 331 ALA A C 1
ATOM 2429 O O . ALA A 1 331 ? 32.504 2.117 -25.526 1.00 85.69 331 ALA A O 1
ATOM 2430 N N . ASN A 1 332 ? 33.002 2.664 -23.408 1.00 84.88 332 ASN A N 1
ATOM 2431 C CA . ASN A 1 332 ? 34.409 2.238 -23.434 1.00 84.88 332 ASN A CA 1
ATOM 2432 C C . ASN A 1 332 ? 35.280 2.845 -24.564 1.00 84.88 332 ASN A C 1
ATOM 2434 O O . ASN A 1 332 ? 36.350 2.302 -24.841 1.00 84.88 332 ASN A O 1
ATOM 2438 N N . GLY A 1 333 ? 34.858 3.944 -25.205 1.00 82.38 333 GLY A N 1
ATOM 2439 C CA . GLY A 1 333 ? 35.559 4.536 -26.355 1.00 82.38 333 GLY A CA 1
ATOM 2440 C C . GLY A 1 333 ? 35.432 3.718 -27.647 1.00 82.38 333 GLY A C 1
ATOM 2441 O O . GLY A 1 333 ? 36.310 3.770 -28.508 1.00 82.38 333 GLY A O 1
ATOM 2442 N N . GLU A 1 334 ? 34.379 2.909 -27.765 1.00 87.50 334 GLU A N 1
ATOM 2443 C CA . GLU A 1 334 ? 34.133 2.066 -28.932 1.00 87.50 334 GLU A CA 1
ATOM 2444 C C . GLU A 1 334 ? 33.768 2.896 -30.171 1.00 87.50 334 GLU A C 1
ATOM 2446 O O . GLU A 1 334 ? 32.943 3.809 -30.120 1.00 87.50 334 GLU A O 1
ATOM 2451 N N . TYR A 1 335 ? 34.357 2.539 -31.312 1.00 93.31 335 TYR A N 1
ATOM 2452 C CA . TYR A 1 335 ? 33.946 3.062 -32.612 1.00 93.31 335 TYR A CA 1
ATOM 2453 C C . TYR A 1 335 ? 32.733 2.278 -33.090 1.00 93.31 335 TYR A C 1
ATOM 2455 O O . TYR A 1 335 ? 32.847 1.074 -33.325 1.00 93.31 335 TYR A O 1
ATOM 2463 N N . CYS A 1 336 ? 31.598 2.945 -33.249 1.00 92.06 336 CYS A N 1
ATOM 2464 C CA . CYS A 1 336 ? 30.380 2.293 -33.709 1.00 92.06 336 CYS A CA 1
ATOM 2465 C C . CYS A 1 336 ? 29.507 3.252 -34.533 1.00 92.06 336 CYS A C 1
ATOM 2467 O O . CYS A 1 336 ? 29.739 4.461 -34.529 1.00 92.06 336 CYS A O 1
ATOM 2469 N N . GLY A 1 337 ? 28.595 2.680 -35.319 1.00 91.25 337 GLY A N 1
ATOM 2470 C CA . GLY A 1 337 ? 27.797 3.356 -36.344 1.00 91.25 337 GLY A CA 1
ATOM 2471 C C . GLY A 1 337 ? 27.217 2.327 -37.321 1.00 91.25 337 GLY A C 1
ATOM 2472 O O . GLY A 1 337 ? 26.887 1.204 -36.934 1.00 91.25 337 GLY A O 1
ATOM 2473 N N . GLY A 1 338 ? 27.141 2.663 -38.609 1.00 95.44 338 GLY A N 1
ATOM 2474 C CA . GLY A 1 338 ? 26.558 1.786 -39.628 1.00 95.44 338 GLY A CA 1
ATOM 2475 C C . GLY A 1 338 ? 25.038 1.922 -39.689 1.00 95.44 338 GLY A C 1
ATOM 2476 O O . GLY A 1 338 ? 24.508 3.005 -39.465 1.00 95.44 338 GLY A O 1
ATOM 2477 N N . THR A 1 339 ? 24.315 0.852 -40.032 1.00 97.81 339 THR A N 1
ATOM 2478 C CA . THR A 1 339 ? 22.841 0.936 -40.107 1.00 97.81 339 THR A CA 1
ATOM 2479 C C . THR A 1 339 ? 22.236 1.298 -38.748 1.00 97.81 339 THR A C 1
ATOM 2481 O O . THR A 1 339 ? 22.750 0.859 -37.720 1.00 97.81 339 THR A O 1
ATOM 2484 N N . PHE A 1 340 ? 21.099 1.995 -38.707 1.00 97.75 340 PHE A N 1
ATOM 2485 C CA . PHE A 1 340 ? 20.416 2.303 -37.444 1.00 97.75 340 PHE A CA 1
ATOM 2486 C C . PHE A 1 340 ? 20.120 1.044 -36.609 1.00 97.75 340 PHE A C 1
ATOM 2488 O O . PHE A 1 340 ? 20.221 1.047 -35.382 1.00 97.75 340 PHE A O 1
ATOM 2495 N N . ARG A 1 341 ? 19.823 -0.080 -37.274 1.00 96.81 341 ARG A N 1
ATOM 2496 C CA . ARG A 1 341 ? 19.703 -1.397 -36.632 1.00 96.81 341 ARG A CA 1
ATOM 2497 C C . ARG A 1 341 ? 20.985 -1.819 -35.910 1.00 96.81 341 ARG A C 1
ATOM 2499 O O . ARG A 1 341 ? 20.902 -2.363 -34.810 1.00 96.81 341 ARG A O 1
ATOM 2506 N N . GLN A 1 342 ? 22.141 -1.615 -36.535 1.00 96.31 342 GLN A N 1
ATOM 2507 C CA . GLN A 1 342 ? 23.444 -1.910 -35.946 1.00 96.31 342 GLN A CA 1
ATOM 2508 C C . GLN A 1 342 ? 23.755 -0.941 -34.804 1.00 96.31 342 GLN A C 1
ATOM 2510 O O . GLN A 1 342 ? 24.077 -1.402 -33.714 1.00 96.31 342 GLN A O 1
ATOM 2515 N N . ALA A 1 343 ? 23.535 0.362 -34.999 1.00 96.12 343 ALA A N 1
ATOM 2516 C CA . ALA A 1 343 ? 23.700 1.377 -33.961 1.00 96.12 343 ALA A CA 1
ATOM 2517 C C . ALA A 1 343 ? 22.862 1.079 -32.703 1.00 96.12 343 ALA A C 1
ATOM 2519 O O . ALA A 1 343 ? 23.342 1.212 -31.575 1.00 96.12 343 ALA A O 1
ATOM 2520 N N . PHE A 1 344 ? 21.616 0.623 -32.877 1.00 96.56 344 PHE A N 1
ATOM 2521 C CA . PHE A 1 344 ? 20.770 0.157 -31.775 1.00 96.56 344 PHE A CA 1
ATOM 2522 C C . PHE A 1 344 ? 21.342 -1.099 -31.100 1.00 96.56 344 PHE A C 1
ATOM 2524 O O . PHE A 1 344 ? 21.397 -1.160 -29.873 1.00 96.56 344 PHE A O 1
ATOM 2531 N N . ALA A 1 345 ? 21.786 -2.090 -31.882 1.00 95.19 345 ALA A N 1
ATOM 2532 C CA . ALA A 1 345 ? 22.334 -3.346 -31.364 1.00 95.19 345 ALA A CA 1
ATOM 2533 C C . ALA A 1 345 ? 23.660 -3.162 -30.603 1.00 95.19 345 ALA A C 1
ATOM 2535 O O . ALA A 1 345 ? 23.889 -3.838 -29.602 1.00 95.19 345 ALA A O 1
ATOM 2536 N N . GLU A 1 346 ? 24.506 -2.239 -31.057 1.00 94.44 346 GLU A N 1
ATOM 2537 C CA . GLU A 1 346 ? 25.795 -1.886 -30.448 1.00 94.44 346 GLU A CA 1
ATOM 2538 C C . GLU A 1 346 ? 25.657 -0.771 -29.398 1.00 94.44 346 GLU A C 1
ATOM 2540 O O . GLU A 1 346 ? 26.612 -0.429 -28.708 1.00 94.44 346 GLU A O 1
ATOM 2545 N N . SER A 1 347 ? 24.447 -0.228 -29.209 1.00 95.44 347 SER A N 1
ATOM 2546 C CA . SER A 1 347 ? 24.161 0.837 -28.245 1.00 95.44 347 SER A CA 1
ATOM 2547 C C . SER A 1 347 ? 25.064 2.074 -28.439 1.00 95.44 347 SER A C 1
ATOM 2549 O O . SER A 1 347 ? 25.562 2.660 -27.469 1.00 95.44 347 SER A O 1
ATOM 2551 N N . CYS A 1 348 ? 25.198 2.552 -29.673 1.00 96.25 348 CYS A N 1
ATOM 2552 C CA . CYS A 1 348 ? 25.997 3.733 -30.009 1.00 96.25 348 CYS A CA 1
ATOM 2553 C C . CYS A 1 348 ? 25.443 5.007 -29.372 1.00 96.25 348 CYS A C 1
ATOM 2555 O O . CYS A 1 348 ? 24.250 5.282 -29.453 1.00 96.25 348 CYS A O 1
ATOM 2557 N N . ASN A 1 349 ? 26.255 5.778 -28.648 1.00 95.75 349 ASN A N 1
ATOM 2558 C CA . ASN A 1 349 ? 25.803 7.054 -28.078 1.00 95.75 349 ASN A CA 1
ATOM 2559 C C . ASN A 1 349 ? 25.779 8.138 -29.152 1.00 95.75 349 ASN A C 1
ATOM 2561 O O . ASN A 1 349 ? 24.809 8.892 -29.217 1.00 95.75 349 ASN A O 1
ATOM 2565 N N . ALA A 1 350 ? 26.808 8.169 -30.002 1.00 96.00 350 ALA A N 1
ATOM 2566 C CA . ALA A 1 350 ? 26.968 9.159 -31.060 1.00 96.00 350 ALA A CA 1
ATOM 2567 C C . ALA A 1 350 ? 25.758 9.236 -32.007 1.00 96.00 350 ALA A C 1
ATOM 2569 O O . ALA A 1 350 ? 25.380 10.333 -32.407 1.00 96.00 350 ALA A O 1
ATOM 2570 N N . ASP A 1 351 ? 25.099 8.104 -32.272 1.00 96.19 351 ASP A N 1
ATOM 2571 C CA . ASP A 1 351 ? 23.938 8.040 -33.170 1.00 96.19 351 ASP A CA 1
ATOM 2572 C C . ASP A 1 351 ? 22.625 8.438 -32.485 1.00 96.19 351 ASP A C 1
ATOM 2574 O O . ASP A 1 351 ? 21.722 8.978 -33.119 1.00 96.19 351 ASP A O 1
ATOM 2578 N N . PHE A 1 352 ? 22.504 8.199 -31.174 1.00 97.50 352 PHE A N 1
ATOM 2579 C CA . PHE A 1 352 ? 21.269 8.453 -30.423 1.00 97.50 352 PHE A CA 1
ATOM 2580 C C . PHE A 1 352 ? 21.187 9.868 -29.849 1.00 97.50 352 PHE A C 1
ATOM 2582 O O . PHE A 1 352 ? 20.093 10.423 -29.748 1.00 97.50 352 PHE A O 1
ATOM 2589 N N . LEU A 1 353 ? 22.324 10.468 -29.488 1.00 96.75 353 LEU A N 1
ATOM 2590 C CA . LEU A 1 353 ? 22.381 11.822 -28.932 1.00 96.75 353 LEU A CA 1
ATOM 2591 C C . LEU A 1 353 ? 21.730 12.873 -29.862 1.00 96.75 353 LEU A C 1
ATOM 2593 O O . LEU A 1 353 ? 20.893 13.637 -29.379 1.00 96.75 353 LEU A O 1
ATOM 2597 N N . PRO A 1 354 ? 22.004 12.906 -31.185 1.00 95.62 354 PRO A N 1
ATOM 2598 C CA . PRO A 1 354 ? 21.389 13.878 -32.091 1.00 95.62 354 PRO A CA 1
ATOM 2599 C C . PRO A 1 354 ? 19.887 13.675 -32.290 1.00 95.62 354 PRO A C 1
ATOM 2601 O O . PRO A 1 354 ? 19.206 14.605 -32.727 1.00 95.62 354 PRO A O 1
ATOM 2604 N N . LEU A 1 355 ? 19.363 12.476 -32.008 1.00 97.44 355 LEU A N 1
ATOM 2605 C CA . LEU A 1 355 ? 17.936 12.191 -32.154 1.00 97.44 355 LEU A CA 1
ATOM 2606 C C . LEU A 1 355 ? 17.113 12.905 -31.085 1.00 97.44 355 LEU A C 1
ATOM 2608 O O . LEU A 1 355 ? 15.991 13.299 -31.377 1.00 97.44 355 LEU A O 1
ATOM 2612 N N . GLY A 1 356 ? 17.657 13.134 -29.885 1.00 97.19 356 GLY A N 1
ATOM 2613 C CA . GLY A 1 356 ? 16.943 13.808 -28.796 1.00 97.19 356 GLY A CA 1
ATOM 2614 C C . GLY A 1 356 ? 16.345 15.160 -29.209 1.00 97.19 356 GLY A C 1
ATOM 2615 O O . GLY A 1 356 ? 15.121 15.303 -29.198 1.00 97.19 356 GLY A O 1
ATOM 2616 N N . PRO A 1 357 ? 17.163 16.136 -29.644 1.00 96.69 357 PRO A N 1
ATOM 2617 C CA . PRO A 1 357 ? 16.668 17.435 -30.109 1.00 96.69 357 PRO A CA 1
ATOM 2618 C C . PRO A 1 357 ? 15.735 17.345 -31.322 1.00 96.69 357 PRO A C 1
ATOM 2620 O O . PRO A 1 357 ? 14.804 18.136 -31.448 1.00 96.69 357 PRO A O 1
ATOM 2623 N N . GLN A 1 358 ? 15.950 16.369 -32.211 1.00 97.06 358 GLN A N 1
ATOM 2624 C CA . GLN A 1 358 ? 15.104 16.168 -33.392 1.00 97.06 358 GLN A CA 1
ATOM 2625 C C . GLN A 1 358 ? 13.728 15.590 -33.035 1.00 97.06 358 GLN A C 1
ATOM 2627 O O . GLN A 1 358 ? 12.719 15.968 -33.640 1.00 97.06 358 GLN A O 1
ATOM 2632 N N . ILE A 1 359 ? 13.662 14.696 -32.045 1.00 98.12 359 ILE A N 1
ATOM 2633 C CA . ILE A 1 359 ? 12.415 14.186 -31.462 1.00 98.12 359 ILE A CA 1
ATOM 2634 C C . ILE A 1 359 ? 11.690 15.334 -30.752 1.00 98.12 359 ILE A C 1
ATOM 2636 O O . ILE A 1 359 ? 10.511 15.569 -31.029 1.00 98.12 359 ILE A O 1
ATOM 2640 N N . GLY A 1 360 ? 12.414 16.114 -29.948 1.00 97.50 360 GLY A N 1
ATOM 2641 C CA . GLY A 1 360 ? 11.876 17.232 -29.175 1.00 97.50 360 GLY A CA 1
ATOM 2642 C C . GLY A 1 360 ? 11.168 16.789 -27.890 1.00 97.50 360 GLY A C 1
ATOM 2643 O O . GLY A 1 360 ? 10.834 15.618 -27.717 1.00 97.50 360 GLY A O 1
ATOM 2644 N N . ASN A 1 361 ? 10.939 17.744 -26.983 1.00 97.75 361 ASN A N 1
ATOM 2645 C CA . ASN A 1 361 ? 10.398 17.487 -25.643 1.00 97.75 361 ASN A CA 1
ATOM 2646 C C . ASN A 1 361 ? 9.041 16.768 -25.655 1.00 97.75 361 ASN A C 1
ATOM 2648 O O . ASN A 1 361 ? 8.908 15.700 -25.066 1.00 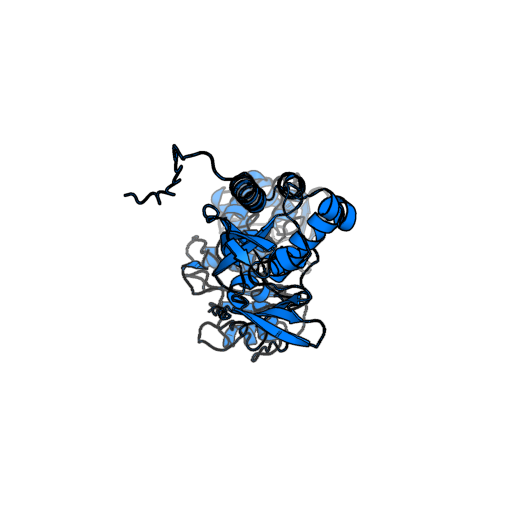97.75 361 ASN A O 1
ATOM 2652 N N . GLU A 1 362 ? 8.052 17.343 -26.346 1.00 97.25 362 GLU A N 1
ATOM 2653 C CA . GLU A 1 362 ? 6.666 16.853 -26.331 1.00 97.25 362 GLU A CA 1
ATOM 2654 C C . GLU A 1 362 ? 6.570 15.388 -26.773 1.00 97.25 362 GLU A C 1
ATOM 2656 O O . GLU A 1 362 ? 5.940 14.576 -26.099 1.00 97.25 362 GLU A O 1
ATOM 2661 N N . GLU A 1 363 ? 7.248 15.031 -27.865 1.00 98.06 363 GLU A N 1
ATOM 2662 C CA . GLU A 1 363 ? 7.214 13.667 -28.389 1.00 98.06 363 GLU A CA 1
ATOM 2663 C C . GLU A 1 363 ? 7.986 12.697 -27.483 1.00 98.06 363 GLU A C 1
ATOM 2665 O O . GLU A 1 363 ? 7.497 11.609 -27.193 1.00 98.06 363 GLU A O 1
ATOM 2670 N N . MET A 1 364 ? 9.165 13.085 -26.978 1.00 98.12 364 MET A N 1
ATOM 2671 C CA . MET A 1 364 ? 9.958 12.226 -26.087 1.00 98.12 364 MET A CA 1
ATOM 2672 C C . MET A 1 364 ? 9.184 11.884 -24.807 1.00 98.12 364 MET A C 1
ATOM 2674 O O . MET A 1 364 ? 9.088 10.712 -24.432 1.00 98.12 364 MET A O 1
ATOM 2678 N N . VAL A 1 365 ? 8.603 12.902 -24.163 1.00 98.38 365 VAL A N 1
ATOM 2679 C CA . VAL A 1 365 ? 7.778 12.740 -22.959 1.00 98.38 365 VAL A CA 1
ATOM 2680 C C . VAL A 1 365 ? 6.533 11.919 -23.286 1.00 98.38 365 VAL A C 1
ATOM 2682 O O . VAL A 1 365 ? 6.267 10.927 -22.610 1.00 98.38 365 VAL A O 1
ATOM 2685 N N . GLY A 1 366 ? 5.823 12.246 -24.370 1.00 98.44 366 GLY A N 1
ATOM 2686 C CA . GLY A 1 366 ? 4.608 11.538 -24.772 1.00 98.44 366 GLY A CA 1
ATOM 2687 C C . GLY A 1 366 ? 4.829 10.047 -25.049 1.00 98.44 366 GLY A C 1
ATOM 2688 O O . GLY A 1 366 ? 4.018 9.214 -24.636 1.00 98.44 366 GLY A O 1
ATOM 2689 N N . ILE A 1 367 ? 5.931 9.668 -25.706 1.00 98.38 367 ILE A N 1
ATOM 2690 C CA . ILE A 1 367 ? 6.278 8.253 -25.905 1.00 98.38 367 ILE A CA 1
ATOM 2691 C C . ILE A 1 367 ? 6.653 7.599 -24.573 1.00 98.38 367 ILE A C 1
ATOM 2693 O O . ILE A 1 367 ? 6.132 6.527 -24.264 1.00 98.38 367 ILE A O 1
ATOM 2697 N N . ALA A 1 368 ? 7.497 8.228 -23.751 1.00 98.56 368 ALA A N 1
ATOM 2698 C CA . ALA A 1 368 ? 7.864 7.685 -22.443 1.00 98.56 368 ALA A CA 1
ATOM 2699 C C . ALA A 1 368 ? 6.628 7.428 -21.554 1.00 98.56 368 ALA A C 1
ATOM 2701 O O . ALA A 1 368 ? 6.511 6.364 -20.941 1.00 98.56 368 ALA A O 1
ATOM 2702 N N . GLU A 1 369 ? 5.653 8.336 -21.544 1.00 98.38 369 GLU A N 1
ATOM 2703 C CA . GLU A 1 369 ? 4.394 8.183 -20.806 1.00 98.38 369 GLU A CA 1
ATOM 2704 C C . GLU A 1 369 ? 3.522 7.039 -21.348 1.00 98.38 369 GLU A C 1
ATOM 2706 O O . GLU A 1 369 ? 2.984 6.253 -20.561 1.00 98.38 369 GLU A O 1
ATOM 2711 N N . LYS A 1 370 ? 3.454 6.832 -22.675 1.00 97.62 370 LYS A N 1
ATOM 2712 C CA . LYS A 1 370 ? 2.804 5.636 -23.262 1.00 97.62 370 LYS A CA 1
ATOM 2713 C C . LYS A 1 370 ? 3.445 4.336 -22.750 1.00 97.62 370 LYS A C 1
ATOM 2715 O O . LYS A 1 370 ? 2.745 3.343 -22.535 1.00 97.62 370 LYS A O 1
ATOM 2720 N N . PHE A 1 371 ? 4.755 4.347 -22.494 1.00 98.12 371 PHE A N 1
ATOM 2721 C CA . PHE A 1 371 ? 5.481 3.234 -21.876 1.00 98.12 371 PHE A CA 1
ATOM 2722 C C . PHE A 1 371 ? 5.366 3.179 -20.345 1.00 98.12 371 PHE A C 1
ATOM 2724 O O . PHE A 1 371 ? 5.741 2.168 -19.750 1.00 98.12 371 PHE A O 1
ATOM 2731 N N . GLY A 1 372 ? 4.795 4.193 -19.694 1.00 97.00 372 GLY A N 1
ATOM 2732 C CA . GLY A 1 372 ? 4.481 4.182 -18.266 1.00 97.00 372 GLY A CA 1
ATOM 2733 C C . GLY A 1 372 ? 5.324 5.052 -17.359 1.00 97.00 372 GLY A C 1
ATOM 2734 O O . GLY A 1 372 ? 5.168 4.930 -16.147 1.00 97.00 372 GLY A O 1
ATOM 2735 N N . PHE A 1 373 ? 6.191 5.892 -17.914 1.00 98.25 373 PHE A N 1
ATOM 2736 C CA . PHE A 1 373 ? 6.839 6.942 -17.133 1.00 98.25 373 PHE A CA 1
ATOM 2737 C C . PHE A 1 373 ? 5.801 7.968 -16.645 1.00 98.25 373 PHE A C 1
ATOM 2739 O O . PHE A 1 373 ? 4.724 8.085 -17.229 1.00 98.25 373 PHE A O 1
ATOM 2746 N N . ASN A 1 374 ? 6.122 8.684 -15.563 1.00 97.62 374 ASN A N 1
ATOM 2747 C CA . ASN A 1 374 ? 5.253 9.661 -14.889 1.00 97.62 374 ASN A CA 1
ATOM 2748 C C . ASN A 1 374 ? 3.910 9.062 -14.439 1.00 97.62 374 ASN A C 1
ATOM 2750 O O . ASN A 1 374 ? 2.849 9.682 -14.532 1.00 97.62 374 ASN A O 1
ATOM 2754 N N . SER A 1 375 ? 3.930 7.796 -14.029 1.00 95.00 375 SER A N 1
ATOM 2755 C CA . SER A 1 375 ? 2.765 7.099 -13.500 1.00 95.00 375 SER A CA 1
ATOM 2756 C C . SER A 1 375 ? 3.185 6.083 -12.438 1.00 95.00 375 SER A C 1
ATOM 2758 O O . SER A 1 375 ? 4.233 5.441 -12.587 1.00 95.00 375 SER A O 1
ATOM 2760 N N . PRO A 1 376 ? 2.350 5.846 -11.408 1.00 93.88 376 PRO A N 1
ATOM 2761 C CA . PRO A 1 376 ? 2.602 4.794 -10.435 1.00 93.88 376 PRO A CA 1
ATOM 2762 C C . PRO A 1 376 ? 2.744 3.415 -11.095 1.00 93.88 376 PRO A C 1
ATOM 2764 O O . PRO A 1 376 ? 1.968 3.079 -12.003 1.00 93.88 376 PRO A O 1
ATOM 2767 N N . PRO A 1 377 ? 3.670 2.558 -10.623 1.00 93.44 377 PRO A N 1
ATOM 2768 C CA . PRO A 1 377 ? 3.743 1.176 -11.072 1.00 93.44 377 PRO A CA 1
ATOM 2769 C C . PRO A 1 377 ? 2.434 0.429 -10.785 1.00 93.44 377 PRO A C 1
ATOM 2771 O O . PRO A 1 377 ? 1.820 0.547 -9.723 1.00 93.44 377 PRO A O 1
ATOM 2774 N N . THR A 1 378 ? 2.024 -0.417 -11.727 1.00 95.69 378 THR A N 1
ATOM 2775 C CA . THR A 1 378 ? 0.751 -1.150 -11.670 1.00 95.69 378 THR A CA 1
ATOM 2776 C C . THR A 1 378 ? 0.929 -2.515 -11.000 1.00 95.69 378 THR A C 1
ATOM 2778 O O . THR A 1 378 ? 0.604 -3.554 -11.563 1.00 95.69 378 THR A O 1
ATOM 2781 N N . LEU A 1 379 ? 1.469 -2.538 -9.777 1.00 96.12 379 LEU A N 1
ATOM 2782 C CA . LEU A 1 379 ? 1.677 -3.779 -9.008 1.00 96.12 379 LEU A CA 1
ATOM 2783 C C . LEU A 1 379 ? 0.361 -4.340 -8.440 1.00 96.12 379 LEU A C 1
ATOM 2785 O O . LEU A 1 379 ? 0.111 -5.550 -8.447 1.00 96.12 379 LEU A O 1
ATOM 2789 N N . TYR A 1 380 ? -0.510 -3.452 -7.981 1.00 96.62 380 TYR A N 1
ATOM 2790 C CA . TYR A 1 380 ? -1.777 -3.737 -7.308 1.00 96.62 380 TYR A CA 1
ATOM 2791 C C . TYR A 1 380 ? -2.815 -2.665 -7.675 1.00 96.62 380 TYR A C 1
ATOM 2793 O O . TYR A 1 380 ? -2.520 -1.737 -8.423 1.00 96.62 380 TYR A O 1
ATOM 2801 N N . SER A 1 381 ? -4.040 -2.793 -7.161 1.00 97.12 381 SER A N 1
ATOM 2802 C CA . SER A 1 381 ? -5.139 -1.861 -7.443 1.00 97.12 381 SER A CA 1
ATOM 2803 C C . SER A 1 381 ? -4.766 -0.403 -7.149 1.00 97.12 381 SER A C 1
ATOM 2805 O O . SER A 1 381 ? -4.072 -0.130 -6.166 1.00 97.12 381 SER A O 1
ATOM 2807 N N . ALA A 1 382 ? -5.319 0.537 -7.919 1.00 96.00 382 ALA A N 1
ATOM 2808 C CA . ALA A 1 382 ? -5.073 1.974 -7.751 1.00 96.00 382 ALA A CA 1
ATOM 2809 C C . ALA A 1 382 ? -5.356 2.500 -6.328 1.00 96.00 382 ALA A C 1
ATOM 2811 O O . ALA A 1 382 ? -4.688 3.419 -5.863 1.00 96.00 382 ALA A O 1
ATOM 2812 N N . ALA A 1 383 ? -6.313 1.900 -5.608 1.00 96.00 383 ALA A N 1
ATOM 2813 C CA . ALA A 1 383 ? -6.603 2.261 -4.219 1.00 96.00 383 ALA A CA 1
ATOM 2814 C C . ALA A 1 383 ? -5.417 1.983 -3.280 1.00 96.00 383 ALA A C 1
ATOM 2816 O O . ALA A 1 383 ? -5.137 2.795 -2.407 1.00 96.00 383 ALA A O 1
ATOM 2817 N N . ILE A 1 384 ? -4.714 0.867 -3.493 1.00 96.38 384 ILE A N 1
ATOM 2818 C CA . ILE A 1 384 ? -3.524 0.498 -2.717 1.00 96.38 384 ILE A CA 1
ATOM 2819 C C . ILE A 1 384 ? -2.338 1.361 -3.141 1.00 96.38 384 ILE A C 1
ATOM 2821 O O . ILE A 1 384 ? -1.622 1.860 -2.284 1.00 96.38 384 ILE A O 1
ATOM 2825 N N . ALA A 1 385 ? -2.169 1.606 -4.445 1.00 95.12 385 ALA A N 1
ATOM 2826 C CA . ALA A 1 385 ? -1.113 2.490 -4.944 1.00 95.12 385 ALA A CA 1
ATOM 2827 C C . ALA A 1 385 ? -1.206 3.901 -4.370 1.00 95.12 385 ALA A C 1
ATOM 2829 O O . ALA A 1 385 ? -0.188 4.470 -4.000 1.00 95.12 385 ALA A O 1
ATOM 2830 N N . LYS A 1 386 ? -2.422 4.421 -4.203 1.00 94.94 386 LYS A N 1
ATOM 2831 C CA . LYS A 1 386 ? -2.650 5.702 -3.535 1.00 94.94 386 LYS A CA 1
ATOM 2832 C C . LYS A 1 386 ? -2.319 5.680 -2.037 1.00 94.94 386 LYS A C 1
ATOM 2834 O O . LYS A 1 386 ? -2.029 6.723 -1.476 1.00 94.94 386 LYS A O 1
ATOM 2839 N N . GLU A 1 387 ? -2.426 4.530 -1.376 1.00 91.81 387 GLU A N 1
ATOM 2840 C CA . GLU A 1 387 ? -2.155 4.406 0.064 1.00 91.81 387 GLU A CA 1
ATOM 2841 C C . GLU A 1 387 ? -0.655 4.289 0.357 1.00 91.81 387 GLU A C 1
ATOM 2843 O O . GLU A 1 387 ? -0.188 4.836 1.351 1.00 91.81 387 GLU A O 1
ATOM 2848 N N . VAL A 1 388 ? 0.103 3.591 -0.497 1.00 92.88 388 VAL A N 1
ATOM 2849 C CA . VAL A 1 388 ? 1.540 3.360 -0.259 1.00 92.88 388 VAL A CA 1
ATOM 2850 C C . VAL A 1 388 ? 2.484 4.206 -1.099 1.00 92.88 388 VAL A C 1
ATOM 2852 O O . VAL A 1 388 ? 3.666 4.246 -0.766 1.00 92.88 388 VAL A O 1
ATOM 2855 N N . GLU A 1 389 ? 1.973 4.855 -2.148 1.00 93.88 389 GLU A N 1
ATOM 2856 C CA . GLU A 1 389 ? 2.703 5.787 -3.017 1.00 93.88 389 GLU A CA 1
ATOM 2857 C C . GLU A 1 389 ? 4.050 5.203 -3.489 1.00 93.88 389 GLU A C 1
ATOM 2859 O O . GLU A 1 389 ? 5.120 5.680 -3.105 1.00 93.88 389 GLU A O 1
ATOM 2864 N N . PRO A 1 390 ? 4.027 4.101 -4.268 1.00 92.69 390 PRO A N 1
ATOM 2865 C CA . PRO A 1 390 ? 5.255 3.465 -4.728 1.00 92.69 390 PRO A CA 1
ATOM 2866 C C . PRO A 1 390 ? 6.047 4.407 -5.641 1.00 92.69 390 PRO A C 1
ATOM 2868 O O . PRO A 1 390 ? 5.461 5.165 -6.411 1.00 92.69 390 PRO A O 1
ATOM 2871 N N . ALA A 1 391 ? 7.377 4.309 -5.590 1.00 92.81 391 ALA A N 1
ATOM 2872 C CA . ALA A 1 391 ? 8.260 5.162 -6.374 1.00 92.81 391 ALA A CA 1
ATOM 2873 C C . ALA A 1 391 ? 7.960 5.066 -7.879 1.00 92.81 391 ALA A C 1
ATOM 2875 O O . ALA A 1 391 ? 7.919 3.977 -8.463 1.00 92.81 391 ALA A O 1
ATOM 2876 N N . GLU A 1 392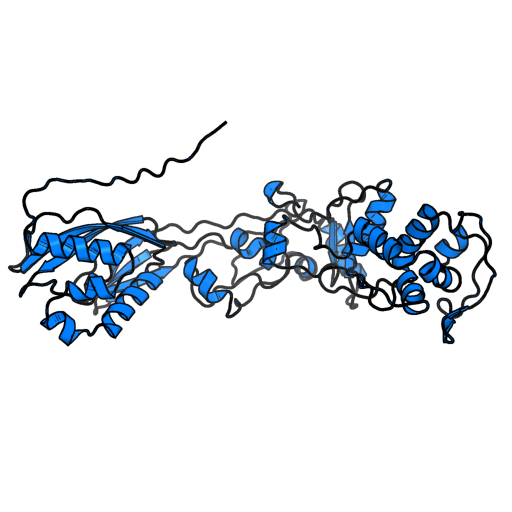 ? 7.771 6.222 -8.505 1.00 94.69 392 GLU A N 1
ATOM 2877 C CA . GLU A 1 392 ? 7.496 6.328 -9.933 1.00 94.69 392 GLU A CA 1
ATOM 2878 C C . GLU A 1 392 ? 8.794 6.358 -10.737 1.00 94.69 392 GLU A C 1
ATOM 2880 O O . GLU A 1 392 ? 9.831 6.837 -10.284 1.00 94.69 392 GLU A O 1
ATOM 2885 N N . SER A 1 393 ? 8.734 5.847 -11.962 1.00 97.75 393 SER A N 1
ATOM 2886 C CA . SER A 1 393 ? 9.766 6.131 -12.960 1.00 97.75 393 SER A CA 1
ATOM 2887 C C . SER A 1 393 ? 9.387 7.413 -13.684 1.00 97.75 393 SER A C 1
ATOM 2889 O O . SER A 1 393 ? 8.243 7.548 -14.113 1.00 97.75 393 SER A O 1
ATOM 2891 N N . THR A 1 394 ? 10.317 8.350 -13.803 1.00 98.00 394 THR A N 1
ATOM 2892 C CA . THR A 1 394 ? 10.039 9.734 -14.181 1.00 98.00 394 THR A CA 1
ATOM 2893 C C . THR A 1 394 ? 10.850 10.174 -15.389 1.00 98.00 394 THR A C 1
ATOM 2895 O O . THR A 1 394 ? 11.993 9.761 -15.589 1.00 98.00 394 THR A O 1
ATOM 2898 N N . ILE A 1 395 ? 10.256 11.063 -16.171 1.00 97.94 395 ILE A N 1
ATOM 2899 C CA . ILE A 1 395 ? 10.923 11.890 -17.173 1.00 97.94 395 ILE A CA 1
ATOM 2900 C C . ILE A 1 395 ? 10.444 13.333 -16.957 1.00 97.94 395 ILE A C 1
ATOM 2902 O O . ILE A 1 395 ? 9.243 13.521 -16.736 1.00 97.94 395 ILE A O 1
ATOM 2906 N N . PRO A 1 396 ? 11.326 14.351 -16.982 1.00 96.81 396 PRO A N 1
ATOM 2907 C CA . PRO A 1 396 ? 10.885 15.736 -16.855 1.00 96.81 396 PRO A CA 1
ATOM 2908 C C . PRO A 1 396 ? 9.810 16.063 -17.888 1.00 96.81 396 PRO A C 1
ATOM 2910 O O . PRO A 1 396 ? 9.954 15.727 -19.060 1.00 96.81 396 PRO A O 1
ATOM 2913 N N . THR A 1 397 ? 8.739 16.734 -17.465 1.00 95.50 397 THR A N 1
ATOM 2914 C CA . THR A 1 397 ? 7.695 17.206 -18.390 1.00 95.50 397 THR A CA 1
ATOM 2915 C C . THR A 1 397 ? 8.206 18.320 -19.305 1.00 95.50 397 THR A C 1
ATOM 2917 O O . THR A 1 397 ? 7.712 18.497 -20.417 1.00 95.50 397 THR A O 1
ATOM 2920 N N . GLU A 1 398 ? 9.202 19.065 -18.829 1.00 96.19 398 GLU A N 1
ATOM 2921 C CA . GLU A 1 398 ? 9.947 20.069 -19.578 1.00 96.19 398 GLU A CA 1
ATOM 2922 C C . GLU A 1 398 ? 11.433 19.708 -19.516 1.00 96.19 398 GLU A C 1
ATOM 2924 O O . GLU A 1 398 ? 12.126 19.999 -18.543 1.00 96.19 398 GLU A O 1
ATOM 2929 N N . ILE A 1 399 ? 11.909 19.024 -20.549 1.00 93.94 399 ILE A N 1
ATOM 2930 C CA . ILE A 1 399 ? 13.323 18.774 -20.799 1.00 93.94 399 ILE A CA 1
ATOM 2931 C C . ILE A 1 399 ? 13.888 20.038 -21.451 1.00 93.94 399 ILE A C 1
ATOM 2933 O O . ILE A 1 399 ? 13.280 20.583 -22.375 1.00 93.94 399 ILE A O 1
ATOM 2937 N N . GLY A 1 400 ? 15.036 20.511 -20.964 1.00 89.56 400 GLY A N 1
ATOM 2938 C CA . GLY A 1 400 ? 15.723 21.666 -21.539 1.00 89.56 400 GLY A CA 1
ATOM 2939 C C . GLY A 1 400 ? 16.146 21.465 -23.001 1.00 89.56 400 GLY A C 1
ATOM 2940 O O . GLY A 1 400 ? 15.870 20.453 -23.643 1.00 89.56 400 GLY A O 1
ATOM 2941 N N . GLU A 1 401 ? 16.843 22.451 -23.552 1.00 86.75 401 GLU A N 1
ATOM 2942 C CA . GLU A 1 401 ? 17.184 22.476 -24.977 1.00 86.75 401 GLU A CA 1
ATOM 2943 C C . GLU A 1 401 ? 18.456 21.680 -25.301 1.00 86.75 401 GLU A C 1
ATOM 2945 O O . GLU A 1 401 ? 19.326 21.493 -24.453 1.00 86.75 401 GLU A O 1
ATOM 2950 N N . GLU A 1 402 ? 18.574 21.266 -26.567 1.00 89.56 402 GLU A N 1
ATOM 2951 C CA . GLU A 1 402 ? 19.726 20.617 -27.221 1.00 89.56 402 GLU A CA 1
ATOM 2952 C C . GLU A 1 402 ? 20.469 19.547 -26.390 1.00 89.56 402 GLU A C 1
ATOM 2954 O O . GLU A 1 402 ? 20.295 18.352 -26.623 1.00 89.56 402 GLU A O 1
ATOM 2959 N N . VAL A 1 403 ? 21.307 19.950 -25.431 1.00 93.19 403 VAL A N 1
ATOM 2960 C CA . VAL A 1 403 ? 22.079 19.044 -24.568 1.00 93.19 403 VAL A CA 1
ATOM 2961 C C . VAL A 1 403 ? 21.165 18.198 -23.691 1.00 93.19 403 VAL A C 1
ATOM 2963 O O . VAL A 1 403 ? 21.375 16.989 -23.616 1.00 93.19 403 VAL A O 1
ATOM 2966 N N . ASP A 1 404 ? 20.153 18.797 -23.060 1.00 95.00 404 ASP A N 1
ATOM 2967 C CA . ASP A 1 404 ? 19.293 18.088 -22.104 1.00 95.00 404 ASP A CA 1
ATOM 2968 C C . ASP A 1 404 ? 18.436 17.033 -22.815 1.00 95.00 404 ASP A C 1
ATOM 2970 O O . ASP A 1 404 ? 18.331 15.889 -22.361 1.00 95.00 404 ASP A O 1
ATOM 2974 N N . LEU A 1 405 ? 17.908 17.374 -23.995 1.00 96.25 405 LEU A N 1
ATOM 2975 C CA . LEU A 1 405 ? 17.210 16.431 -24.870 1.00 96.25 405 LEU A CA 1
ATOM 2976 C C . LEU A 1 405 ? 18.132 15.323 -25.381 1.00 96.25 405 LEU A C 1
ATOM 2978 O O . LEU A 1 405 ? 17.729 14.160 -25.404 1.00 96.25 405 LEU A O 1
ATOM 2982 N N . ALA A 1 406 ? 19.367 15.652 -25.766 1.00 96.38 406 ALA A N 1
ATOM 2983 C CA . ALA A 1 406 ? 20.325 14.657 -26.232 1.00 96.38 406 ALA A CA 1
ATOM 2984 C C . ALA A 1 406 ? 20.671 13.643 -25.133 1.00 96.38 406 ALA A C 1
ATOM 2986 O O . ALA A 1 406 ? 20.573 12.437 -25.357 1.00 96.38 406 ALA A O 1
ATOM 2987 N N . VAL A 1 407 ? 21.030 14.099 -23.927 1.00 95.75 407 VAL A N 1
ATOM 2988 C CA . VAL A 1 407 ? 21.383 13.181 -22.829 1.00 95.75 407 VAL A CA 1
ATOM 2989 C C . VAL A 1 407 ? 20.172 12.383 -22.338 1.00 95.75 407 VAL A C 1
ATOM 2991 O O . VAL A 1 407 ? 20.308 11.195 -22.038 1.00 95.75 407 VAL A O 1
ATOM 2994 N N . SER A 1 408 ? 18.975 12.979 -22.346 1.00 97.25 408 SER A N 1
ATOM 2995 C CA . SER A 1 408 ? 17.727 12.266 -22.038 1.00 97.25 408 SER A CA 1
ATOM 2996 C C . SER A 1 408 ? 17.451 11.148 -23.045 1.00 97.25 408 SER A C 1
ATOM 2998 O O . SER A 1 408 ? 17.052 10.053 -22.653 1.00 97.25 408 SER A O 1
ATOM 3000 N N . ALA A 1 409 ? 17.759 11.358 -24.331 1.00 97.56 409 ALA A N 1
ATOM 3001 C CA . ALA A 1 409 ? 17.588 10.355 -25.387 1.00 97.56 409 ALA A CA 1
ATOM 3002 C C . ALA A 1 409 ? 18.461 9.097 -25.208 1.00 97.56 409 ALA A C 1
ATOM 3004 O O . ALA A 1 409 ? 18.191 8.059 -25.818 1.00 97.56 409 ALA A O 1
ATOM 3005 N N . ILE A 1 410 ? 19.485 9.149 -24.355 1.00 97.19 410 ILE A N 1
ATOM 3006 C CA . ILE A 1 410 ? 20.295 7.984 -23.970 1.00 97.19 410 ILE A CA 1
ATOM 3007 C C . ILE A 1 410 ? 20.055 7.548 -22.517 1.00 97.19 410 ILE A C 1
ATOM 3009 O O . ILE A 1 410 ? 20.869 6.816 -21.955 1.00 97.19 410 ILE A O 1
ATOM 3013 N N . GLY A 1 411 ? 18.951 7.993 -21.907 1.00 96.94 411 GLY A N 1
ATOM 3014 C CA . GLY A 1 411 ? 18.548 7.621 -20.549 1.00 96.94 411 GLY A CA 1
ATOM 3015 C C . GLY A 1 411 ? 19.420 8.218 -19.448 1.00 96.94 411 GLY A C 1
ATOM 3016 O O . GLY A 1 411 ? 19.546 7.615 -18.381 1.00 96.94 411 GLY A O 1
ATOM 3017 N N . GLN A 1 412 ? 20.064 9.352 -19.724 1.00 94.31 412 GLN A N 1
ATOM 3018 C CA . GLN A 1 412 ? 20.817 10.152 -18.756 1.00 94.31 412 GLN A CA 1
ATOM 3019 C C . GLN A 1 412 ? 20.073 11.466 -18.455 1.00 94.31 412 GLN A C 1
ATOM 3021 O O . GLN A 1 412 ? 18.930 11.653 -18.866 1.00 94.31 412 GLN A O 1
ATOM 3026 N N . GLY A 1 413 ? 20.707 12.375 -17.709 1.00 91.75 413 GLY A N 1
ATOM 3027 C CA . GLY A 1 413 ? 20.058 13.593 -17.226 1.00 91.75 413 GLY A CA 1
ATOM 3028 C C . GLY A 1 413 ? 19.127 13.283 -16.057 1.00 91.75 413 GLY A C 1
ATOM 3029 O O . GLY A 1 413 ? 19.544 12.646 -15.091 1.00 91.75 413 GLY A O 1
ATOM 3030 N N . GLU A 1 414 ? 17.877 13.724 -16.155 1.00 95.94 414 GLU A N 1
ATOM 3031 C CA . GLU A 1 414 ? 16.870 13.614 -15.088 1.00 95.94 414 GLU A CA 1
ATOM 3032 C C . GLU A 1 414 ? 15.856 12.477 -15.317 1.00 95.94 414 GLU A C 1
ATOM 3034 O O . GLU A 1 414 ? 14.885 12.338 -14.572 1.00 95.94 414 GLU A O 1
ATOM 3039 N N . VAL A 1 415 ? 16.074 11.637 -16.335 1.00 98.00 415 VAL A N 1
ATOM 3040 C CA . VAL A 1 415 ? 15.275 10.424 -16.540 1.00 98.00 415 VAL A CA 1
ATOM 3041 C C . VAL A 1 415 ? 15.621 9.412 -15.452 1.00 98.00 415 VAL A C 1
ATOM 3043 O O . VAL A 1 415 ? 16.782 9.037 -15.299 1.00 98.00 415 VAL A O 1
ATOM 3046 N N . LEU A 1 416 ? 14.617 8.920 -14.730 1.00 98.25 416 LEU A N 1
ATOM 3047 C CA . LEU A 1 416 ? 14.777 7.892 -13.706 1.00 98.25 416 LEU A CA 1
ATOM 3048 C C . LEU A 1 416 ? 13.818 6.735 -13.976 1.00 98.25 416 LEU A C 1
ATOM 3050 O O . LEU A 1 416 ? 12.634 6.932 -14.225 1.00 98.25 416 LEU A O 1
ATOM 3054 N N . ALA A 1 417 ? 14.309 5.506 -13.893 1.00 98.12 417 ALA A N 1
ATOM 3055 C CA . ALA A 1 417 ? 13.509 4.308 -14.068 1.00 98.12 417 ALA A CA 1
ATOM 3056 C C . ALA A 1 417 ? 13.877 3.232 -13.054 1.00 98.12 417 ALA A C 1
ATOM 3058 O O . ALA A 1 417 ? 15.037 3.051 -12.689 1.00 98.12 417 ALA A O 1
ATOM 3059 N N . THR A 1 418 ? 12.878 2.474 -12.621 1.00 97.50 418 THR A N 1
ATOM 3060 C CA . THR A 1 418 ? 13.119 1.220 -11.902 1.00 97.50 418 THR A CA 1
ATOM 3061 C C . THR A 1 418 ? 13.417 0.087 -12.895 1.00 97.50 418 THR A C 1
ATOM 3063 O O . THR A 1 418 ? 12.947 0.129 -14.040 1.00 97.50 418 THR A O 1
ATOM 3066 N N . PRO A 1 419 ? 14.126 -0.980 -12.481 1.00 97.38 419 PRO A N 1
ATOM 3067 C CA . PRO A 1 419 ? 14.232 -2.199 -13.283 1.00 97.38 419 PRO A CA 1
ATOM 3068 C C . PRO A 1 419 ? 12.871 -2.770 -13.707 1.00 97.38 419 PRO A C 1
ATOM 3070 O O . PRO A 1 419 ? 12.737 -3.252 -14.828 1.00 97.38 419 PRO A O 1
ATOM 3073 N N . LEU A 1 420 ? 11.843 -2.669 -12.856 1.00 97.81 420 LEU A N 1
ATOM 3074 C CA . LEU A 1 420 ? 10.466 -3.048 -13.177 1.00 97.81 420 LEU A CA 1
ATOM 3075 C C . LEU A 1 420 ? 9.897 -2.233 -14.344 1.00 97.81 420 LEU A C 1
ATOM 3077 O O . LEU A 1 420 ? 9.296 -2.808 -15.253 1.00 97.81 420 LEU A O 1
ATOM 3081 N N . GLN A 1 421 ? 10.104 -0.915 -14.348 1.00 98.19 421 GLN A N 1
ATOM 3082 C CA . GLN A 1 421 ? 9.666 -0.062 -15.451 1.00 98.19 421 GLN A CA 1
ATOM 3083 C C . GLN A 1 421 ? 10.371 -0.447 -16.754 1.00 98.19 421 GLN A C 1
ATOM 3085 O O . GLN A 1 421 ? 9.709 -0.631 -17.773 1.00 98.19 421 GLN A O 1
ATOM 3090 N N . MET A 1 422 ? 11.692 -0.651 -16.732 1.00 98.31 422 MET A N 1
ATOM 3091 C CA . MET A 1 422 ? 12.420 -1.055 -17.942 1.00 98.31 422 MET A CA 1
ATOM 3092 C C . MET A 1 422 ? 12.060 -2.474 -18.407 1.00 98.31 422 MET A C 1
ATOM 3094 O O . MET A 1 422 ? 11.996 -2.731 -19.611 1.00 98.31 422 MET A O 1
ATOM 3098 N N . ALA A 1 423 ? 11.719 -3.380 -17.487 1.00 98.19 423 ALA A N 1
ATOM 3099 C CA . ALA A 1 423 ? 11.128 -4.667 -17.839 1.00 98.19 423 ALA A CA 1
ATOM 3100 C C . ALA A 1 423 ? 9.750 -4.496 -18.507 1.00 98.19 423 ALA A C 1
ATOM 3102 O O . ALA A 1 423 ? 9.450 -5.214 -19.459 1.00 98.19 423 ALA A O 1
ATOM 3103 N N . SER A 1 424 ? 8.929 -3.529 -18.072 1.00 98.31 424 SER A N 1
ATOM 3104 C CA . SER A 1 424 ? 7.648 -3.190 -18.718 1.00 98.31 424 SER A CA 1
ATOM 3105 C C . SER A 1 424 ? 7.838 -2.596 -20.123 1.00 98.31 424 SER A C 1
ATOM 3107 O O . SER A 1 424 ? 7.069 -2.915 -21.035 1.00 98.31 424 SER A O 1
ATOM 3109 N N . VAL A 1 425 ? 8.903 -1.815 -20.345 1.00 98.50 425 VAL A N 1
ATOM 3110 C CA . VAL A 1 425 ? 9.295 -1.350 -21.689 1.00 98.50 425 VAL A CA 1
ATOM 3111 C C . VAL A 1 425 ? 9.576 -2.544 -22.603 1.00 98.50 425 VAL A C 1
ATOM 3113 O O . VAL A 1 425 ? 8.966 -2.667 -23.666 1.00 98.50 425 VAL A O 1
ATOM 3116 N N . ALA A 1 426 ? 10.422 -3.481 -22.165 1.00 98.00 426 ALA A N 1
ATOM 3117 C CA . ALA A 1 426 ? 10.716 -4.694 -22.929 1.00 98.00 426 ALA A CA 1
ATOM 3118 C C . ALA A 1 426 ? 9.470 -5.582 -23.135 1.00 98.00 426 ALA A C 1
ATOM 3120 O O . ALA A 1 426 ? 9.260 -6.110 -24.227 1.00 98.00 426 ALA A O 1
ATOM 3121 N N . GLN A 1 427 ? 8.614 -5.704 -22.113 1.00 98.06 427 GLN A N 1
ATOM 3122 C CA . GLN A 1 427 ? 7.332 -6.418 -22.170 1.00 98.06 427 GLN A CA 1
ATOM 3123 C C . GLN A 1 427 ? 6.430 -5.852 -23.264 1.00 98.06 427 GLN A C 1
ATOM 3125 O O . GLN A 1 427 ? 5.845 -6.618 -24.022 1.00 98.06 427 GLN A O 1
ATOM 3130 N N . THR A 1 428 ? 6.354 -4.529 -23.378 1.00 98.19 428 THR A N 1
ATOM 3131 C CA . THR A 1 428 ? 5.539 -3.850 -24.390 1.00 98.19 428 THR A CA 1
ATOM 3132 C C . THR A 1 428 ? 6.015 -4.192 -25.802 1.00 98.19 428 THR A C 1
ATOM 3134 O O . THR A 1 428 ? 5.202 -4.559 -26.649 1.00 98.19 428 THR A O 1
ATOM 3137 N N . ILE A 1 429 ? 7.331 -4.173 -26.046 1.00 97.31 429 ILE A N 1
ATOM 3138 C CA . ILE A 1 429 ? 7.909 -4.570 -27.341 1.00 97.31 429 ILE A CA 1
ATOM 3139 C C . ILE A 1 429 ? 7.646 -6.056 -27.636 1.00 97.31 429 ILE A C 1
ATOM 3141 O O . ILE A 1 429 ? 7.192 -6.403 -28.723 1.00 97.31 429 ILE A O 1
ATOM 3145 N N . ALA A 1 430 ? 7.861 -6.940 -26.657 1.00 97.19 430 ALA A N 1
ATOM 3146 C CA . ALA A 1 430 ? 7.617 -8.381 -26.790 1.00 97.19 430 ALA A CA 1
ATOM 3147 C C . ALA A 1 430 ? 6.120 -8.753 -26.901 1.00 97.19 430 ALA A C 1
ATOM 3149 O O . ALA A 1 430 ? 5.761 -9.888 -27.245 1.00 97.19 430 ALA A O 1
ATOM 3150 N N . ASN A 1 431 ? 5.235 -7.804 -26.602 1.00 97.38 431 ASN A N 1
ATOM 3151 C CA . ASN A 1 431 ? 3.790 -7.946 -26.673 1.00 97.38 431 ASN A CA 1
ATOM 3152 C C . ASN A 1 431 ? 3.173 -7.098 -27.786 1.00 97.38 431 ASN A C 1
ATOM 3154 O O . ASN A 1 431 ? 2.084 -6.553 -27.624 1.00 97.38 431 ASN A O 1
ATOM 3158 N N . ASP A 1 432 ? 3.879 -6.996 -28.913 1.00 96.12 432 ASP A N 1
ATOM 3159 C CA . ASP A 1 432 ? 3.356 -6.408 -30.147 1.00 96.12 432 ASP A CA 1
ATOM 3160 C C . ASP A 1 432 ? 2.920 -4.937 -29.964 1.00 96.12 432 ASP A C 1
ATOM 3162 O O . ASP A 1 432 ? 1.937 -4.480 -30.544 1.00 96.12 432 ASP A O 1
ATOM 3166 N N . GLY A 1 433 ? 3.642 -4.196 -29.113 1.00 96.06 433 GLY A N 1
ATOM 3167 C CA . GLY A 1 433 ? 3.371 -2.793 -28.787 1.00 96.06 433 GLY A CA 1
ATOM 3168 C C . GLY A 1 433 ? 2.297 -2.582 -27.714 1.00 96.06 433 GLY A C 1
ATOM 3169 O O . GLY A 1 433 ? 1.977 -1.440 -27.390 1.00 96.06 433 GLY A O 1
ATOM 3170 N N . VAL A 1 434 ? 1.737 -3.650 -27.135 1.00 96.75 434 VAL A N 1
ATOM 3171 C CA . VAL A 1 434 ? 0.687 -3.558 -26.111 1.00 96.75 434 VAL A CA 1
ATOM 3172 C C . VAL A 1 434 ? 1.283 -3.668 -24.709 1.00 96.75 434 VAL A C 1
ATOM 3174 O O . VAL A 1 434 ? 1.669 -4.747 -24.243 1.00 96.75 434 VAL A O 1
ATOM 3177 N N . ARG A 1 435 ? 1.298 -2.544 -23.992 1.00 97.06 435 ARG A N 1
ATOM 3178 C CA . ARG A 1 435 ? 1.707 -2.497 -22.586 1.00 97.06 435 ARG A CA 1
ATOM 3179 C C . ARG A 1 435 ? 0.651 -3.149 -21.696 1.00 97.06 435 ARG A C 1
ATOM 3181 O O . ARG A 1 435 ? -0.517 -2.765 -21.723 1.00 97.06 435 ARG A O 1
ATOM 3188 N N . MET A 1 436 ? 1.074 -4.114 -20.883 1.00 97.69 436 MET A N 1
ATOM 3189 C CA . MET A 1 436 ? 0.207 -4.799 -19.924 1.00 97.69 436 MET A CA 1
ATOM 3190 C C . MET A 1 436 ? 0.476 -4.286 -18.504 1.00 97.69 436 MET A C 1
ATOM 3192 O O . MET A 1 436 ? 1.623 -3.975 -18.181 1.00 97.69 436 MET A O 1
ATOM 3196 N N . PRO A 1 437 ? -0.542 -4.220 -17.626 1.00 96.81 437 PRO A N 1
ATOM 3197 C CA . PRO A 1 437 ? -0.323 -3.909 -16.218 1.00 96.81 437 PRO A CA 1
ATOM 3198 C C . PRO A 1 437 ? 0.615 -4.919 -15.546 1.00 96.81 437 PRO A C 1
ATOM 3200 O O . PRO A 1 437 ? 0.478 -6.129 -15.741 1.00 96.81 437 PRO A O 1
ATOM 3203 N N . THR A 1 438 ? 1.520 -4.436 -14.698 1.00 97.12 438 THR A N 1
ATOM 3204 C CA . THR A 1 438 ? 2.571 -5.241 -14.064 1.00 97.12 438 THR A CA 1
ATOM 3205 C C . THR A 1 438 ? 2.114 -5.875 -12.753 1.00 97.12 438 THR A C 1
ATOM 3207 O O . THR A 1 438 ? 2.698 -5.633 -11.697 1.00 97.12 438 THR A O 1
ATOM 3210 N N . SER A 1 439 ? 1.014 -6.629 -12.772 1.00 97.75 439 SER A N 1
ATOM 3211 C CA . SER A 1 439 ? 0.398 -7.086 -11.524 1.00 97.75 439 SER A CA 1
ATOM 3212 C C . SER A 1 439 ? 1.272 -8.094 -10.770 1.00 97.75 439 SER A C 1
ATOM 3214 O O . SER A 1 439 ? 1.721 -9.079 -11.351 1.00 97.75 439 SER A O 1
ATOM 3216 N N . ILE A 1 440 ? 1.434 -7.898 -9.456 1.00 97.88 440 ILE A N 1
ATOM 3217 C CA . ILE A 1 440 ? 2.112 -8.846 -8.553 1.00 97.88 440 ILE A CA 1
ATOM 3218 C C . ILE A 1 440 ? 1.139 -9.770 -7.809 1.00 97.88 440 ILE A C 1
ATOM 3220 O O . ILE A 1 440 ? 1.550 -10.648 -7.056 1.00 97.88 440 ILE A O 1
ATOM 3224 N N . VAL A 1 441 ? -0.173 -9.598 -7.992 1.00 97.75 441 VAL A N 1
ATOM 3225 C CA . VAL A 1 441 ? -1.211 -10.326 -7.246 1.00 97.75 441 VAL A CA 1
ATOM 3226 C C . VAL A 1 441 ? -2.164 -11.086 -8.158 1.00 97.75 441 VAL A C 1
ATOM 3228 O O . VAL A 1 441 ? -2.545 -10.633 -9.233 1.00 97.75 441 VAL A O 1
ATOM 3231 N N . ARG A 1 442 ? -2.619 -12.262 -7.713 1.00 96.06 442 ARG A N 1
ATOM 3232 C CA . ARG A 1 442 ? -3.571 -13.095 -8.474 1.00 96.06 442 ARG A CA 1
ATOM 3233 C C . ARG A 1 442 ? -5.033 -12.762 -8.200 1.00 96.06 442 ARG A C 1
ATOM 3235 O O . ARG A 1 442 ? -5.902 -13.030 -9.027 1.00 96.06 442 ARG A O 1
ATOM 3242 N N . THR A 1 443 ? -5.335 -12.199 -7.033 1.00 94.38 443 THR A N 1
ATOM 3243 C CA . THR A 1 443 ? -6.722 -11.919 -6.641 1.00 94.38 443 THR A CA 1
ATOM 3244 C C . THR A 1 443 ? -7.283 -10.787 -7.492 1.00 94.38 443 THR A C 1
ATOM 3246 O O . THR A 1 443 ? -6.847 -9.652 -7.351 1.00 94.38 443 THR A O 1
ATOM 3249 N N . LYS A 1 444 ? -8.302 -11.066 -8.317 1.00 93.44 444 LYS A N 1
ATOM 3250 C CA . LYS A 1 444 ? -8.873 -10.114 -9.293 1.00 93.44 444 LYS A CA 1
ATOM 3251 C C . LYS A 1 444 ? -9.171 -8.718 -8.727 1.00 93.44 444 LYS A C 1
ATOM 3253 O O . LYS A 1 444 ? -8.905 -7.737 -9.398 1.00 93.44 444 LYS A O 1
ATOM 3258 N N . LYS A 1 445 ? -9.706 -8.623 -7.504 1.00 94.56 445 LYS A N 1
ATOM 3259 C CA . LYS A 1 445 ? -10.040 -7.335 -6.859 1.00 94.56 445 LYS A CA 1
ATOM 3260 C C . LYS A 1 445 ? -8.824 -6.532 -6.379 1.00 94.56 445 LYS A C 1
ATOM 3262 O O . LYS A 1 445 ? -8.983 -5.368 -6.046 1.00 94.56 445 LYS A O 1
ATOM 3267 N N . LEU A 1 446 ? -7.661 -7.171 -6.268 1.00 95.88 446 LEU A N 1
ATOM 3268 C CA . LEU A 1 446 ? -6.409 -6.551 -5.831 1.00 95.88 446 LEU A CA 1
ATOM 3269 C C . LEU A 1 446 ? -5.501 -6.203 -7.017 1.00 95.88 446 LEU A C 1
ATOM 3271 O O . LEU A 1 446 ? -4.477 -5.559 -6.810 1.00 95.88 446 LEU A O 1
ATOM 3275 N N . ARG A 1 447 ? -5.849 -6.647 -8.232 1.00 96.56 447 ARG A N 1
ATOM 3276 C CA . ARG A 1 447 ? -5.110 -6.338 -9.459 1.00 96.56 447 ARG A CA 1
ATOM 3277 C C . ARG A 1 447 ? -5.342 -4.871 -9.876 1.00 96.56 447 ARG A C 1
ATOM 3279 O O . ARG A 1 447 ? -6.354 -4.307 -9.453 1.00 96.56 447 ARG A O 1
ATOM 3286 N N . PRO A 1 448 ? -4.405 -4.276 -10.637 1.00 93.12 448 PRO A N 1
ATOM 3287 C CA . PRO A 1 448 ? -4.526 -2.934 -11.212 1.00 93.12 448 PRO A CA 1
ATOM 3288 C C . PRO A 1 448 ? -5.809 -2.709 -12.005 1.00 93.12 448 PRO A C 1
ATOM 3290 O O . PRO A 1 448 ? -6.273 -3.673 -12.664 1.00 93.12 448 PRO A O 1
#

Radius of gyration: 32.57 Å; chains: 1; bounding box: 83×45×90 Å

pLDDT: mean 92.47, std 12.34, range [25.53, 98.56]